Protein AF-A0A7C4VEN3-F1 (afdb_monomer)

Nearest PDB structures (foldseek):
  4qgg-assembly1_B  TM=6.508E-01  e=6.173E-06  Staphylococcus aureus subsp. aureus MRSA252
  4qgh-assembly1_A  TM=6.367E-01  e=6.506E-06  Staphylococcus aureus subsp. aureus MRSA252
  1e2g-assembly1_A-2  TM=6.560E-01  e=1.222E-05  Homo sapiens
  2cck-assembly1_A  TM=6.205E-01  e=2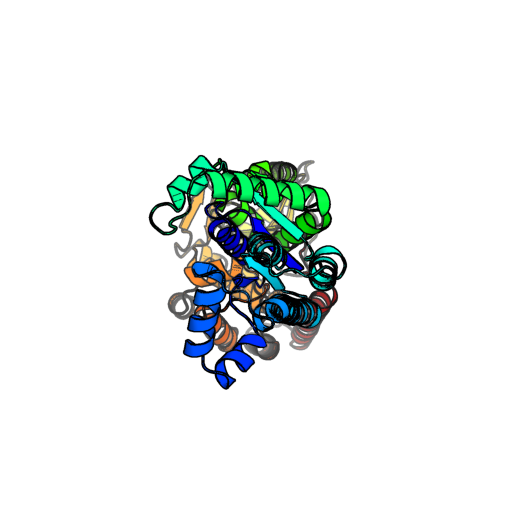.178E-05  Staphylococcus aureus
  2v54-assembly1_B  TM=5.682E-01  e=7.687E-05  Vaccinia virus Copenhagen

Radius of gyration: 28.95 Å; Cα contacts (8 Å, |Δi|>4): 645; chains: 1; bounding box: 63×45×79 Å

Sequence (484 aa):
MIIAFMGNDGGGKTTIAKEFVKIFRDLGFEVIYKHEYEYTILKLLFRAVGMEKIRSERKKMIVEREKSWKYYLWPFLVWFDIHCSLVFFKLFKRKAIVILDRYLYDHYLSFKYLGYLTGLSELLYTKFSLKPDIAFVLWIEPRIAYLRKKSTHNYDITFYVEQTKRYIELSKMLRLNAVNTNKSVLDTVNEIFMRLPEDKLTYFLRKGMQNRVLFSVIKKYGLNSAWMKFNQALDETEKKLKKTFTVVKDLFERSGVEKYCVVKTLTSEGWMGNDVDILVSKSDFGKIIVKLKELNTSKIVLIQKFAEKGKVDIHVQDGFTIDLHSYIGWRNVVFIPSEDVINKNLLVKKRNDIYFAGEKINSIIISLTHVFEKGFVTLDEYNYLRNHFDETFMQTNFPHLRILLSDYISWITKTLREKRNRSYPLFIPMPIIIKCYLELLFYSKNGHSNVFWKLKAFVRDISFMIFWRIRYVLKSKLPFEVAF

Mean predicted aligned error: 6.03 Å

pLDDT: mean 89.51, std 9.34, range [46.03, 98.5]

Structure (mmCIF, N/CA/C/O backbone):
data_AF-A0A7C4VEN3-F1
#
_entry.id   AF-A0A7C4VEN3-F1
#
loop_
_atom_site.group_PDB
_atom_site.id
_atom_site.type_symbol
_atom_site.label_atom_id
_atom_site.label_alt_id
_atom_site.label_comp_id
_atom_site.label_asym_id
_atom_site.label_entity_id
_atom_site.label_seq_id
_atom_site.pdbx_PDB_ins_code
_atom_site.Cartn_x
_atom_site.Cartn_y
_atom_site.Cartn_z
_atom_site.occupancy
_atom_site.B_iso_or_equiv
_atom_site.auth_seq_id
_atom_site.auth_comp_id
_atom_site.auth_asym_id
_atom_site.auth_atom_id
_atom_site.pdbx_PDB_model_num
ATOM 1 N N . MET A 1 1 ? -2.095 -4.860 -13.782 1.00 95.62 1 MET A N 1
ATOM 2 C CA . MET A 1 1 ? -1.810 -3.568 -14.450 1.00 95.62 1 MET A CA 1
ATOM 3 C C . MET A 1 1 ? -0.316 -3.484 -14.728 1.00 95.62 1 MET A C 1
ATOM 5 O O . MET A 1 1 ? 0.449 -3.924 -13.881 1.00 95.62 1 MET A O 1
ATOM 9 N N . ILE A 1 2 ? 0.103 -2.954 -15.874 1.00 97.69 2 ILE A N 1
ATOM 10 C CA . ILE A 1 2 ? 1.499 -2.861 -16.315 1.00 97.69 2 ILE A CA 1
ATOM 11 C C . ILE A 1 2 ? 1.854 -1.390 -16.547 1.00 97.69 2 ILE A C 1
ATOM 13 O O . ILE A 1 2 ? 1.231 -0.730 -17.378 1.00 97.69 2 ILE A O 1
ATOM 17 N N . ILE A 1 3 ? 2.862 -0.901 -15.829 1.00 98.19 3 ILE A N 1
ATOM 18 C CA . ILE A 1 3 ? 3.404 0.455 -15.940 1.00 98.19 3 ILE A CA 1
ATOM 19 C C . ILE A 1 3 ? 4.843 0.350 -16.438 1.00 98.19 3 ILE A C 1
ATOM 21 O O . ILE A 1 3 ? 5.647 -0.379 -15.858 1.00 98.19 3 ILE A O 1
ATOM 25 N N . ALA A 1 4 ? 5.169 1.079 -17.499 1.00 97.88 4 ALA A N 1
ATOM 26 C CA . ALA A 1 4 ? 6.494 1.076 -18.100 1.00 97.88 4 ALA A CA 1
ATOM 27 C C . ALA A 1 4 ? 7.165 2.451 -18.024 1.00 97.88 4 ALA A C 1
ATOM 29 O O . ALA A 1 4 ? 6.554 3.464 -18.370 1.00 97.88 4 ALA A O 1
ATOM 30 N N . PHE A 1 5 ? 8.439 2.465 -17.634 1.00 98.31 5 PHE A N 1
ATOM 31 C CA . PHE A 1 5 ? 9.288 3.654 -17.631 1.00 98.31 5 PHE A CA 1
ATOM 32 C C . PHE A 1 5 ? 10.405 3.494 -18.658 1.00 98.31 5 PHE A C 1
ATOM 34 O O . PHE A 1 5 ? 11.216 2.580 -18.554 1.00 98.31 5 PHE A O 1
ATOM 41 N N . MET A 1 6 ? 10.448 4.386 -19.641 1.00 97.38 6 MET A N 1
ATOM 42 C CA . MET A 1 6 ? 11.398 4.384 -20.762 1.00 97.38 6 MET A CA 1
ATOM 43 C C . MET A 1 6 ? 12.120 5.721 -20.809 1.00 97.38 6 MET A C 1
ATOM 45 O O . MET A 1 6 ? 11.697 6.655 -20.131 1.00 97.38 6 MET A O 1
ATOM 49 N N . GLY A 1 7 ? 13.189 5.851 -21.592 1.00 97.06 7 GLY A N 1
ATOM 50 C CA . GLY A 1 7 ? 13.894 7.132 -21.676 1.00 97.06 7 GLY A CA 1
ATOM 51 C C . GLY A 1 7 ? 15.391 7.038 -21.903 1.00 97.06 7 GLY A C 1
ATOM 52 O O . GLY A 1 7 ? 15.973 5.952 -21.913 1.00 97.06 7 GLY A O 1
ATOM 53 N N . ASN A 1 8 ? 16.045 8.191 -22.014 1.00 95.44 8 ASN A N 1
ATOM 54 C CA . ASN A 1 8 ? 17.488 8.258 -22.224 1.00 95.44 8 ASN A CA 1
ATOM 55 C C . ASN A 1 8 ? 18.281 7.751 -21.003 1.00 95.44 8 ASN A C 1
ATOM 57 O O . ASN A 1 8 ? 17.784 7.663 -19.868 1.00 95.44 8 ASN A O 1
ATOM 61 N N . ASP A 1 9 ? 19.522 7.331 -21.233 1.00 94.00 9 ASP A N 1
ATOM 62 C CA . ASP A 1 9 ? 20.386 6.875 -20.147 1.00 94.00 9 ASP A CA 1
ATOM 63 C C . ASP A 1 9 ? 20.764 8.041 -19.232 1.00 94.00 9 ASP A C 1
ATOM 65 O O . ASP A 1 9 ? 21.005 9.152 -19.681 1.00 94.00 9 ASP A O 1
ATOM 69 N N . GLY A 1 10 ? 20.762 7.803 -17.917 1.00 93.94 10 GLY A N 1
ATOM 70 C CA . GLY A 1 10 ? 20.936 8.876 -16.929 1.00 93.94 10 GLY A CA 1
ATOM 71 C C . GLY A 1 10 ? 19.651 9.649 -16.583 1.00 93.94 10 GLY A C 1
ATOM 72 O O . GLY A 1 10 ? 19.656 10.393 -15.602 1.00 93.94 10 GLY A O 1
ATOM 73 N N . GLY A 1 11 ? 18.530 9.400 -17.274 1.00 94.75 11 GLY A N 1
ATOM 74 C CA . GLY A 1 11 ? 17.214 10.009 -17.003 1.00 94.75 11 GLY A CA 1
ATOM 75 C C . GLY A 1 11 ? 16.500 9.542 -15.723 1.00 94.75 11 GLY A C 1
ATOM 76 O O . GLY A 1 11 ? 15.325 9.816 -15.533 1.00 94.75 11 GLY A O 1
ATOM 77 N N . GLY A 1 12 ? 17.163 8.790 -14.837 1.00 96.06 12 GLY A N 1
ATOM 78 C CA . GLY A 1 12 ? 16.592 8.415 -13.532 1.00 96.06 12 GLY A CA 1
ATOM 79 C C . GLY A 1 12 ? 15.512 7.322 -13.544 1.00 96.06 12 GLY A C 1
ATOM 80 O O . GLY A 1 12 ? 14.892 7.098 -12.509 1.00 96.06 12 GLY A O 1
ATOM 81 N N . LYS A 1 13 ? 15.315 6.604 -14.660 1.00 96.94 13 LYS A N 1
ATOM 82 C CA . LYS A 1 13 ? 14.289 5.547 -14.821 1.00 96.94 13 LYS A CA 1
ATOM 83 C C . LYS A 1 13 ? 14.245 4.542 -13.675 1.00 96.94 13 LYS A C 1
ATOM 85 O O . LYS A 1 13 ? 13.222 4.419 -13.013 1.00 96.94 13 LYS A O 1
ATOM 90 N N . THR A 1 14 ? 15.377 3.909 -13.380 1.00 96.44 14 THR A N 1
ATOM 91 C CA . THR A 1 14 ? 15.504 2.931 -12.296 1.00 96.44 14 THR A CA 1
ATOM 92 C C . THR A 1 14 ? 15.149 3.519 -10.936 1.00 96.44 14 THR A C 1
ATOM 94 O O . THR A 1 14 ? 14.527 2.847 -10.117 1.00 96.44 14 THR A O 1
ATOM 97 N N . THR A 1 15 ? 15.524 4.775 -10.682 1.00 97.56 15 THR A N 1
ATOM 98 C CA . THR A 1 15 ? 15.199 5.466 -9.430 1.00 97.56 15 THR A CA 1
ATOM 99 C C . THR A 1 15 ? 13.693 5.673 -9.314 1.00 97.56 15 THR A C 1
ATOM 101 O O . THR A 1 15 ? 13.098 5.251 -8.328 1.00 97.56 15 THR A O 1
ATOM 104 N N . ILE A 1 16 ? 13.061 6.229 -10.350 1.00 98.25 16 ILE A N 1
ATOM 105 C CA . ILE A 1 16 ? 11.612 6.464 -10.383 1.00 98.25 16 ILE A CA 1
ATOM 106 C C . ILE A 1 16 ? 10.833 5.149 -10.298 1.00 98.25 16 ILE A C 1
ATOM 108 O O . ILE A 1 16 ? 9.925 5.025 -9.480 1.00 98.25 16 ILE A O 1
ATOM 112 N N . ALA A 1 17 ? 11.221 4.134 -11.070 1.00 98.12 17 ALA A N 1
ATOM 113 C CA . ALA A 1 17 ? 10.584 2.824 -11.046 1.00 98.12 17 ALA A CA 1
ATOM 114 C C . ALA A 1 17 ? 10.640 2.197 -9.643 1.00 98.12 17 ALA A C 1
ATOM 116 O O . ALA A 1 17 ? 9.633 1.684 -9.156 1.00 98.12 17 ALA A O 1
ATOM 117 N N . LYS A 1 18 ? 11.785 2.287 -8.952 1.00 97.75 18 LYS A N 1
ATOM 118 C CA . LYS A 1 18 ? 11.928 1.805 -7.569 1.00 97.75 18 LYS A CA 1
ATOM 119 C C . LYS A 1 18 ? 11.091 2.606 -6.574 1.00 97.75 18 LYS A C 1
ATOM 121 O O . LYS A 1 18 ? 10.527 1.995 -5.669 1.00 97.75 18 LYS A O 1
ATOM 126 N N . GLU A 1 19 ? 10.976 3.922 -6.730 1.00 97.94 19 GLU A N 1
ATOM 127 C CA . GLU A 1 19 ? 10.084 4.724 -5.884 1.00 97.94 19 GLU A CA 1
ATOM 128 C C . GLU A 1 19 ? 8.616 4.334 -6.085 1.00 97.94 19 GLU A C 1
ATOM 130 O O . GLU A 1 19 ? 7.926 4.059 -5.107 1.00 97.94 19 GLU A O 1
ATOM 135 N N . PHE A 1 20 ? 8.159 4.150 -7.327 1.00 97.88 20 PHE A N 1
ATOM 136 C CA . PHE A 1 20 ? 6.813 3.634 -7.598 1.00 97.88 20 PHE A CA 1
ATOM 137 C C . PHE A 1 20 ? 6.589 2.231 -7.013 1.00 97.88 20 PHE A C 1
ATOM 139 O O . PHE A 1 20 ? 5.511 1.948 -6.488 1.00 97.88 20 PHE A O 1
ATOM 146 N N . VAL A 1 21 ? 7.604 1.356 -7.036 1.00 97.44 21 VAL A N 1
ATOM 147 C CA . VAL A 1 21 ? 7.525 0.047 -6.366 1.00 97.44 21 VAL A CA 1
ATOM 148 C C . VAL A 1 21 ? 7.294 0.206 -4.867 1.00 97.44 21 VAL A C 1
ATOM 150 O O . VAL A 1 21 ? 6.463 -0.513 -4.313 1.00 97.44 21 VAL A O 1
ATOM 153 N N . LYS A 1 22 ? 8.015 1.120 -4.209 1.00 96.75 22 LYS A N 1
ATOM 154 C CA . LYS A 1 22 ? 7.843 1.375 -2.774 1.00 96.75 22 LYS A CA 1
ATOM 155 C C . LYS A 1 22 ? 6.453 1.944 -2.484 1.00 96.75 22 LYS A C 1
ATOM 157 O O . LYS A 1 22 ? 5.740 1.364 -1.676 1.00 96.75 22 LYS A O 1
ATOM 162 N N . ILE A 1 23 ? 6.035 2.985 -3.207 1.00 96.56 23 ILE A N 1
ATOM 163 C CA . ILE A 1 23 ? 4.733 3.643 -3.015 1.00 96.56 23 ILE A CA 1
ATOM 164 C C . ILE A 1 23 ? 3.585 2.643 -3.173 1.00 96.56 23 ILE A C 1
ATOM 166 O O . ILE A 1 23 ? 2.728 2.541 -2.301 1.00 96.56 23 ILE A O 1
ATOM 170 N N . PHE A 1 24 ? 3.567 1.846 -4.246 1.00 96.38 24 PHE A N 1
ATOM 171 C CA . PHE A 1 24 ? 2.485 0.878 -4.442 1.00 96.38 24 PHE A CA 1
ATOM 172 C C . PHE A 1 24 ? 2.501 -0.261 -3.419 1.00 96.38 24 PHE A C 1
ATOM 174 O O . PHE A 1 24 ? 1.433 -0.722 -3.017 1.00 96.38 24 PHE A O 1
ATOM 181 N N . ARG A 1 25 ? 3.676 -0.707 -2.959 1.00 94.94 25 ARG A N 1
ATOM 182 C CA . ARG A 1 25 ? 3.753 -1.680 -1.857 1.00 94.94 25 ARG A CA 1
ATOM 183 C C . ARG A 1 25 ? 3.220 -1.095 -0.556 1.00 94.94 25 ARG A C 1
ATOM 185 O O . ARG A 1 25 ? 2.471 -1.779 0.133 1.00 94.94 25 ARG A O 1
ATOM 192 N N . ASP A 1 26 ? 3.535 0.163 -0.272 1.00 93.88 26 ASP A N 1
ATOM 193 C CA . ASP A 1 26 ? 3.058 0.861 0.921 1.00 93.88 26 ASP A CA 1
ATOM 194 C C . ASP A 1 26 ? 1.557 1.184 0.844 1.00 93.88 26 ASP A C 1
ATOM 196 O O . ASP A 1 26 ? 0.907 1.287 1.875 1.00 93.88 26 ASP A O 1
ATOM 200 N N . LEU A 1 27 ? 0.970 1.236 -0.359 1.00 93.06 27 LEU A N 1
ATOM 201 C CA . LEU A 1 27 ? -0.486 1.232 -0.576 1.00 93.06 27 LEU A CA 1
ATOM 202 C C . LEU A 1 27 ? -1.115 -0.175 -0.465 1.00 93.06 27 LEU A C 1
ATOM 204 O O . LEU A 1 27 ? -2.337 -0.325 -0.534 1.00 93.06 27 LEU A O 1
ATOM 208 N N . GLY A 1 28 ? -0.301 -1.221 -0.303 1.00 92.25 28 GLY A N 1
ATOM 209 C CA . GLY A 1 28 ? -0.711 -2.618 -0.143 1.00 92.25 28 GLY A CA 1
ATOM 210 C C . GLY A 1 28 ? -1.031 -3.361 -1.441 1.00 92.25 28 GLY A C 1
ATOM 211 O O . GLY A 1 28 ? -1.825 -4.312 -1.430 1.00 92.25 28 GLY A O 1
ATOM 212 N N . PHE A 1 29 ? -0.424 -2.946 -2.557 1.00 93.38 29 PHE A N 1
ATOM 213 C CA . PHE A 1 29 ? -0.420 -3.711 -3.802 1.00 93.38 29 PHE A CA 1
ATOM 214 C C . PHE A 1 29 ? 0.658 -4.799 -3.806 1.00 93.38 29 PHE A C 1
ATOM 216 O O . PHE A 1 29 ? 1.780 -4.601 -3.342 1.00 93.38 29 PHE A O 1
ATOM 223 N N . GLU A 1 30 ? 0.351 -5.926 -4.452 1.00 93.06 30 GLU A N 1
ATOM 224 C CA . GLU A 1 30 ? 1.395 -6.830 -4.931 1.00 93.06 30 GLU A CA 1
ATOM 225 C C . GLU A 1 30 ? 2.107 -6.157 -6.111 1.00 93.06 30 GLU A C 1
ATOM 227 O O . GLU A 1 30 ? 1.495 -5.897 -7.149 1.00 93.06 30 GLU A O 1
ATOM 232 N N . VAL A 1 31 ? 3.400 -5.870 -5.951 1.00 96.00 31 VAL A N 1
ATOM 233 C CA . VAL A 1 31 ? 4.206 -5.237 -7.005 1.00 96.00 31 VAL A CA 1
ATOM 234 C C . VAL A 1 31 ? 5.303 -6.164 -7.511 1.00 96.00 31 VAL A C 1
ATOM 236 O O . VAL A 1 31 ? 6.169 -6.589 -6.736 1.00 96.00 31 VAL A O 1
ATOM 239 N N . ILE A 1 32 ? 5.296 -6.414 -8.818 1.00 95.94 32 ILE A N 1
ATOM 240 C CA . ILE A 1 32 ? 6.349 -7.114 -9.553 1.00 95.94 32 ILE A CA 1
ATOM 241 C C . ILE A 1 32 ? 7.216 -6.055 -10.226 1.00 95.94 32 ILE A C 1
ATOM 243 O O . ILE A 1 32 ? 6.729 -5.269 -11.030 1.00 95.94 32 ILE A O 1
ATOM 247 N N . TYR A 1 33 ? 8.500 -6.039 -9.898 1.00 96.62 33 TYR A N 1
ATOM 248 C CA . TYR A 1 33 ? 9.485 -5.198 -10.567 1.00 96.62 33 TYR A CA 1
ATOM 249 C C . TYR A 1 33 ? 10.261 -6.057 -11.561 1.00 96.62 33 TYR A C 1
ATOM 251 O O . TYR A 1 33 ? 10.742 -7.120 -11.173 1.00 96.62 33 TYR A O 1
ATOM 259 N N . LYS A 1 34 ? 10.372 -5.611 -12.814 1.00 95.31 34 LYS A N 1
ATOM 260 C CA . LYS A 1 34 ? 11.150 -6.287 -13.856 1.00 95.31 34 LYS A CA 1
ATOM 261 C C . LYS A 1 34 ? 12.067 -5.283 -14.542 1.00 95.31 34 LYS A C 1
ATOM 263 O O . LYS A 1 34 ? 11.619 -4.209 -14.943 1.00 95.31 34 LYS A O 1
ATOM 268 N N . HIS A 1 35 ? 13.334 -5.649 -14.683 1.00 93.25 35 HIS A N 1
ATOM 269 C CA . HIS A 1 35 ? 14.326 -4.858 -15.411 1.00 93.25 35 HIS A CA 1
ATOM 270 C C . HIS A 1 35 ? 14.532 -5.416 -16.832 1.00 93.25 35 HIS A C 1
ATOM 272 O O . HIS A 1 35 ? 14.434 -6.626 -17.038 1.00 93.25 35 HIS A O 1
ATOM 278 N N . GLU A 1 36 ? 14.850 -4.546 -17.799 1.00 73.06 36 GLU A N 1
ATOM 279 C CA . GLU A 1 36 ? 14.992 -4.816 -19.251 1.00 73.06 36 GLU A CA 1
ATOM 280 C C . GLU A 1 36 ? 15.651 -6.153 -19.636 1.00 73.06 36 GLU A C 1
ATOM 282 O O . GLU A 1 36 ? 15.229 -6.821 -20.574 1.00 73.06 36 GLU A O 1
ATOM 287 N N . TYR A 1 37 ? 16.699 -6.556 -18.914 1.00 70.69 37 TYR A N 1
ATOM 288 C CA . TYR A 1 37 ? 17.552 -7.692 -19.282 1.00 70.69 37 TYR A CA 1
ATOM 289 C C . TYR A 1 37 ? 17.149 -9.023 -18.640 1.00 70.69 37 TYR A C 1
ATOM 291 O O . TYR A 1 37 ? 17.868 -10.017 -18.759 1.00 70.69 37 TYR A O 1
ATOM 299 N N . GLU A 1 38 ? 16.001 -9.069 -17.969 1.00 80.62 38 GLU A N 1
ATOM 300 C CA . GLU A 1 38 ? 15.450 -10.291 -17.387 1.00 80.62 38 GLU A CA 1
ATOM 301 C C . GLU A 1 38 ? 14.567 -11.022 -18.404 1.00 80.62 38 GLU A C 1
ATOM 303 O O . GLU A 1 38 ? 13.338 -11.094 -18.281 1.00 80.62 38 GLU A O 1
ATOM 308 N N . TYR A 1 39 ? 15.204 -11.573 -19.439 1.00 84.94 39 TYR A N 1
ATOM 309 C CA . TYR A 1 39 ? 14.501 -12.404 -20.410 1.00 84.94 39 TYR A CA 1
ATOM 310 C C . TYR A 1 39 ? 13.943 -13.666 -19.754 1.00 84.94 39 TYR A C 1
ATOM 312 O O . TYR A 1 39 ? 14.555 -14.236 -18.845 1.00 84.94 39 TYR A O 1
ATOM 320 N N . THR A 1 40 ? 12.773 -14.108 -20.211 1.00 85.88 40 THR A N 1
ATOM 321 C CA . THR A 1 40 ? 12.098 -15.283 -19.635 1.00 85.88 40 THR A CA 1
ATOM 322 C C . THR A 1 40 ? 12.383 -16.528 -20.465 1.00 85.88 40 THR A C 1
ATOM 324 O O . THR A 1 40 ? 13.003 -17.470 -19.976 1.00 85.88 40 THR A O 1
ATOM 327 N N . ILE A 1 41 ? 12.016 -16.494 -21.742 1.00 87.69 41 ILE A N 1
ATOM 328 C CA . ILE A 1 41 ? 12.240 -17.554 -22.725 1.00 87.69 41 ILE A CA 1
ATOM 329 C C . ILE A 1 41 ? 13.688 -17.509 -23.208 1.00 87.69 41 ILE A C 1
ATOM 331 O O . ILE A 1 41 ? 14.371 -18.533 -23.194 1.00 87.69 41 ILE A O 1
ATOM 335 N N . LEU A 1 42 ? 14.213 -16.327 -23.559 1.00 87.69 42 LEU A N 1
ATOM 336 C CA . LEU A 1 42 ? 15.588 -16.246 -24.069 1.00 87.69 42 LEU A CA 1
ATOM 337 C C . LEU A 1 42 ? 16.621 -16.654 -23.024 1.00 87.69 42 LEU A C 1
ATOM 339 O O . LEU A 1 42 ? 17.677 -17.153 -23.385 1.00 87.69 42 LEU A O 1
ATOM 343 N N . LYS A 1 43 ? 16.319 -16.533 -21.728 1.00 88.69 43 LYS A N 1
ATOM 344 C CA . LYS A 1 43 ? 17.200 -17.044 -20.671 1.00 88.69 43 LYS A CA 1
ATOM 345 C C . LYS A 1 43 ? 17.360 -18.566 -20.733 1.00 88.69 43 LYS A C 1
ATOM 347 O O . LYS A 1 43 ? 18.445 -19.060 -20.435 1.00 88.69 43 LYS A O 1
ATOM 352 N N . LEU A 1 44 ? 16.316 -19.302 -21.118 1.00 88.75 44 LEU A N 1
ATOM 353 C CA . LEU A 1 44 ? 16.399 -20.749 -21.341 1.00 88.75 44 LEU A CA 1
ATOM 354 C C . LEU A 1 44 ? 17.254 -21.048 -22.576 1.00 88.75 44 LEU A C 1
ATOM 356 O O . LEU A 1 44 ? 18.163 -21.871 -22.506 1.00 88.75 44 LEU A O 1
ATOM 360 N N . LEU A 1 45 ? 17.042 -20.300 -23.661 1.00 87.44 45 LEU A N 1
ATOM 361 C CA . LEU A 1 45 ? 17.828 -20.437 -24.888 1.00 87.44 45 LEU A CA 1
ATOM 362 C C . LEU A 1 45 ? 19.313 -20.101 -24.667 1.00 87.44 45 LEU A C 1
ATOM 364 O O . LEU A 1 45 ? 20.186 -20.838 -25.112 1.00 87.44 45 LEU A O 1
ATOM 368 N N . PHE A 1 46 ? 19.629 -19.043 -23.917 1.00 87.19 46 PHE A N 1
ATOM 369 C CA . PHE A 1 46 ? 21.015 -18.671 -23.615 1.00 87.19 46 PHE A CA 1
ATOM 370 C C . PHE A 1 46 ? 21.720 -19.695 -22.732 1.00 87.19 46 PHE A C 1
ATOM 372 O O . PHE A 1 46 ? 22.930 -19.864 -22.854 1.00 87.19 46 PHE A O 1
ATOM 379 N N . ARG A 1 47 ? 20.987 -20.390 -21.854 1.00 88.81 47 ARG A N 1
ATOM 380 C CA . ARG A 1 47 ? 21.550 -21.505 -21.083 1.00 88.81 47 ARG A CA 1
ATOM 381 C C . ARG A 1 47 ? 21.925 -22.677 -21.984 1.00 88.81 47 ARG A C 1
ATOM 383 O O . ARG A 1 47 ? 22.981 -23.251 -21.768 1.00 88.81 47 ARG A O 1
ATOM 390 N N . ALA A 1 48 ? 21.112 -22.980 -22.996 1.00 89.44 48 ALA A N 1
ATOM 391 C CA . ALA A 1 48 ? 21.408 -24.039 -23.960 1.00 89.44 48 ALA A CA 1
ATOM 392 C C . ALA A 1 48 ? 22.586 -23.688 -24.889 1.00 89.44 48 ALA A C 1
ATOM 394 O O . ALA A 1 48 ? 23.417 -24.539 -25.178 1.00 89.44 48 ALA A O 1
ATOM 395 N N . VAL A 1 49 ? 22.682 -22.431 -25.339 1.00 87.31 49 VAL A N 1
ATOM 396 C CA . VAL A 1 49 ? 23.738 -21.978 -26.271 1.00 87.31 49 VAL A CA 1
ATOM 397 C C . VAL A 1 49 ? 25.061 -21.639 -25.563 1.00 87.31 49 VAL A C 1
ATOM 399 O O . VAL A 1 49 ? 26.118 -21.638 -26.192 1.00 87.31 49 VAL A O 1
ATOM 402 N N . GLY A 1 50 ? 25.014 -21.339 -24.264 1.00 89.88 50 GLY A N 1
ATOM 403 C CA . GLY A 1 50 ? 26.152 -20.884 -23.468 1.00 89.88 50 GLY A CA 1
ATOM 404 C C . GLY A 1 50 ? 26.172 -19.361 -23.298 1.00 89.88 50 GLY A C 1
ATOM 405 O O . GLY A 1 50 ? 26.261 -18.593 -24.260 1.00 89.88 50 GLY A O 1
ATOM 406 N N . MET A 1 51 ? 26.126 -18.904 -22.042 1.00 86.06 51 MET A N 1
ATOM 407 C CA . MET A 1 51 ? 26.044 -17.476 -21.694 1.00 86.06 51 MET A CA 1
ATOM 408 C C . MET A 1 51 ? 27.256 -16.664 -22.167 1.00 86.06 51 MET A C 1
ATOM 410 O O . MET A 1 51 ? 27.101 -15.501 -22.538 1.00 86.06 51 MET A O 1
ATOM 414 N N . GLU A 1 52 ? 28.453 -17.251 -22.163 1.00 88.00 52 GLU A N 1
ATOM 415 C CA . GLU A 1 52 ? 29.682 -16.580 -22.607 1.00 88.00 52 GLU A CA 1
ATOM 416 C C . GLU A 1 52 ? 29.672 -16.311 -24.108 1.00 88.00 52 GLU A C 1
ATOM 418 O O . GLU A 1 52 ? 29.969 -15.194 -24.534 1.00 88.00 52 GLU A O 1
ATOM 423 N N . LYS A 1 53 ? 29.218 -17.290 -24.900 1.00 88.19 53 LYS A N 1
ATOM 424 C CA . LYS A 1 53 ? 29.052 -17.141 -26.346 1.00 88.19 53 LYS A CA 1
ATOM 425 C C . LYS A 1 53 ? 28.072 -16.014 -26.662 1.00 88.19 53 LYS A C 1
ATOM 427 O O . LYS A 1 53 ? 28.404 -15.111 -27.420 1.00 88.19 53 LYS A O 1
ATOM 432 N N . ILE A 1 54 ? 26.912 -15.988 -26.002 1.00 86.44 54 ILE A N 1
ATOM 433 C CA . ILE A 1 54 ? 25.922 -14.912 -26.176 1.00 86.44 54 ILE A CA 1
ATOM 434 C C . ILE A 1 54 ? 26.482 -13.543 -25.759 1.00 86.44 54 ILE A C 1
ATOM 436 O O . ILE A 1 54 ? 26.221 -12.545 -26.429 1.00 86.44 54 ILE A O 1
ATOM 440 N N . ARG A 1 55 ? 27.256 -13.463 -24.669 1.00 85.94 55 ARG A N 1
ATOM 441 C CA . ARG A 1 55 ? 27.897 -12.207 -24.239 1.00 85.94 55 ARG A CA 1
ATOM 442 C C . ARG A 1 55 ? 28.929 -11.714 -25.250 1.00 85.94 55 ARG A C 1
ATOM 444 O O . ARG A 1 55 ? 28.928 -10.523 -25.550 1.00 85.94 55 ARG A O 1
ATOM 451 N N . SER A 1 56 ? 29.761 -12.611 -25.776 1.00 88.62 56 SER A N 1
ATOM 452 C CA . SER A 1 56 ? 30.741 -12.301 -26.821 1.00 88.62 56 SER A CA 1
ATOM 453 C C . SER A 1 56 ? 30.048 -11.760 -28.073 1.00 88.62 56 SER A C 1
ATOM 455 O O . SER A 1 56 ? 30.350 -10.661 -28.525 1.00 88.62 56 SER A O 1
ATOM 457 N N . GLU A 1 57 ? 29.013 -12.447 -28.552 1.00 88.44 57 GLU A N 1
ATOM 458 C CA . GLU A 1 57 ? 28.237 -12.033 -29.727 1.00 88.44 57 GLU A CA 1
ATOM 459 C C . GLU A 1 57 ? 27.503 -10.699 -29.514 1.00 88.44 57 GLU A C 1
ATOM 461 O O . GLU A 1 57 ? 27.482 -9.842 -30.394 1.00 88.44 57 GLU A O 1
ATOM 466 N N . ARG A 1 58 ? 26.964 -10.451 -28.313 1.00 85.50 58 ARG A N 1
ATOM 467 C CA . ARG A 1 58 ? 26.402 -9.136 -27.962 1.00 85.50 58 ARG A CA 1
ATOM 468 C C . ARG A 1 58 ? 27.457 -8.034 -27.961 1.00 85.50 58 ARG A C 1
ATOM 470 O O . ARG A 1 58 ? 27.150 -6.917 -28.370 1.00 85.50 58 ARG A O 1
ATOM 477 N N . LYS A 1 59 ? 28.678 -8.325 -27.501 1.00 88.00 59 LYS A N 1
ATOM 478 C CA . LYS A 1 59 ? 29.788 -7.367 -27.522 1.00 88.00 59 LYS A CA 1
ATOM 479 C C . LYS A 1 59 ? 30.159 -7.011 -28.962 1.00 88.00 59 LYS A C 1
ATOM 481 O O . LYS A 1 59 ? 30.211 -5.823 -29.265 1.00 88.00 59 LYS A O 1
ATOM 486 N N . LYS A 1 60 ? 30.297 -8.001 -29.848 1.00 88.56 60 LYS A N 1
ATOM 487 C CA . LYS A 1 60 ? 30.536 -7.779 -31.285 1.00 88.56 60 LYS A CA 1
ATOM 488 C C . LYS A 1 60 ? 29.430 -6.936 -31.926 1.00 88.56 60 LYS A C 1
ATOM 490 O O . LYS A 1 60 ? 29.692 -5.950 -32.605 1.00 88.56 60 LYS A O 1
ATOM 495 N N . MET A 1 61 ? 28.172 -7.250 -31.617 1.00 88.25 61 MET A N 1
ATOM 496 C CA . MET A 1 61 ? 27.014 -6.519 -32.135 1.00 88.25 61 MET A CA 1
ATOM 497 C C . MET A 1 61 ? 26.964 -5.047 -31.678 1.00 88.25 61 MET A C 1
ATOM 499 O O . MET A 1 61 ? 26.623 -4.172 -32.473 1.00 88.25 61 MET A O 1
ATOM 503 N N . ILE A 1 62 ? 27.242 -4.770 -30.397 1.00 85.44 62 ILE A N 1
ATOM 504 C CA . ILE A 1 62 ? 27.053 -3.441 -29.783 1.00 85.44 62 ILE A CA 1
ATOM 505 C C . ILE A 1 62 ? 28.304 -2.565 -29.920 1.00 85.44 62 ILE A C 1
ATOM 507 O O . ILE A 1 62 ? 28.189 -1.386 -30.252 1.00 85.44 62 ILE A O 1
ATOM 511 N N . VAL A 1 63 ? 29.480 -3.126 -29.630 1.00 84.75 63 VAL A N 1
ATOM 512 C CA . VAL A 1 63 ? 30.757 -2.398 -29.576 1.00 84.75 63 VAL A CA 1
ATOM 513 C C . VAL A 1 63 ? 31.401 -2.357 -30.955 1.00 84.75 63 VAL A C 1
ATOM 515 O O . VAL A 1 63 ? 31.726 -1.279 -31.441 1.00 84.75 63 VAL A O 1
ATOM 518 N N . GLU A 1 64 ? 31.546 -3.518 -31.596 1.00 85.06 64 GLU A N 1
ATOM 519 C CA . GLU A 1 64 ? 32.249 -3.648 -32.883 1.00 85.06 64 GLU A CA 1
ATOM 520 C C . GLU A 1 64 ? 31.334 -3.344 -34.081 1.00 85.06 64 GLU A C 1
ATOM 522 O O . GLU A 1 64 ? 31.820 -3.112 -35.183 1.00 85.06 64 GLU A O 1
ATOM 527 N N . ARG A 1 65 ? 30.009 -3.295 -33.863 1.00 85.00 65 ARG A N 1
ATOM 528 C CA . ARG A 1 65 ? 28.977 -3.041 -34.889 1.00 85.00 65 ARG A CA 1
ATOM 529 C C . ARG A 1 65 ? 29.087 -3.976 -36.098 1.00 85.00 65 ARG A C 1
ATOM 531 O O . ARG A 1 65 ? 28.810 -3.581 -37.232 1.00 85.00 65 ARG A O 1
ATOM 538 N N . GLU A 1 66 ? 29.496 -5.216 -35.846 1.00 89.50 66 GLU A N 1
ATOM 539 C CA . GLU A 1 66 ? 29.628 -6.242 -36.875 1.00 89.50 66 GLU A CA 1
ATOM 540 C C . GLU A 1 66 ? 28.275 -6.473 -37.567 1.00 89.50 66 GLU A C 1
ATOM 542 O O . GLU A 1 66 ? 27.243 -6.630 -36.918 1.00 89.50 66 GLU A O 1
ATOM 547 N N . LYS A 1 67 ? 28.262 -6.527 -38.901 1.00 86.44 67 LYS A N 1
ATOM 548 C CA . LYS A 1 67 ? 27.044 -6.816 -39.664 1.00 86.44 67 LYS A CA 1
ATOM 549 C C . LYS A 1 67 ? 26.965 -8.308 -39.955 1.00 86.44 67 LYS A C 1
ATOM 551 O O . LYS A 1 67 ? 27.732 -8.840 -40.746 1.00 86.44 67 LYS A O 1
ATOM 556 N N . SER A 1 68 ? 26.004 -8.982 -39.334 1.00 90.25 68 SER A N 1
ATOM 557 C CA . SER A 1 68 ? 25.716 -10.396 -39.572 1.00 90.25 68 SER A CA 1
ATOM 558 C C . SER A 1 68 ? 24.210 -10.633 -39.552 1.00 90.25 68 SER A C 1
ATOM 560 O O . SER A 1 68 ? 23.495 -10.021 -38.757 1.00 90.25 68 SER A O 1
ATOM 562 N N . TRP A 1 69 ? 23.716 -11.540 -40.399 1.00 90.38 69 TRP A N 1
ATOM 563 C CA . TRP A 1 69 ? 22.284 -11.848 -40.527 1.00 90.38 69 TRP A CA 1
ATOM 564 C C . TRP A 1 69 ? 21.644 -12.252 -39.184 1.00 90.38 69 TRP A C 1
ATOM 566 O O . TRP A 1 69 ? 20.504 -11.887 -38.899 1.00 90.38 69 TRP A O 1
ATOM 576 N N . LYS A 1 70 ? 22.404 -12.920 -38.304 1.00 91.12 70 LYS A N 1
ATOM 577 C CA . LYS A 1 70 ? 21.967 -13.314 -36.952 1.00 91.12 70 LYS A CA 1
ATOM 578 C C . LYS A 1 70 ? 21.590 -12.118 -36.066 1.00 91.12 70 LYS A C 1
ATOM 580 O O . LYS A 1 70 ? 20.700 -12.238 -35.226 1.00 91.12 70 LYS A O 1
ATOM 585 N N . TYR A 1 71 ? 22.211 -10.952 -36.265 1.00 91.69 71 TYR A N 1
ATOM 586 C CA . TYR A 1 71 ? 21.887 -9.741 -35.504 1.00 91.69 71 TYR A CA 1
ATOM 587 C C . TYR A 1 71 ? 20.579 -9.096 -35.975 1.00 91.69 71 TYR A C 1
ATOM 589 O O . TYR A 1 71 ? 19.902 -8.462 -35.174 1.00 91.69 71 TYR A O 1
ATOM 597 N N . TYR A 1 72 ? 20.158 -9.336 -37.221 1.00 92.81 72 TYR A N 1
ATOM 598 C CA . TYR A 1 72 ? 18.835 -8.933 -37.716 1.00 92.81 72 TYR A CA 1
ATOM 599 C C . TYR A 1 72 ? 17.709 -9.842 -37.205 1.00 92.81 72 TYR A C 1
ATOM 601 O O . TYR A 1 72 ? 16.564 -9.404 -37.113 1.00 92.81 72 TYR A O 1
ATOM 609 N N . LEU A 1 73 ? 18.017 -11.086 -36.814 1.00 92.94 73 LEU A N 1
ATOM 610 C CA . LEU A 1 73 ? 17.064 -11.975 -36.136 1.00 92.94 73 LEU A CA 1
ATOM 611 C C . LEU A 1 73 ? 16.839 -11.566 -34.669 1.00 92.94 73 LEU A C 1
ATOM 613 O O . LEU A 1 73 ? 15.776 -11.803 -34.094 1.00 92.94 73 LEU A O 1
ATOM 617 N N . TRP A 1 74 ? 17.830 -10.924 -34.054 1.00 92.50 74 TRP A N 1
ATOM 618 C CA . TRP A 1 74 ? 17.812 -10.592 -32.635 1.00 92.50 74 TRP A CA 1
ATOM 619 C C . TRP A 1 74 ? 16.645 -9.679 -32.195 1.00 92.50 74 TRP A C 1
ATOM 621 O O . TRP A 1 74 ? 16.004 -10.011 -31.192 1.00 92.50 74 TRP A O 1
ATOM 631 N N . PRO A 1 75 ? 16.283 -8.600 -32.923 1.00 95.12 75 PRO A N 1
ATOM 632 C CA . PRO A 1 75 ? 15.075 -7.825 -32.636 1.00 95.12 75 PRO A CA 1
ATOM 633 C C . PRO A 1 75 ? 13.803 -8.678 -32.556 1.00 95.12 75 PRO A C 1
ATOM 635 O O . PRO A 1 75 ? 12.986 -8.470 -31.663 1.00 95.12 75 PRO A O 1
ATOM 638 N N . PHE A 1 76 ? 13.637 -9.678 -33.428 1.00 95.50 76 PHE A N 1
ATOM 639 C CA . PHE A 1 76 ? 12.458 -10.553 -33.411 1.00 95.50 76 PHE A CA 1
ATOM 640 C C . PHE A 1 76 ? 12.402 -11.417 -32.152 1.00 95.50 76 PHE A C 1
ATOM 642 O O . PHE A 1 76 ? 11.353 -11.529 -31.520 1.00 95.50 76 PHE A O 1
ATOM 649 N N . LEU A 1 77 ? 13.542 -11.987 -31.758 1.00 94.00 77 LEU A N 1
ATOM 650 C CA . LEU A 1 77 ? 13.654 -12.808 -30.554 1.00 94.00 77 LEU A CA 1
ATOM 651 C C . LEU A 1 77 ? 13.343 -12.005 -29.286 1.00 94.00 77 LEU A C 1
ATOM 653 O O . LEU A 1 77 ? 12.592 -12.461 -28.422 1.00 94.00 77 LEU A O 1
ATOM 657 N N . VAL A 1 78 ? 13.888 -10.790 -29.189 1.00 94.00 78 VAL A N 1
ATOM 658 C CA . VAL A 1 78 ? 13.629 -9.879 -28.067 1.00 94.00 78 VAL A CA 1
ATOM 659 C C . VAL A 1 78 ? 12.165 -9.445 -28.040 1.00 94.00 78 VAL A C 1
ATOM 661 O O . VAL A 1 78 ? 11.538 -9.463 -26.979 1.00 94.00 78 VAL A O 1
ATOM 664 N N . TRP A 1 79 ? 11.603 -9.092 -29.199 1.00 95.38 79 TRP A N 1
ATOM 665 C CA . TRP A 1 79 ? 10.188 -8.762 -29.328 1.00 95.38 79 TRP A CA 1
ATOM 666 C C . TRP A 1 79 ? 9.308 -9.911 -28.832 1.00 95.38 79 TRP A C 1
ATOM 668 O O . TRP A 1 79 ? 8.440 -9.686 -27.986 1.00 95.38 79 TRP A O 1
ATOM 678 N N . PHE A 1 80 ? 9.577 -11.140 -29.275 1.00 95.25 80 PHE A N 1
ATOM 679 C CA . PHE A 1 80 ? 8.807 -12.324 -28.902 1.00 95.25 80 PHE A CA 1
ATOM 680 C C . PHE A 1 80 ? 8.858 -12.616 -27.393 1.00 95.25 80 PHE A C 1
ATOM 682 O O . PHE A 1 80 ? 7.813 -12.824 -26.772 1.00 95.25 80 PHE A O 1
ATOM 689 N N . ASP A 1 81 ? 10.043 -12.570 -26.774 1.00 94.50 81 ASP A N 1
ATOM 690 C CA . ASP A 1 81 ? 10.213 -12.812 -25.330 1.00 94.50 81 ASP A CA 1
ATOM 691 C C . ASP A 1 81 ? 9.424 -11.817 -24.469 1.00 94.50 81 ASP A C 1
ATOM 693 O O . ASP A 1 81 ? 8.733 -12.198 -23.512 1.00 94.50 81 ASP A O 1
ATOM 697 N N . ILE A 1 82 ? 9.495 -10.533 -24.831 1.00 93.50 82 ILE A N 1
ATOM 698 C CA . ILE A 1 82 ? 8.790 -9.471 -24.116 1.00 93.50 82 ILE A CA 1
ATOM 699 C C . ILE A 1 82 ? 7.280 -9.640 -24.284 1.00 93.50 82 ILE A C 1
ATOM 701 O O . ILE A 1 82 ? 6.554 -9.551 -23.294 1.00 93.50 82 ILE A O 1
ATOM 705 N N . HIS A 1 83 ? 6.797 -9.960 -25.487 1.00 94.19 83 HIS A N 1
ATOM 706 C CA . HIS A 1 83 ? 5.373 -10.213 -25.720 1.00 94.19 83 HIS A CA 1
ATOM 707 C C . HIS A 1 83 ? 4.856 -11.385 -24.898 1.00 94.19 83 HIS A C 1
ATOM 709 O O . HIS A 1 83 ? 3.848 -11.242 -24.206 1.00 94.19 83 HIS A O 1
ATOM 715 N N . CYS A 1 84 ? 5.575 -12.506 -24.893 1.00 94.25 84 CYS A N 1
ATOM 716 C CA . CYS A 1 84 ? 5.215 -13.659 -24.073 1.00 94.25 84 CYS A CA 1
ATOM 717 C C . CYS A 1 84 ? 5.174 -13.297 -22.583 1.00 94.25 84 CYS A C 1
ATOM 719 O O . CYS A 1 84 ? 4.226 -13.653 -21.882 1.00 94.25 84 CYS A O 1
ATOM 721 N N . SER A 1 85 ? 6.152 -12.520 -22.104 1.00 93.50 85 SER A N 1
ATOM 722 C CA . SER A 1 85 ? 6.177 -12.028 -20.721 1.00 93.50 85 SER A CA 1
ATOM 723 C C . SER A 1 85 ? 4.960 -11.157 -20.389 1.00 93.50 85 SER A C 1
ATOM 725 O O . SER A 1 85 ? 4.352 -11.306 -19.330 1.00 93.50 85 SER A O 1
ATOM 727 N N . LEU A 1 86 ? 4.582 -10.242 -21.283 1.00 94.19 86 LEU A N 1
ATOM 728 C CA . LEU A 1 86 ? 3.432 -9.357 -21.086 1.00 94.19 86 LEU A CA 1
ATOM 729 C C . LEU A 1 86 ? 2.111 -10.123 -21.122 1.00 94.19 86 LEU A C 1
ATOM 731 O O . LEU A 1 86 ? 1.244 -9.866 -20.287 1.00 94.19 86 LEU A O 1
ATOM 735 N N . VAL A 1 87 ? 1.964 -11.075 -22.047 1.00 95.19 87 VAL A N 1
ATOM 736 C CA . VAL A 1 87 ? 0.808 -11.979 -22.102 1.00 95.19 87 VAL A CA 1
ATOM 737 C C . VAL A 1 87 ? 0.709 -12.760 -20.795 1.00 95.19 87 VAL A C 1
ATOM 739 O O . VAL A 1 87 ? -0.346 -12.756 -20.163 1.00 95.19 87 VAL A O 1
ATOM 742 N N . PHE A 1 88 ? 1.819 -13.326 -20.313 1.00 95.25 88 PHE A N 1
ATOM 743 C CA . PHE A 1 88 ? 1.867 -14.000 -19.018 1.00 95.25 88 PHE A CA 1
ATOM 744 C C . PHE A 1 88 ? 1.406 -13.082 -17.875 1.00 95.25 88 PHE A C 1
ATOM 746 O O . PHE A 1 88 ? 0.553 -13.468 -17.075 1.00 95.25 88 PHE A O 1
ATOM 753 N N . PHE A 1 89 ? 1.895 -11.840 -17.811 1.00 94.81 89 PHE A N 1
ATOM 754 C CA . PHE A 1 89 ? 1.471 -10.899 -16.773 1.00 94.81 89 PHE A CA 1
ATOM 755 C C . PHE A 1 89 ? -0.015 -10.527 -16.873 1.00 94.81 89 PHE A C 1
ATOM 757 O O . PHE A 1 89 ? -0.706 -10.504 -15.851 1.00 94.81 89 PHE A O 1
ATOM 764 N N . LYS A 1 90 ? -0.540 -10.290 -18.081 1.00 93.88 90 LYS A N 1
ATOM 765 C CA . LYS A 1 90 ? -1.962 -9.969 -18.296 1.00 93.88 90 LYS A CA 1
ATOM 766 C C . LYS A 1 90 ? -2.890 -11.156 -18.008 1.00 93.88 90 LYS A C 1
ATOM 768 O O . LYS A 1 90 ? -4.025 -10.949 -17.577 1.00 93.88 90 LYS A O 1
ATOM 773 N N . LEU A 1 91 ? -2.436 -12.392 -18.209 1.00 93.69 91 LEU A N 1
ATOM 774 C CA . LEU A 1 91 ? -3.237 -13.590 -17.946 1.00 93.69 91 LEU A CA 1
ATOM 775 C C . LEU A 1 91 ? -3.163 -14.027 -16.479 1.00 93.69 91 LEU A C 1
ATOM 777 O O . LEU A 1 91 ? -4.201 -14.195 -15.843 1.00 93.69 91 LEU A O 1
ATOM 781 N N . PHE A 1 92 ? -1.958 -14.140 -15.921 1.00 94.12 92 PHE A N 1
ATOM 782 C CA . PHE A 1 92 ? -1.734 -14.792 -14.627 1.00 94.12 92 PHE A CA 1
ATOM 783 C C . PHE A 1 92 ? -1.461 -13.823 -13.472 1.00 94.12 92 PHE A C 1
ATOM 785 O O . PHE A 1 92 ? -1.575 -14.209 -12.310 1.00 94.12 92 PHE A O 1
ATOM 792 N N . LYS A 1 93 ? -1.122 -12.555 -13.750 1.00 93.19 93 LYS A N 1
ATOM 793 C CA . LYS A 1 93 ? -0.775 -11.538 -12.735 1.00 93.19 93 LYS A CA 1
ATOM 794 C C . LYS A 1 93 ? -1.712 -10.326 -12.753 1.00 93.19 93 LYS A C 1
ATOM 796 O O . LYS A 1 93 ? -1.310 -9.207 -12.451 1.00 93.19 93 LYS A O 1
ATOM 801 N N . ARG A 1 94 ? -3.002 -10.555 -13.031 1.00 89.62 94 ARG A N 1
ATOM 802 C CA . ARG A 1 94 ? -4.042 -9.506 -13.127 1.00 89.62 94 ARG A CA 1
ATOM 803 C C . ARG A 1 94 ? -4.171 -8.624 -11.879 1.00 89.62 94 ARG A C 1
ATOM 805 O O . ARG A 1 94 ? -4.457 -7.438 -12.009 1.00 89.62 94 ARG A O 1
ATOM 812 N N . LYS A 1 95 ? -3.944 -9.195 -10.690 1.00 88.12 95 LYS A N 1
ATOM 813 C CA . LYS A 1 95 ? -4.043 -8.497 -9.392 1.00 88.12 95 LYS A CA 1
ATOM 814 C C . LYS A 1 95 ? -2.776 -7.725 -9.005 1.00 88.12 95 LYS A C 1
ATOM 816 O O . LYS A 1 95 ? -2.834 -6.908 -8.091 1.00 88.12 95 LYS A O 1
ATOM 821 N N . ALA A 1 96 ? -1.661 -7.969 -9.693 1.00 94.12 96 ALA A N 1
ATOM 822 C CA . ALA A 1 96 ? -0.396 -7.310 -9.416 1.00 94.12 96 ALA A CA 1
ATOM 823 C C . ALA A 1 96 ? -0.220 -6.045 -10.268 1.00 94.12 96 ALA A C 1
ATOM 825 O O . ALA A 1 96 ? -0.748 -5.916 -11.383 1.00 94.12 96 ALA A O 1
ATOM 826 N N . ILE A 1 97 ? 0.569 -5.115 -9.737 1.00 97.00 97 ILE A N 1
ATOM 827 C CA . ILE A 1 97 ? 1.145 -4.012 -10.498 1.00 97.00 97 ILE A CA 1
ATOM 828 C C . ILE A 1 97 ? 2.517 -4.464 -10.983 1.00 97.00 97 ILE A C 1
ATOM 830 O O . ILE A 1 97 ? 3.398 -4.769 -10.182 1.00 97.00 97 ILE A O 1
ATOM 834 N N . VAL A 1 98 ? 2.698 -4.526 -12.295 1.00 97.50 98 VAL A N 1
ATOM 835 C CA . VAL A 1 98 ? 3.987 -4.826 -12.911 1.00 97.50 98 VAL A CA 1
ATOM 836 C C . VAL A 1 98 ? 4.641 -3.509 -13.293 1.00 97.50 98 VAL A C 1
ATOM 838 O O . VAL A 1 98 ? 4.089 -2.766 -14.100 1.00 97.50 98 VAL A O 1
ATOM 841 N N . ILE A 1 99 ? 5.802 -3.225 -12.713 1.00 98.06 99 ILE A N 1
ATOM 842 C CA . ILE A 1 99 ? 6.632 -2.073 -13.054 1.00 98.06 99 ILE A CA 1
ATOM 843 C C . ILE A 1 99 ? 7.793 -2.556 -13.910 1.00 98.06 99 ILE A C 1
ATOM 845 O O . ILE A 1 99 ? 8.599 -3.377 -13.467 1.00 98.06 99 ILE A O 1
ATOM 849 N N . LEU A 1 100 ? 7.863 -2.026 -15.126 1.00 97.44 100 LEU A N 1
ATOM 850 C CA . LEU A 1 100 ? 8.926 -2.292 -16.083 1.00 97.44 100 LEU A CA 1
ATOM 851 C C . LEU A 1 100 ? 9.912 -1.119 -16.068 1.00 97.44 100 LEU A C 1
ATOM 853 O O . LEU A 1 100 ? 9.565 -0.007 -16.477 1.00 97.44 100 LEU A O 1
ATOM 857 N N . ASP A 1 101 ? 11.124 -1.369 -15.572 1.00 97.00 101 ASP A N 1
ATOM 858 C CA . ASP A 1 101 ? 12.262 -0.467 -15.759 1.00 97.00 101 ASP A CA 1
ATOM 859 C C . ASP A 1 101 ? 12.870 -0.766 -17.129 1.00 97.00 101 ASP A C 1
ATOM 861 O O . ASP A 1 101 ? 13.644 -1.721 -17.282 1.00 97.00 101 ASP A O 1
ATOM 865 N N . ARG A 1 102 ? 12.466 0.063 -18.100 1.00 95.31 102 ARG A N 1
ATOM 866 C CA . ARG A 1 102 ? 12.595 -0.086 -19.556 1.00 95.31 102 ARG A CA 1
ATOM 867 C C . ARG A 1 102 ? 11.594 -1.044 -20.176 1.00 95.31 102 ARG A C 1
ATOM 869 O O . ARG A 1 102 ? 11.113 -2.000 -19.566 1.00 95.31 102 ARG A O 1
ATOM 876 N N . TYR A 1 103 ? 11.264 -0.750 -21.422 1.00 95.75 103 TYR A N 1
ATOM 877 C CA . TYR A 1 103 ? 10.258 -1.457 -22.190 1.00 95.75 103 TYR A CA 1
ATOM 878 C C . TYR A 1 103 ? 10.777 -1.820 -23.579 1.00 95.75 103 TYR A C 1
ATOM 880 O O . TYR A 1 103 ? 11.882 -1.467 -23.977 1.00 95.75 103 TYR A O 1
ATOM 888 N N . LEU A 1 104 ? 9.937 -2.506 -24.351 1.00 95.06 104 LEU A N 1
ATOM 889 C CA . LEU A 1 104 ? 10.202 -2.873 -25.734 1.00 95.06 104 LEU A CA 1
ATOM 890 C C . LEU A 1 104 ? 10.697 -1.688 -26.586 1.00 95.06 104 LEU A C 1
ATOM 892 O O . LEU A 1 104 ? 11.514 -1.878 -27.484 1.00 95.06 104 LEU A O 1
ATOM 896 N N . TYR A 1 105 ? 10.232 -0.466 -26.311 1.00 95.62 105 TYR A N 1
ATOM 897 C CA . TYR A 1 105 ? 10.639 0.695 -27.097 1.00 95.62 105 TYR A CA 1
ATOM 898 C C . TYR A 1 105 ? 12.070 1.181 -26.813 1.00 95.62 105 TYR A C 1
ATOM 900 O O . TYR A 1 105 ? 12.668 1.789 -27.699 1.00 95.62 105 TYR A O 1
ATOM 908 N N . ASP A 1 106 ? 12.654 0.878 -25.646 1.00 96.06 106 ASP A N 1
ATOM 909 C CA . ASP A 1 106 ? 14.083 1.127 -25.411 1.00 96.06 106 ASP A CA 1
ATOM 910 C C . ASP A 1 106 ? 14.917 0.265 -26.378 1.00 96.06 106 ASP A C 1
ATOM 912 O O . ASP A 1 106 ? 15.776 0.778 -27.098 1.00 96.06 106 ASP A O 1
ATOM 916 N N . HIS A 1 107 ? 14.571 -1.022 -26.509 1.00 94.81 107 HIS A N 1
ATOM 917 C CA . HIS A 1 107 ? 15.194 -1.924 -27.480 1.00 94.81 107 HIS A CA 1
ATOM 918 C C . HIS A 1 107 ? 14.978 -1.493 -28.932 1.00 94.81 107 HIS A C 1
ATOM 920 O O . HIS A 1 107 ? 15.913 -1.566 -29.726 1.00 94.81 107 HIS A O 1
ATOM 926 N N . TYR A 1 108 ? 13.777 -1.021 -29.286 1.00 96.06 108 TYR A N 1
ATOM 927 C CA . TYR A 1 108 ? 13.506 -0.466 -30.616 1.00 96.06 108 TYR A CA 1
ATOM 928 C C . TYR A 1 108 ? 14.502 0.639 -30.973 1.00 96.06 108 TYR A C 1
ATOM 930 O O . TYR A 1 108 ? 15.142 0.577 -32.021 1.00 96.06 108 TYR A O 1
ATOM 938 N N . LEU A 1 109 ? 14.679 1.627 -30.090 1.00 96.06 109 LEU A N 1
ATOM 939 C CA . LEU A 1 109 ? 15.594 2.737 -30.343 1.00 96.06 109 LEU A CA 1
ATOM 940 C C . LEU A 1 109 ? 17.054 2.280 -30.401 1.00 96.06 109 LEU A C 1
ATOM 942 O O . LEU A 1 109 ? 17.804 2.776 -31.243 1.00 96.06 109 LEU A O 1
ATOM 946 N N . SER A 1 110 ? 17.451 1.311 -29.570 1.00 94.00 110 SER A N 1
ATOM 947 C CA . SER A 1 110 ? 18.787 0.710 -29.633 1.00 94.00 110 SER A CA 1
ATOM 948 C C . SER A 1 110 ? 19.037 -0.010 -30.959 1.00 94.00 110 SER A C 1
ATOM 950 O O . SER A 1 110 ? 20.052 0.243 -31.602 1.00 94.00 110 SER A O 1
ATOM 952 N N . PHE A 1 111 ? 18.118 -0.862 -31.420 1.00 95.38 111 PHE A N 1
ATOM 953 C CA . PHE A 1 111 ? 18.278 -1.563 -32.699 1.00 95.38 111 PHE A CA 1
ATOM 954 C C . PHE A 1 111 ? 18.209 -0.621 -33.896 1.00 95.38 111 PHE A C 1
ATOM 956 O O . PHE A 1 111 ? 18.956 -0.811 -34.856 1.00 95.38 111 PHE A O 1
ATOM 963 N N . LYS A 1 112 ? 17.378 0.425 -33.819 1.00 95.31 112 LYS A N 1
ATOM 964 C CA . LYS A 1 112 ? 17.331 1.486 -34.829 1.00 95.31 112 LYS A CA 1
ATOM 965 C C . LYS A 1 112 ? 18.657 2.232 -34.910 1.00 95.31 112 LYS A C 1
ATOM 967 O O . LYS A 1 112 ? 19.163 2.458 -36.000 1.00 95.31 112 LYS A O 1
ATOM 972 N N . TYR A 1 113 ? 19.241 2.581 -33.762 1.00 93.38 113 TYR A N 1
ATOM 973 C CA . TYR A 1 113 ? 20.552 3.227 -33.696 1.00 93.38 113 TYR A CA 1
ATOM 974 C C . TYR A 1 113 ? 21.670 2.354 -34.276 1.00 93.38 113 TYR A C 1
ATOM 976 O O . TYR A 1 113 ? 22.541 2.868 -34.970 1.00 93.38 113 TYR A O 1
ATOM 984 N N . LEU A 1 114 ? 21.627 1.046 -34.022 1.00 92.31 114 LEU A N 1
ATOM 985 C CA . LEU A 1 114 ? 22.635 0.105 -34.508 1.00 92.31 114 LEU A CA 1
ATOM 986 C C . LEU A 1 114 ? 22.436 -0.320 -35.977 1.00 92.31 114 LEU A C 1
ATOM 988 O O . LEU A 1 114 ? 23.325 -0.941 -36.548 1.00 92.31 114 LEU A O 1
ATOM 992 N N . GLY A 1 115 ? 21.297 0.004 -36.598 1.00 94.50 115 GLY A N 1
ATOM 993 C CA . GLY A 1 115 ? 21.000 -0.376 -37.984 1.00 94.50 115 GLY A CA 1
ATOM 994 C C . GLY A 1 115 ? 20.592 -1.844 -38.168 1.00 94.50 115 GLY A C 1
ATOM 995 O O . GLY A 1 115 ? 20.724 -2.380 -39.268 1.00 94.50 115 GLY A O 1
ATOM 996 N N . TYR A 1 116 ? 20.094 -2.496 -37.109 1.00 94.94 116 TYR A N 1
ATOM 997 C CA . TYR A 1 116 ? 19.647 -3.900 -37.145 1.00 94.94 116 TYR A CA 1
ATOM 998 C C . TYR A 1 116 ? 18.136 -4.068 -37.345 1.00 94.94 116 TYR A C 1
ATOM 1000 O O . TYR A 1 116 ? 17.644 -5.194 -37.379 1.00 94.94 116 TYR A O 1
ATOM 1008 N N . LEU A 1 117 ? 17.379 -2.974 -37.470 1.00 95.25 117 LEU A N 1
ATOM 1009 C CA . LEU A 1 117 ? 15.958 -3.055 -37.797 1.00 95.25 117 LEU A CA 1
ATOM 1010 C C . LEU A 1 117 ? 15.749 -3.213 -39.305 1.00 95.25 117 LEU A C 1
ATOM 1012 O O . LEU A 1 117 ? 16.233 -2.420 -40.106 1.00 95.25 117 LEU A O 1
ATOM 1016 N N . THR A 1 118 ? 14.970 -4.223 -39.670 1.00 94.50 118 THR A N 1
ATOM 1017 C CA . THR A 1 118 ? 14.322 -4.367 -40.979 1.00 94.50 118 THR A CA 1
ATOM 1018 C C . THR A 1 118 ? 12.930 -3.733 -40.952 1.00 94.50 118 THR A C 1
ATOM 1020 O O . THR A 1 118 ? 12.353 -3.575 -39.871 1.00 94.50 118 THR A O 1
ATOM 1023 N N . GLY A 1 119 ? 12.335 -3.458 -42.119 1.00 95.81 119 GLY A N 1
ATOM 1024 C CA . GLY A 1 119 ? 10.968 -2.921 -42.203 1.00 95.81 119 GLY A CA 1
ATOM 1025 C C . GLY A 1 119 ? 9.930 -3.779 -41.466 1.00 95.81 119 GLY A C 1
ATOM 1026 O O . GLY A 1 119 ? 9.061 -3.247 -40.779 1.00 95.81 119 GLY A O 1
ATOM 1027 N N . LEU A 1 120 ? 10.076 -5.110 -41.508 1.00 95.12 120 LEU A N 1
ATOM 1028 C CA . LEU A 1 120 ? 9.221 -6.027 -40.751 1.00 95.12 120 LEU A CA 1
ATOM 1029 C C . LEU A 1 120 ? 9.418 -5.878 -39.235 1.00 95.12 120 LEU A C 1
ATOM 1031 O O . LEU A 1 120 ? 8.443 -5.773 -38.496 1.00 95.12 120 LEU A O 1
ATOM 1035 N N . SER A 1 121 ? 10.664 -5.847 -38.752 1.00 94.44 121 SER A N 1
ATOM 1036 C CA . SER A 1 121 ? 10.916 -5.672 -37.315 1.00 94.44 121 SER A CA 1
ATOM 1037 C C . SER A 1 121 ? 10.456 -4.296 -36.817 1.00 94.44 121 SER A C 1
ATOM 1039 O O . SER A 1 121 ? 9.832 -4.204 -35.765 1.00 94.44 121 SER A O 1
ATOM 1041 N N . GLU A 1 122 ? 10.658 -3.227 -37.588 1.00 95.38 122 GLU A N 1
ATOM 1042 C CA . GLU A 1 122 ? 10.158 -1.893 -37.247 1.00 95.38 122 GLU A CA 1
ATOM 1043 C C . GLU A 1 122 ? 8.626 -1.885 -37.149 1.00 95.38 122 GLU A C 1
ATOM 1045 O O . GLU A 1 122 ? 8.068 -1.344 -36.189 1.00 95.38 122 GLU A O 1
ATOM 1050 N N . LEU A 1 123 ? 7.940 -2.576 -38.064 1.00 95.06 123 LEU A N 1
ATOM 1051 C CA . LEU A 1 123 ? 6.491 -2.769 -38.021 1.00 95.06 123 LEU A CA 1
ATOM 1052 C C . LEU A 1 123 ? 6.040 -3.517 -36.755 1.00 95.06 123 LEU A C 1
ATOM 1054 O O . LEU A 1 123 ? 5.071 -3.109 -36.110 1.00 95.06 123 LEU A O 1
ATOM 1058 N N . LEU A 1 124 ? 6.750 -4.579 -36.360 1.00 95.06 124 LEU A N 1
ATOM 1059 C CA . LEU A 1 124 ? 6.435 -5.346 -35.150 1.00 95.06 124 LEU A CA 1
ATOM 1060 C C . LEU A 1 124 ? 6.544 -4.501 -33.879 1.00 95.06 124 LEU A C 1
ATOM 1062 O O . LEU A 1 124 ? 5.678 -4.569 -33.005 1.00 95.06 124 LEU A O 1
ATOM 1066 N N . TYR A 1 125 ? 7.592 -3.688 -33.770 1.00 94.50 125 TYR A N 1
ATOM 1067 C CA . TYR A 1 125 ? 7.802 -2.833 -32.604 1.00 94.50 125 TYR A CA 1
ATOM 1068 C C . TYR A 1 125 ? 6.818 -1.659 -32.553 1.00 94.50 125 TYR A C 1
ATOM 1070 O O . TYR A 1 125 ? 6.376 -1.287 -31.467 1.00 94.50 125 TYR A O 1
ATOM 1078 N N . THR A 1 126 ? 6.445 -1.084 -33.697 1.00 90.62 126 THR A N 1
ATOM 1079 C CA . THR A 1 126 ? 5.620 0.135 -33.740 1.00 90.62 126 THR A CA 1
ATOM 1080 C C . THR A 1 126 ? 4.117 -0.134 -33.803 1.00 90.62 126 THR A C 1
ATOM 1082 O O . THR A 1 126 ? 3.357 0.573 -33.143 1.00 90.62 126 THR A O 1
ATOM 1085 N N . LYS A 1 127 ? 3.672 -1.149 -34.559 1.00 91.69 127 LYS A N 1
ATOM 1086 C CA . LYS A 1 127 ? 2.242 -1.432 -34.778 1.00 91.69 127 LYS A CA 1
ATOM 1087 C C . LYS A 1 127 ? 1.729 -2.651 -34.019 1.00 91.69 127 LYS A C 1
ATOM 1089 O O . LYS A 1 127 ? 0.623 -2.597 -33.492 1.00 91.69 127 LYS A O 1
ATOM 1094 N N . PHE A 1 128 ? 2.518 -3.721 -33.933 1.00 92.06 128 PHE A N 1
ATOM 1095 C CA . PHE A 1 128 ? 2.085 -4.986 -33.318 1.00 92.06 128 PHE A CA 1
ATOM 1096 C C . PHE A 1 128 ? 2.539 -5.163 -31.869 1.00 92.06 128 PHE A C 1
ATOM 1098 O O . PHE A 1 128 ? 2.403 -6.246 -31.305 1.00 92.06 128 PHE A O 1
ATOM 1105 N N . SER A 1 129 ? 3.066 -4.110 -31.244 1.00 90.56 129 SER A N 1
ATOM 1106 C CA . SER A 1 129 ? 3.516 -4.186 -29.864 1.00 90.56 129 SER A CA 1
ATOM 1107 C C . SER A 1 129 ? 2.351 -4.161 -28.872 1.00 90.56 129 SER A C 1
ATOM 1109 O O . SER A 1 129 ? 1.494 -3.273 -28.882 1.00 90.56 129 SER A O 1
ATOM 1111 N N . LEU A 1 130 ? 2.332 -5.131 -27.957 1.00 92.25 130 LEU A N 1
ATOM 1112 C CA . LEU A 1 130 ? 1.351 -5.205 -26.884 1.00 92.25 130 LEU A CA 1
ATOM 1113 C C . LEU A 1 130 ? 1.589 -4.060 -25.903 1.00 92.25 130 LEU A C 1
ATOM 1115 O O . LEU A 1 130 ? 2.487 -4.122 -25.078 1.00 92.25 130 LEU A O 1
ATOM 1119 N N . LYS A 1 131 ? 0.782 -3.005 -25.959 1.00 93.94 131 LYS A N 1
ATOM 1120 C CA . LYS A 1 131 ? 1.021 -1.813 -25.137 1.00 93.94 131 LYS A CA 1
ATOM 1121 C C . LYS A 1 131 ? 0.901 -2.112 -23.626 1.00 93.94 131 LYS A C 1
ATOM 1123 O O . LYS A 1 131 ? 0.014 -2.890 -23.224 1.00 93.94 131 LYS A O 1
ATOM 1128 N N . PRO A 1 132 ? 1.771 -1.511 -22.783 1.00 95.75 132 PRO A N 1
ATOM 1129 C CA . PRO A 1 132 ? 1.537 -1.461 -21.344 1.00 95.75 132 PRO A CA 1
ATOM 1130 C C . PRO A 1 132 ? 0.270 -0.641 -21.068 1.00 95.75 132 PRO A C 1
ATOM 1132 O O . PRO A 1 132 ? -0.155 0.146 -21.913 1.00 95.75 132 PRO A O 1
ATOM 1135 N N . ASP A 1 133 ? -0.330 -0.818 -19.891 1.00 96.62 133 ASP A N 1
ATOM 1136 C CA . ASP A 1 133 ? -1.535 -0.060 -19.526 1.00 96.62 133 ASP A CA 1
ATOM 1137 C C . ASP A 1 133 ? -1.205 1.430 -19.353 1.00 96.62 133 ASP A C 1
ATOM 1139 O O . ASP A 1 133 ? -2.031 2.291 -19.642 1.00 96.62 133 ASP A O 1
ATOM 1143 N N . ILE A 1 134 ? 0.015 1.725 -18.889 1.00 97.38 134 ILE A N 1
ATOM 1144 C CA . ILE A 1 134 ? 0.547 3.078 -18.740 1.00 97.38 134 ILE A CA 1
ATOM 1145 C C . ILE A 1 134 ? 2.024 3.069 -19.141 1.00 97.38 134 ILE A C 1
ATOM 1147 O O . ILE A 1 134 ? 2.780 2.183 -18.740 1.00 97.38 134 ILE A O 1
ATOM 1151 N N . ALA A 1 135 ? 2.451 4.063 -19.912 1.00 97.38 135 ALA A N 1
ATOM 1152 C CA . ALA A 1 135 ? 3.840 4.217 -20.319 1.00 97.38 135 ALA A CA 1
ATOM 1153 C C . ALA A 1 135 ? 4.293 5.671 -20.194 1.00 97.38 135 ALA A C 1
ATOM 1155 O O . ALA A 1 135 ? 3.607 6.588 -20.651 1.00 97.38 135 ALA A O 1
ATOM 1156 N N . PHE A 1 136 ? 5.480 5.848 -19.621 1.00 98.31 136 PHE A N 1
ATOM 1157 C CA . PHE A 1 136 ? 6.133 7.139 -19.471 1.00 98.31 136 PHE A CA 1
ATOM 1158 C C . PHE A 1 136 ? 7.478 7.148 -20.188 1.00 98.31 136 PHE A C 1
ATOM 1160 O O . PHE A 1 136 ? 8.268 6.210 -20.062 1.00 98.31 136 PHE A O 1
ATOM 1167 N N . VAL A 1 137 ? 7.742 8.231 -20.915 1.00 98.44 137 VAL A N 1
ATOM 1168 C CA . VAL A 1 137 ? 9.065 8.556 -21.450 1.00 98.44 137 VAL A CA 1
ATOM 1169 C C . VAL A 1 137 ? 9.692 9.594 -20.529 1.00 98.44 137 VAL A C 1
ATOM 1171 O O . VAL A 1 137 ? 9.313 10.761 -20.531 1.00 98.44 137 VAL A O 1
ATOM 1174 N N . LEU A 1 138 ? 10.636 9.154 -19.713 1.00 98.50 138 LEU A N 1
ATOM 1175 C CA . LEU A 1 138 ? 11.405 9.989 -18.808 1.00 98.50 138 LEU A CA 1
ATOM 1176 C C . LEU A 1 138 ? 12.596 10.559 -19.569 1.00 98.50 138 LEU A C 1
ATOM 1178 O O . LEU A 1 138 ? 13.441 9.809 -20.056 1.00 98.50 138 LEU A O 1
ATOM 1182 N N . TRP A 1 139 ? 12.661 11.878 -19.690 1.00 98.06 139 TRP A N 1
ATOM 1183 C CA . TRP A 1 139 ? 13.754 12.533 -20.392 1.00 98.06 139 TRP A CA 1
ATOM 1184 C C . TRP A 1 139 ? 14.436 13.558 -19.500 1.00 98.06 139 TRP A C 1
ATOM 1186 O O . TRP A 1 139 ? 13.815 14.214 -18.666 1.00 98.06 139 TRP A O 1
ATOM 1196 N N . ILE A 1 140 ? 15.740 13.687 -19.697 1.00 98.00 140 ILE A N 1
ATOM 1197 C CA . ILE A 1 140 ? 16.573 14.668 -19.013 1.00 98.00 140 ILE A CA 1
ATOM 1198 C C . ILE A 1 140 ? 17.425 15.408 -20.035 1.00 98.00 140 ILE A C 1
ATOM 1200 O O . ILE A 1 140 ? 17.730 14.865 -21.105 1.00 98.00 140 ILE A O 1
ATOM 1204 N N . GLU A 1 141 ? 17.827 16.629 -19.698 1.00 98.12 141 GLU A N 1
ATOM 1205 C CA . GLU A 1 141 ? 18.760 17.398 -20.513 1.00 98.12 141 GLU A CA 1
ATOM 1206 C C . GLU A 1 141 ? 20.022 16.586 -20.856 1.00 98.12 141 GLU A C 1
ATOM 1208 O O . GLU A 1 141 ? 20.637 15.990 -19.959 1.00 98.12 141 GLU A O 1
ATOM 1213 N N . PRO A 1 142 ? 20.453 16.575 -22.135 1.00 98.06 142 PRO A N 1
ATOM 1214 C CA . PRO A 1 142 ? 21.587 15.774 -22.594 1.00 98.06 142 PRO A CA 1
ATOM 1215 C C . PRO A 1 142 ? 22.870 15.987 -21.791 1.00 98.06 142 PRO A C 1
ATOM 1217 O O . PRO A 1 142 ? 23.571 15.028 -21.474 1.00 98.06 142 PRO A O 1
ATOM 1220 N N . ARG A 1 143 ? 23.153 17.235 -21.397 1.00 97.88 143 ARG A N 1
ATOM 1221 C CA . ARG A 1 143 ? 24.328 17.576 -20.587 1.00 97.88 143 ARG A CA 1
ATOM 1222 C C . ARG A 1 143 ? 24.292 16.894 -19.218 1.00 97.88 143 ARG A C 1
ATOM 1224 O O . ARG A 1 143 ? 25.304 16.356 -18.777 1.00 97.88 143 ARG A O 1
ATOM 1231 N N . ILE A 1 144 ? 23.132 16.872 -18.560 1.00 97.50 144 ILE A N 1
ATOM 1232 C CA . ILE A 1 144 ? 22.966 16.226 -17.252 1.00 97.50 144 ILE A CA 1
ATOM 1233 C C . ILE A 1 144 ? 23.073 14.702 -17.398 1.00 97.50 144 ILE A C 1
ATOM 1235 O O . ILE A 1 144 ? 23.752 14.057 -16.596 1.00 97.50 144 ILE A O 1
ATOM 1239 N N . ALA A 1 145 ? 22.453 14.123 -18.434 1.00 97.00 145 ALA A N 1
ATOM 1240 C CA . ALA A 1 145 ? 22.582 12.698 -18.751 1.00 97.00 145 ALA A CA 1
ATOM 1241 C C . ALA A 1 145 ? 24.048 12.282 -18.941 1.00 97.00 145 ALA A C 1
ATOM 1243 O O . ALA A 1 145 ? 24.505 11.339 -18.289 1.00 97.00 145 ALA A O 1
ATOM 1244 N N . TYR A 1 146 ? 24.788 13.030 -19.766 1.00 97.06 146 TYR A N 1
ATOM 1245 C CA . TYR A 1 146 ? 26.214 12.830 -20.007 1.00 97.06 146 TYR A CA 1
ATOM 1246 C C . TYR A 1 146 ? 27.009 12.868 -18.699 1.00 97.06 146 TYR A C 1
ATOM 1248 O O . TYR A 1 146 ? 27.717 11.916 -18.378 1.00 97.06 146 TYR A O 1
ATOM 1256 N N . LEU A 1 147 ? 26.829 13.906 -17.876 1.00 96.19 147 LEU A N 1
ATOM 1257 C CA . LEU A 1 147 ? 27.545 14.037 -16.603 1.00 96.19 147 LEU A CA 1
ATOM 1258 C C . LEU A 1 147 ? 27.264 12.882 -15.630 1.00 96.19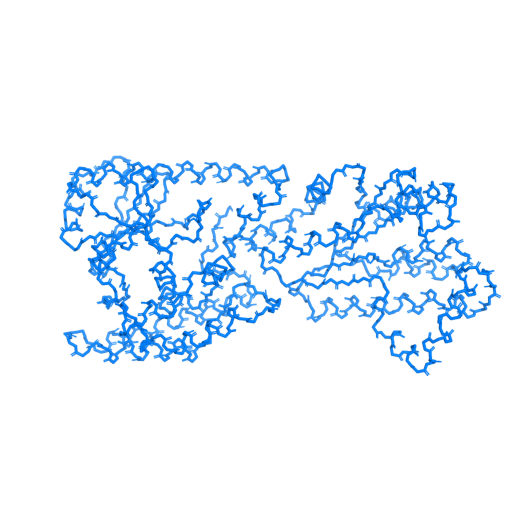 147 LEU A C 1
ATOM 1260 O O . LEU A 1 147 ? 28.181 12.440 -14.940 1.00 96.19 147 LEU A O 1
ATOM 1264 N N . ARG A 1 148 ? 26.032 12.354 -15.599 1.00 94.62 148 ARG A N 1
ATOM 1265 C CA . ARG A 1 148 ? 25.658 11.192 -14.768 1.00 94.62 148 ARG A CA 1
ATOM 1266 C C . ARG A 1 148 ? 26.259 9.873 -15.258 1.00 94.62 148 ARG A C 1
ATOM 1268 O O . ARG A 1 148 ? 26.284 8.907 -14.497 1.00 94.62 148 ARG A O 1
ATOM 1275 N N . LYS A 1 149 ? 26.677 9.800 -16.524 1.00 95.12 149 LYS A N 1
ATOM 1276 C CA . LYS A 1 149 ? 27.103 8.556 -17.181 1.00 95.12 149 LYS A CA 1
ATOM 1277 C C . LYS A 1 149 ? 28.536 8.556 -17.694 1.00 95.12 149 LYS A C 1
ATOM 1279 O O . LYS A 1 149 ? 29.018 7.469 -17.999 1.00 95.12 149 LYS A O 1
ATOM 1284 N N . LYS A 1 150 ? 29.234 9.695 -17.696 1.00 93.19 150 LYS A N 1
ATOM 1285 C CA . LYS A 1 150 ? 30.613 9.849 -18.194 1.00 93.19 150 LYS A CA 1
ATOM 1286 C C . LYS A 1 150 ? 31.623 8.864 -17.596 1.00 93.19 150 LYS A C 1
ATOM 1288 O O . LYS A 1 150 ? 32.572 8.494 -18.262 1.00 93.19 150 LYS A O 1
ATOM 1293 N N . SER A 1 151 ? 31.421 8.425 -16.350 1.00 90.81 151 SER A N 1
ATOM 1294 C CA . SER A 1 151 ? 32.298 7.444 -15.690 1.00 90.81 151 SER A CA 1
ATOM 1295 C C . SER A 1 151 ? 32.000 5.996 -16.083 1.00 90.81 151 SER A C 1
ATOM 1297 O O . SER A 1 151 ? 32.810 5.112 -15.836 1.00 90.81 151 SER A O 1
ATOM 1299 N N . THR A 1 152 ? 30.826 5.740 -16.659 1.00 88.00 152 THR A N 1
ATOM 1300 C CA . THR A 1 152 ? 30.346 4.391 -16.994 1.00 88.00 152 THR A CA 1
ATOM 1301 C C . THR A 1 152 ? 30.255 4.142 -18.495 1.00 88.00 152 THR A C 1
ATOM 1303 O O . THR A 1 152 ? 30.296 2.992 -18.920 1.00 88.00 152 THR A O 1
ATOM 1306 N N . HIS A 1 153 ? 30.084 5.194 -19.298 1.00 86.62 153 HIS A N 1
ATOM 1307 C CA . HIS A 1 153 ? 29.838 5.131 -20.735 1.00 86.62 153 HIS A CA 1
ATOM 1308 C C . HIS A 1 153 ? 30.824 6.051 -21.474 1.00 86.62 153 HIS A C 1
ATOM 1310 O O . HIS A 1 153 ? 30.918 7.229 -21.141 1.00 86.62 153 HIS A O 1
ATOM 1316 N N . ASN A 1 154 ? 31.448 5.550 -22.544 1.00 87.88 154 ASN A N 1
ATOM 1317 C CA . ASN A 1 154 ? 32.354 6.313 -23.421 1.00 87.88 154 ASN A CA 1
ATOM 1318 C C . ASN A 1 154 ? 31.620 6.972 -24.606 1.00 87.88 154 ASN A C 1
ATOM 1320 O O . ASN A 1 154 ? 32.106 6.960 -25.733 1.00 87.88 154 ASN A O 1
ATOM 1324 N N . TYR A 1 155 ? 30.418 7.505 -24.375 1.00 90.94 155 TYR A N 1
ATOM 1325 C CA . TYR A 1 155 ? 29.666 8.223 -25.407 1.00 90.94 155 TYR A CA 1
ATOM 1326 C C . TYR A 1 155 ? 29.853 9.731 -25.263 1.00 90.94 155 TYR A C 1
ATOM 1328 O O . TYR A 1 155 ? 29.760 10.257 -24.153 1.00 90.94 155 TYR A O 1
ATOM 1336 N N . ASP A 1 156 ? 30.045 10.416 -26.388 1.00 94.44 156 ASP A N 1
ATOM 1337 C CA . ASP A 1 156 ? 30.070 11.877 -26.453 1.00 94.44 156 ASP A CA 1
ATOM 1338 C C . ASP A 1 156 ? 28.681 12.493 -26.166 1.00 94.44 156 ASP A C 1
ATOM 1340 O O . ASP A 1 156 ? 27.645 11.832 -26.279 1.00 94.44 156 ASP A O 1
ATOM 1344 N N . ILE A 1 157 ? 28.639 13.778 -25.808 1.00 96.25 157 ILE A N 1
ATOM 1345 C CA . ILE A 1 157 ? 27.403 14.525 -25.555 1.00 96.25 157 ILE A CA 1
ATOM 1346 C C . ILE A 1 157 ? 26.436 14.486 -26.747 1.00 96.25 157 ILE A C 1
ATOM 1348 O O . ILE A 1 157 ? 25.223 14.415 -26.537 1.00 96.25 157 ILE A O 1
ATOM 1352 N N . THR A 1 158 ? 26.946 14.455 -27.983 1.00 96.56 158 THR A N 1
ATOM 1353 C CA . THR A 1 158 ? 26.129 14.352 -29.206 1.00 96.56 158 THR A CA 1
ATOM 1354 C C . THR A 1 158 ? 25.238 13.107 -29.216 1.00 96.56 158 THR A C 1
ATOM 1356 O O . THR A 1 158 ? 24.073 13.186 -29.611 1.00 96.56 158 THR A O 1
ATOM 1359 N N . PHE A 1 159 ? 25.724 11.978 -28.684 1.00 95.38 159 PHE A N 1
ATOM 1360 C CA . PHE A 1 159 ? 24.924 10.762 -28.522 1.00 95.38 159 PHE A CA 1
ATOM 1361 C C . PHE A 1 159 ? 23.714 10.999 -27.614 1.00 95.38 159 PHE A C 1
ATOM 1363 O O . PHE A 1 159 ? 22.607 10.578 -27.943 1.00 95.38 159 PHE A O 1
ATOM 1370 N N . TYR A 1 160 ? 23.897 11.696 -26.488 1.00 96.50 160 TYR A N 1
ATOM 1371 C CA . TYR A 1 160 ? 22.808 11.983 -25.552 1.00 96.50 160 TYR A CA 1
ATOM 1372 C C . TYR A 1 160 ? 21.802 12.983 -26.127 1.00 96.50 160 TYR A C 1
ATOM 1374 O O . TYR A 1 160 ? 20.607 12.842 -25.871 1.00 96.50 160 TYR A O 1
ATOM 1382 N N . VAL A 1 161 ? 22.256 13.959 -26.923 1.00 97.75 161 VAL A N 1
ATOM 1383 C CA . VAL A 1 161 ? 21.373 14.901 -27.636 1.00 97.75 161 VAL A CA 1
ATOM 1384 C C . VAL A 1 161 ? 20.446 14.137 -28.577 1.00 97.75 161 VAL A C 1
ATOM 1386 O O . VAL A 1 161 ? 19.222 14.264 -28.491 1.00 97.75 161 VAL A O 1
ATOM 1389 N N . GLU A 1 162 ? 21.025 13.281 -29.414 1.00 96.94 162 GLU A N 1
ATOM 1390 C CA . GLU A 1 162 ? 20.279 12.484 -30.383 1.00 96.94 162 GLU A CA 1
ATOM 1391 C C . GLU A 1 162 ? 19.375 11.450 -29.694 1.00 96.94 162 GLU A C 1
ATOM 1393 O O . GLU A 1 162 ? 18.216 11.273 -30.072 1.00 96.94 162 GLU A O 1
ATOM 1398 N N . GLN A 1 163 ? 19.856 10.802 -28.629 1.00 96.19 163 GLN A N 1
ATOM 1399 C CA . GLN A 1 163 ? 19.057 9.857 -27.852 1.00 96.19 163 GLN A CA 1
ATOM 1400 C C . GLN A 1 163 ? 17.828 10.544 -27.236 1.00 96.19 163 GLN A C 1
ATOM 1402 O O . GLN A 1 163 ? 16.715 10.033 -27.373 1.00 96.19 163 GLN A O 1
ATOM 1407 N N . THR A 1 164 ? 17.996 11.704 -26.592 1.00 97.38 164 THR A N 1
ATOM 1408 C CA . THR A 1 164 ? 16.881 12.471 -26.014 1.00 97.38 164 THR A CA 1
ATOM 1409 C C . THR A 1 164 ? 15.873 12.880 -27.086 1.00 97.38 164 THR A C 1
ATOM 1411 O O . THR A 1 164 ? 14.673 12.667 -26.897 1.00 97.38 164 THR A O 1
ATOM 1414 N N . LYS A 1 165 ? 16.344 13.391 -28.233 1.00 98.06 165 LYS A N 1
ATOM 1415 C CA . LYS A 1 165 ? 15.490 13.748 -29.374 1.00 98.06 165 LYS A CA 1
ATOM 1416 C C . LYS A 1 165 ? 14.635 12.562 -29.825 1.00 98.06 165 LYS A C 1
ATOM 1418 O O . LYS A 1 165 ? 13.412 12.684 -29.885 1.00 98.06 165 LYS A O 1
ATOM 1423 N N . ARG A 1 166 ? 15.247 11.390 -30.021 1.00 97.50 166 ARG A N 1
ATOM 1424 C CA . ARG A 1 166 ? 14.546 10.161 -30.434 1.00 97.50 166 ARG A CA 1
ATOM 1425 C C . ARG A 1 166 ? 13.493 9.698 -29.434 1.00 97.50 166 ARG A C 1
ATOM 1427 O O . ARG A 1 166 ? 12.413 9.290 -29.847 1.00 97.50 166 ARG A O 1
ATOM 1434 N N . TYR A 1 167 ? 13.771 9.759 -28.130 1.00 97.81 167 TYR A N 1
ATOM 1435 C CA . TYR A 1 167 ? 12.773 9.407 -27.112 1.00 97.81 167 TYR A CA 1
ATOM 1436 C C . TYR A 1 167 ? 11.583 10.375 -27.115 1.00 97.81 167 TYR A C 1
ATOM 1438 O O . TYR A 1 167 ? 10.437 9.938 -27.001 1.00 97.81 167 TYR A O 1
ATOM 1446 N N . ILE A 1 168 ? 11.830 11.677 -27.286 1.00 97.75 168 ILE A N 1
ATOM 1447 C CA . ILE A 1 168 ? 10.763 12.681 -27.380 1.00 97.75 168 ILE A CA 1
ATOM 1448 C C . ILE A 1 168 ? 9.935 12.464 -28.652 1.00 97.75 168 ILE A C 1
ATOM 1450 O O . ILE A 1 168 ? 8.707 12.446 -28.585 1.00 97.75 168 ILE A O 1
ATOM 1454 N N . GLU A 1 169 ? 10.567 12.242 -29.802 1.00 97.56 169 GLU A N 1
ATOM 1455 C CA . GLU A 1 169 ? 9.873 11.935 -31.059 1.00 97.56 169 GLU A CA 1
ATOM 1456 C C . GLU A 1 169 ? 9.040 10.655 -30.955 1.00 97.56 169 GLU A C 1
ATOM 1458 O O . GLU A 1 169 ? 7.860 10.653 -31.307 1.00 97.56 169 GLU A O 1
ATOM 1463 N N . LEU A 1 170 ? 9.613 9.596 -30.380 1.00 95.62 170 LEU A N 1
ATOM 1464 C CA . LEU A 1 170 ? 8.913 8.349 -30.089 1.00 95.62 170 LEU A CA 1
ATOM 1465 C C . LEU A 1 170 ? 7.683 8.594 -29.202 1.00 95.62 170 LEU A C 1
ATOM 1467 O O . LEU A 1 170 ? 6.616 8.037 -29.463 1.00 95.62 170 LEU A O 1
ATOM 1471 N N . SER A 1 171 ? 7.810 9.441 -28.174 1.00 96.75 171 SER A N 1
ATOM 1472 C CA . SER A 1 171 ? 6.692 9.780 -27.290 1.00 96.75 171 SER A CA 1
ATOM 1473 C C . SER A 1 171 ? 5.551 10.463 -28.047 1.00 96.75 171 SER A C 1
ATOM 1475 O O . SER A 1 171 ? 4.394 10.113 -27.838 1.00 96.75 171 SER A O 1
ATOM 1477 N N . LYS A 1 172 ? 5.866 11.354 -28.997 1.00 97.44 172 LYS A N 1
ATOM 1478 C CA . LYS A 1 172 ? 4.873 12.019 -29.853 1.00 97.44 172 LYS A CA 1
ATOM 1479 C C . LYS A 1 172 ? 4.218 11.024 -30.810 1.00 97.44 172 LYS A C 1
ATOM 1481 O O . LYS A 1 172 ? 2.993 10.958 -30.875 1.00 97.44 172 LYS A O 1
ATOM 1486 N N . MET A 1 173 ? 5.024 10.205 -31.490 1.00 95.25 173 MET A N 1
ATOM 1487 C CA . MET A 1 173 ? 4.561 9.190 -32.443 1.00 95.25 173 MET A CA 1
ATOM 1488 C C . MET A 1 173 ? 3.592 8.195 -31.794 1.00 95.25 173 MET A C 1
ATOM 1490 O O . MET A 1 173 ? 2.577 7.832 -32.382 1.00 95.25 173 MET A O 1
ATOM 1494 N N . LEU A 1 174 ? 3.891 7.767 -30.566 1.00 94.00 174 LEU A N 1
ATOM 1495 C CA . LEU A 1 174 ? 3.106 6.768 -29.841 1.00 94.00 174 LEU A CA 1
ATOM 1496 C C . LEU A 1 174 ? 2.086 7.372 -28.863 1.00 94.00 174 LEU A C 1
ATOM 1498 O O . LEU A 1 174 ? 1.382 6.611 -28.197 1.00 94.00 174 LEU A O 1
ATOM 1502 N N . ARG A 1 175 ? 1.994 8.710 -28.784 1.00 95.75 175 ARG A N 1
ATOM 1503 C CA . ARG A 1 175 ? 1.157 9.463 -27.830 1.00 95.75 175 ARG A CA 1
ATOM 1504 C C . ARG A 1 175 ? 1.384 9.028 -26.373 1.00 95.75 175 ARG A C 1
ATOM 1506 O O . ARG A 1 175 ? 0.442 8.761 -25.632 1.00 95.75 175 ARG A O 1
ATOM 1513 N N . LEU A 1 176 ? 2.650 8.906 -25.983 1.00 95.94 176 LEU A N 1
ATOM 1514 C CA . LEU A 1 176 ? 3.077 8.519 -24.637 1.00 95.94 176 LEU A CA 1
ATOM 1515 C C . LEU A 1 176 ? 3.328 9.751 -23.767 1.00 95.94 176 LEU A C 1
ATOM 1517 O O . LEU A 1 176 ? 3.738 10.803 -24.253 1.00 95.94 176 LEU A O 1
ATOM 1521 N N . ASN A 1 177 ? 3.167 9.592 -22.455 1.00 97.44 177 ASN A N 1
ATOM 1522 C CA . ASN A 1 177 ? 3.411 10.666 -21.500 1.00 97.44 177 ASN A CA 1
ATOM 1523 C C . ASN A 1 177 ? 4.916 10.925 -21.340 1.00 97.44 177 ASN A C 1
ATOM 1525 O O . ASN A 1 177 ? 5.619 10.140 -20.704 1.00 97.44 177 ASN A O 1
ATOM 1529 N N . ALA A 1 178 ? 5.415 12.032 -21.889 1.00 98.12 178 ALA A N 1
ATOM 1530 C CA . ALA A 1 178 ? 6.806 12.450 -21.715 1.00 98.12 178 ALA A CA 1
ATOM 1531 C C . ALA A 1 178 ? 6.976 13.348 -20.479 1.00 98.12 178 ALA A C 1
ATOM 1533 O O . ALA A 1 178 ? 6.364 14.414 -20.418 1.00 98.12 178 ALA A O 1
ATOM 1534 N N . VAL A 1 179 ? 7.815 12.949 -19.522 1.00 98.31 179 VAL A N 1
ATOM 1535 C CA . VAL A 1 179 ? 8.050 13.662 -18.253 1.00 98.31 179 VAL A CA 1
ATOM 1536 C C . VAL A 1 179 ? 9.512 14.086 -18.160 1.00 98.31 179 VAL A C 1
ATOM 1538 O O . VAL A 1 179 ? 10.413 13.269 -18.358 1.00 98.31 179 VAL A O 1
ATOM 1541 N N . ASN A 1 180 ? 9.740 15.363 -17.855 1.00 97.94 180 ASN A N 1
ATOM 1542 C CA . ASN A 1 180 ? 11.077 15.906 -17.643 1.00 97.94 180 ASN A CA 1
ATOM 1543 C C . ASN A 1 180 ? 11.577 15.544 -16.231 1.00 97.94 180 ASN A C 1
ATOM 1545 O O . ASN A 1 180 ? 10.878 15.757 -15.241 1.00 97.94 180 ASN A O 1
ATOM 1549 N N . THR A 1 181 ? 12.802 15.026 -16.137 1.00 98.06 181 THR A N 1
ATOM 1550 C CA . THR A 1 181 ? 13.426 14.594 -14.875 1.00 98.06 181 THR A CA 1
ATOM 1551 C C . THR A 1 181 ? 14.632 15.453 -14.467 1.00 98.06 181 THR A C 1
ATOM 1553 O O . THR A 1 181 ? 15.541 14.960 -13.795 1.00 98.06 181 THR A O 1
ATOM 1556 N N . ASN A 1 182 ? 14.699 16.714 -14.907 1.00 97.62 182 ASN A N 1
ATOM 1557 C CA . ASN A 1 182 ? 15.707 17.689 -14.462 1.00 97.62 182 ASN A CA 1
ATOM 1558 C C . ASN A 1 182 ? 15.488 18.112 -12.999 1.00 97.62 182 ASN A C 1
ATOM 1560 O O . ASN A 1 182 ? 16.406 18.599 -12.346 1.00 97.62 182 ASN A O 1
ATOM 1564 N N . LYS A 1 183 ? 14.267 17.930 -12.496 1.00 96.25 183 LYS A N 1
ATOM 1565 C CA . LYS A 1 183 ? 13.836 18.251 -11.134 1.00 96.25 183 LYS A CA 1
ATOM 1566 C C . LYS A 1 183 ? 14.095 17.114 -10.143 1.00 96.25 183 LYS A C 1
ATOM 1568 O O . LYS A 1 183 ? 14.649 16.069 -10.494 1.00 96.25 183 LYS A O 1
ATOM 1573 N N . SER A 1 184 ? 13.687 17.315 -8.889 1.00 96.38 184 SER A N 1
ATOM 1574 C CA . SER A 1 184 ? 13.845 16.305 -7.844 1.00 96.38 184 SER A CA 1
ATOM 1575 C C . SER A 1 184 ? 13.069 15.016 -8.166 1.00 96.38 184 SER A C 1
ATOM 1577 O O . SER A 1 184 ? 12.109 14.999 -8.946 1.00 96.38 184 SER A O 1
ATOM 1579 N N . VAL A 1 185 ? 13.484 13.907 -7.546 1.00 96.69 185 VAL A N 1
ATOM 1580 C CA . VAL A 1 185 ? 12.792 12.611 -7.664 1.00 96.69 185 VAL A CA 1
ATOM 1581 C C . VAL A 1 185 ? 11.336 12.741 -7.215 1.00 96.69 185 VAL A C 1
ATOM 1583 O O . VAL A 1 185 ? 10.446 12.245 -7.900 1.00 96.69 185 VAL A O 1
ATOM 1586 N N . LEU A 1 186 ? 11.095 13.457 -6.114 1.00 95.50 186 LEU A N 1
ATOM 1587 C CA . LEU A 1 186 ? 9.763 13.691 -5.566 1.00 95.50 186 LEU A CA 1
ATOM 1588 C C . LEU A 1 186 ? 8.870 14.458 -6.550 1.00 95.50 186 LEU A C 1
ATOM 1590 O O . LEU A 1 186 ? 7.773 14.006 -6.870 1.00 95.50 186 LEU A O 1
ATOM 1594 N N . ASP A 1 187 ? 9.359 15.566 -7.107 1.00 96.12 187 ASP A N 1
ATOM 1595 C CA . ASP A 1 187 ? 8.572 16.362 -8.057 1.00 96.12 187 ASP A CA 1
ATOM 1596 C C . ASP A 1 187 ? 8.270 15.585 -9.340 1.00 96.12 187 ASP A C 1
ATOM 1598 O O . ASP A 1 187 ? 7.221 15.766 -9.963 1.00 96.12 187 ASP A O 1
ATOM 1602 N N . THR A 1 188 ? 9.197 14.719 -9.754 1.00 97.50 188 THR A N 1
ATOM 1603 C CA . THR A 1 188 ? 9.013 13.818 -10.897 1.00 97.50 188 THR A CA 1
ATOM 1604 C C . THR A 1 188 ? 7.928 12.788 -10.604 1.00 97.50 188 THR A C 1
ATOM 1606 O O . THR A 1 188 ? 7.037 12.595 -11.427 1.00 97.50 188 THR A O 1
ATOM 1609 N N . VAL A 1 189 ? 7.955 12.164 -9.424 1.00 97.12 189 VAL A N 1
ATOM 1610 C CA . VAL A 1 189 ? 6.911 11.229 -8.982 1.00 97.12 189 VAL A CA 1
ATOM 1611 C C . VAL A 1 189 ? 5.544 11.921 -8.938 1.00 97.12 189 VAL A C 1
ATOM 1613 O O . VAL A 1 189 ? 4.588 11.385 -9.498 1.00 97.12 189 VAL A O 1
ATOM 1616 N N . ASN A 1 190 ? 5.459 13.125 -8.366 1.00 94.62 190 ASN A N 1
ATOM 1617 C CA . ASN A 1 190 ? 4.227 13.917 -8.315 1.00 94.62 190 ASN A CA 1
ATOM 1618 C C . ASN A 1 190 ? 3.668 14.222 -9.707 1.00 94.62 190 ASN A C 1
ATOM 1620 O O . ASN A 1 190 ? 2.480 14.021 -9.956 1.00 94.62 190 ASN A O 1
ATOM 1624 N N . GLU A 1 191 ? 4.517 14.643 -10.646 1.00 95.88 191 GLU A N 1
ATOM 1625 C CA . GLU A 1 191 ? 4.084 14.879 -12.027 1.00 95.88 191 GLU A CA 1
ATOM 1626 C C . GLU A 1 191 ? 3.598 13.607 -12.719 1.00 95.88 191 GLU A C 1
ATOM 1628 O O . GLU A 1 191 ? 2.600 13.644 -13.438 1.00 95.88 191 GLU A O 1
ATOM 1633 N N . ILE A 1 192 ? 4.260 12.472 -12.487 1.00 96.62 192 ILE A N 1
ATOM 1634 C CA . ILE A 1 192 ? 3.808 11.191 -13.033 1.00 96.62 192 ILE A CA 1
ATOM 1635 C C . ILE A 1 192 ? 2.423 10.844 -12.478 1.00 96.62 192 ILE A C 1
ATOM 1637 O O . ILE A 1 192 ? 1.561 10.461 -13.264 1.00 96.62 192 ILE A O 1
ATOM 1641 N N . PHE A 1 193 ? 2.177 11.028 -11.172 1.00 95.12 193 PHE A N 1
ATOM 1642 C CA . PHE A 1 193 ? 0.853 10.807 -10.578 1.00 95.12 193 PHE A CA 1
ATOM 1643 C C . PHE A 1 193 ? -0.224 11.720 -11.175 1.00 95.12 193 PHE A C 1
ATOM 1645 O O . PHE A 1 193 ? -1.313 11.236 -11.471 1.00 95.12 193 PHE A O 1
ATOM 1652 N N . MET A 1 194 ? 0.085 12.999 -11.412 1.00 92.81 194 MET A N 1
ATOM 1653 C CA . MET A 1 194 ? -0.842 13.953 -12.043 1.00 92.81 194 MET A CA 1
ATOM 1654 C C . MET A 1 194 ? -1.199 13.591 -13.491 1.00 92.81 194 MET A C 1
ATOM 1656 O O . MET A 1 194 ? -2.249 13.986 -13.984 1.00 92.81 194 MET A O 1
ATOM 1660 N N . ARG A 1 195 ? -0.337 12.836 -14.181 1.00 95.25 195 ARG A N 1
ATOM 1661 C CA . ARG A 1 195 ? -0.549 12.390 -15.568 1.00 95.25 195 ARG A CA 1
ATOM 1662 C C . ARG A 1 195 ? -1.159 10.992 -15.677 1.00 95.25 195 ARG A C 1
ATOM 1664 O O . ARG A 1 195 ? -1.294 10.469 -16.786 1.00 95.25 195 ARG A O 1
ATOM 1671 N N . LEU A 1 196 ? -1.478 10.347 -14.555 1.00 94.75 196 LEU A N 1
ATOM 1672 C CA . LEU A 1 196 ? -2.183 9.071 -14.584 1.00 94.75 196 LEU A CA 1
ATOM 1673 C C . LEU A 1 196 ? -3.634 9.276 -15.034 1.00 94.75 196 LEU A C 1
ATOM 1675 O O . LEU A 1 196 ? -4.255 10.265 -14.651 1.00 94.75 196 LEU A O 1
ATOM 1679 N N . PRO A 1 197 ? -4.213 8.316 -15.773 1.00 94.12 197 PRO A N 1
ATOM 1680 C CA . PRO A 1 197 ? -5.649 8.308 -16.022 1.00 94.12 197 PRO A CA 1
ATOM 1681 C C . PRO A 1 197 ? -6.455 8.298 -14.710 1.00 94.12 197 PRO A C 1
ATOM 1683 O O . PRO A 1 197 ? -6.075 7.622 -13.746 1.00 94.12 197 PRO A O 1
ATOM 1686 N N . GLU A 1 198 ? -7.581 9.015 -14.680 1.00 90.12 198 GLU A N 1
ATOM 1687 C CA . GLU A 1 198 ? -8.411 9.193 -13.476 1.00 90.12 198 GLU A CA 1
ATOM 1688 C C . GLU A 1 198 ? -8.918 7.863 -12.894 1.00 90.12 198 GLU A C 1
ATOM 1690 O O . GLU A 1 198 ? -8.944 7.686 -11.673 1.00 90.12 198 GLU A O 1
ATOM 1695 N N . ASP A 1 199 ? -9.245 6.883 -13.742 1.00 92.12 199 ASP A N 1
ATOM 1696 C CA . ASP A 1 199 ? -9.678 5.549 -13.309 1.00 92.12 199 ASP A CA 1
ATOM 1697 C C . ASP A 1 199 ? -8.562 4.798 -12.561 1.00 92.12 199 ASP A C 1
ATOM 1699 O O . ASP A 1 199 ? -8.814 4.093 -11.579 1.00 92.12 199 ASP A O 1
ATOM 1703 N N . LYS A 1 200 ? -7.306 4.978 -12.987 1.00 93.62 200 LYS A N 1
ATOM 1704 C CA . LYS A 1 200 ? -6.128 4.377 -12.345 1.00 93.62 200 LYS A CA 1
ATOM 1705 C C . LYS A 1 200 ? -5.806 5.067 -11.031 1.00 93.62 200 LYS A C 1
ATOM 1707 O O . LYS A 1 200 ? -5.538 4.382 -10.045 1.00 93.62 200 LYS A O 1
ATOM 1712 N N . LEU A 1 201 ? -5.890 6.396 -10.996 1.00 91.06 201 LEU A N 1
ATOM 1713 C CA . LEU A 1 201 ? -5.718 7.159 -9.765 1.00 91.06 201 LEU A CA 1
ATOM 1714 C C . LEU A 1 201 ? -6.776 6.760 -8.727 1.00 91.06 201 LEU A C 1
ATOM 1716 O O . LEU A 1 201 ? -6.425 6.366 -7.617 1.00 91.06 201 LEU A O 1
ATOM 1720 N N . THR A 1 202 ? -8.051 6.743 -9.119 1.00 88.62 202 THR A N 1
ATOM 1721 C CA . THR A 1 202 ? -9.171 6.290 -8.278 1.00 88.62 202 THR A CA 1
ATOM 1722 C C . THR A 1 202 ? -8.949 4.868 -7.755 1.00 88.62 202 THR A C 1
ATOM 1724 O O . THR A 1 202 ? -9.192 4.587 -6.580 1.00 88.62 202 THR A O 1
ATOM 1727 N N . TYR A 1 203 ? -8.423 3.963 -8.587 1.00 90.88 203 TYR A N 1
ATOM 1728 C CA . TYR A 1 203 ? -8.068 2.609 -8.160 1.00 90.88 203 TYR A CA 1
ATOM 1729 C C . TYR A 1 203 ? -6.980 2.588 -7.069 1.00 90.88 203 TYR A C 1
ATOM 1731 O O . TYR A 1 203 ? -7.098 1.820 -6.108 1.00 90.88 203 TYR A O 1
ATOM 1739 N N . PHE A 1 204 ? -5.950 3.434 -7.171 1.00 92.00 204 PHE A N 1
ATOM 1740 C CA . PHE A 1 204 ? -4.892 3.541 -6.157 1.00 92.00 204 PHE A CA 1
ATOM 1741 C C . PHE A 1 204 ? -5.397 4.149 -4.853 1.00 92.00 204 PHE A C 1
ATOM 1743 O O . PHE A 1 204 ? -5.114 3.598 -3.787 1.00 92.00 204 PHE A O 1
ATOM 1750 N N . LEU A 1 205 ? -6.195 5.217 -4.941 1.00 88.69 205 LEU A N 1
ATOM 1751 C CA . LEU A 1 205 ? -6.831 5.847 -3.786 1.00 88.69 205 LEU A CA 1
ATOM 1752 C C . LEU A 1 205 ? -7.709 4.834 -3.050 1.00 88.69 205 LEU A C 1
ATOM 1754 O O . LEU A 1 205 ? -7.512 4.592 -1.860 1.00 88.69 205 LEU A O 1
ATOM 1758 N N . ARG A 1 206 ? -8.604 4.142 -3.771 1.00 86.94 206 ARG A N 1
ATOM 1759 C CA . ARG A 1 206 ? -9.461 3.108 -3.179 1.00 86.94 206 ARG A CA 1
ATOM 1760 C C . ARG A 1 206 ? -8.641 2.037 -2.472 1.00 86.94 206 ARG A C 1
ATOM 1762 O O . ARG A 1 206 ? -8.986 1.658 -1.359 1.00 86.94 206 ARG A O 1
ATOM 1769 N N . LYS A 1 207 ? -7.540 1.574 -3.074 1.00 89.50 207 LYS A N 1
ATOM 1770 C CA . LYS A 1 207 ? -6.674 0.570 -2.446 1.00 89.50 207 LYS A CA 1
ATOM 1771 C C . LYS A 1 207 ? -6.018 1.082 -1.165 1.00 89.50 207 LYS A C 1
ATOM 1773 O O . LYS A 1 207 ? -6.040 0.376 -0.160 1.00 89.50 207 LYS A O 1
ATOM 1778 N N . GLY A 1 208 ? -5.461 2.291 -1.186 1.00 90.06 208 GLY A N 1
ATOM 1779 C CA . GLY A 1 208 ? -4.849 2.884 -0.001 1.00 90.06 208 GLY A CA 1
ATOM 1780 C C . GLY A 1 208 ? -5.854 3.082 1.134 1.00 90.06 208 GLY A C 1
ATOM 1781 O O . GLY A 1 208 ? -5.528 2.786 2.280 1.00 90.06 208 GLY A O 1
ATOM 1782 N N . MET A 1 209 ? -7.082 3.516 0.822 1.00 85.81 209 MET A N 1
ATOM 1783 C CA . MET A 1 209 ? -8.166 3.661 1.807 1.00 85.81 209 MET A CA 1
ATOM 1784 C C . MET A 1 209 ? -8.604 2.315 2.367 1.00 85.81 209 MET A C 1
ATOM 1786 O O . MET A 1 209 ? -8.682 2.141 3.579 1.00 85.81 209 MET A O 1
ATOM 1790 N N . GLN A 1 210 ? -8.824 1.338 1.485 1.00 86.44 210 GLN A N 1
ATOM 1791 C CA . GLN A 1 210 ? -9.160 -0.033 1.856 1.00 86.44 210 GLN A CA 1
ATOM 1792 C C . GLN A 1 210 ? -8.135 -0.604 2.853 1.00 86.44 210 GLN A C 1
ATOM 1794 O O . GLN A 1 210 ? -8.488 -1.324 3.786 1.00 86.44 210 GLN A O 1
ATOM 1799 N N . ASN A 1 211 ? -6.861 -0.274 2.647 1.00 89.50 211 ASN A N 1
ATOM 1800 C CA . ASN A 1 211 ? -5.752 -0.709 3.480 1.00 89.50 211 ASN A CA 1
ATOM 1801 C C . ASN A 1 211 ? -5.430 0.232 4.646 1.00 89.50 211 ASN A C 1
ATOM 1803 O O . ASN A 1 211 ? -4.518 -0.092 5.403 1.00 89.50 211 ASN A O 1
ATOM 1807 N N . AR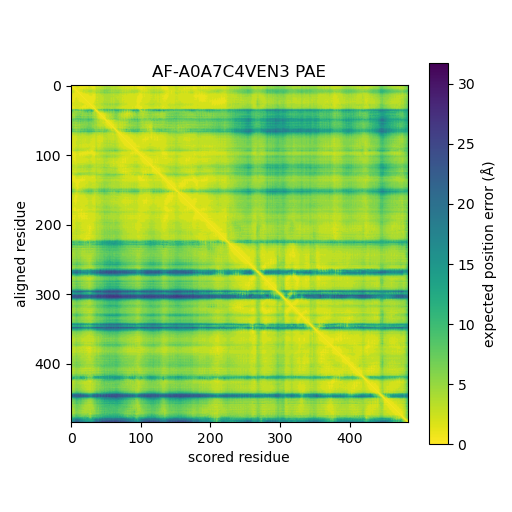G A 1 212 ? -6.172 1.339 4.800 1.00 87.31 212 ARG A N 1
ATOM 1808 C CA . ARG A 1 212 ? -6.031 2.335 5.876 1.00 87.31 212 ARG A CA 1
ATOM 1809 C C . ARG A 1 212 ? -4.660 3.033 5.921 1.00 87.31 212 ARG A C 1
ATOM 1811 O O . ARG A 1 212 ? -4.264 3.577 6.936 1.00 87.31 212 ARG A O 1
ATOM 1818 N N . VAL A 1 213 ? -3.946 3.056 4.796 1.00 89.94 213 VAL A N 1
ATOM 1819 C CA . VAL A 1 213 ? -2.563 3.573 4.673 1.00 89.94 213 VAL A CA 1
ATOM 1820 C C . VAL A 1 213 ? -2.452 4.816 3.798 1.00 89.94 213 VAL A C 1
ATOM 1822 O O . VAL A 1 213 ? -1.372 5.375 3.650 1.00 89.94 213 VAL A O 1
ATOM 1825 N N . LEU A 1 214 ? -3.545 5.247 3.166 1.00 88.62 214 LEU A N 1
ATOM 1826 C CA . LEU A 1 214 ? -3.478 6.288 2.142 1.00 88.62 214 LEU A CA 1
ATOM 1827 C C . LEU A 1 214 ? -2.832 7.582 2.662 1.00 88.62 214 LEU A C 1
ATOM 1829 O O . LEU A 1 214 ? -1.926 8.117 2.030 1.00 88.62 214 LEU A O 1
ATOM 1833 N N . PHE A 1 215 ? -3.252 8.028 3.845 1.00 84.50 215 PHE A N 1
ATOM 1834 C CA . PHE A 1 215 ? -2.759 9.246 4.485 1.00 84.50 215 PHE A CA 1
ATOM 1835 C C . PHE A 1 215 ? -1.270 9.171 4.829 1.00 84.50 215 PHE A C 1
ATOM 1837 O O . PHE A 1 215 ? -0.507 10.069 4.470 1.00 84.50 215 PHE A O 1
ATOM 1844 N N . SER A 1 216 ? -0.843 8.080 5.473 1.00 86.69 216 SER A N 1
ATOM 1845 C CA . SER A 1 216 ? 0.560 7.890 5.848 1.00 86.69 216 SER A CA 1
ATOM 1846 C C . SER A 1 216 ? 1.453 7.793 4.613 1.00 86.69 216 SER A C 1
ATOM 1848 O O . SER A 1 216 ? 2.533 8.378 4.596 1.00 86.69 216 SER A O 1
ATOM 1850 N N . VAL A 1 217 ? 0.984 7.155 3.534 1.00 90.44 217 VAL A N 1
ATOM 1851 C CA . VAL A 1 217 ? 1.694 7.112 2.247 1.00 90.44 217 VAL A CA 1
ATOM 1852 C C . VAL A 1 217 ? 1.840 8.509 1.647 1.00 90.44 217 VAL A C 1
ATOM 1854 O O . VAL A 1 217 ? 2.948 8.898 1.291 1.00 90.44 217 VAL A O 1
ATOM 1857 N N . ILE A 1 218 ? 0.768 9.291 1.547 1.00 89.12 218 ILE A N 1
ATOM 1858 C CA . ILE A 1 218 ? 0.830 10.634 0.941 1.00 89.12 218 ILE A CA 1
ATOM 1859 C C . ILE A 1 218 ? 1.805 11.523 1.675 1.00 89.12 218 ILE A C 1
ATOM 1861 O O . ILE A 1 218 ? 2.656 12.146 1.046 1.00 89.12 218 ILE A O 1
ATOM 1865 N N . LYS A 1 219 ? 1.695 11.545 3.003 1.00 87.38 219 LYS A N 1
ATOM 1866 C CA . LYS A 1 219 ? 2.560 12.345 3.857 1.00 87.38 219 LYS A CA 1
ATOM 1867 C C . LYS A 1 219 ? 4.013 11.900 3.721 1.00 87.38 219 LYS A C 1
ATOM 1869 O O . LYS A 1 219 ? 4.883 12.729 3.471 1.00 87.38 219 LYS A O 1
ATOM 1874 N N . LYS A 1 220 ? 4.270 10.590 3.821 1.00 90.81 220 LYS A N 1
ATOM 1875 C CA . LYS A 1 220 ? 5.610 9.996 3.691 1.00 90.81 220 LYS A CA 1
ATOM 1876 C C . LYS A 1 220 ? 6.271 10.330 2.355 1.00 90.81 220 LYS A C 1
ATOM 1878 O O . LYS A 1 220 ? 7.476 10.561 2.318 1.00 90.81 220 LYS A O 1
ATOM 1883 N N . TYR A 1 221 ? 5.498 10.331 1.273 1.00 91.62 221 TYR A N 1
ATOM 1884 C CA . TYR A 1 221 ? 5.994 10.540 -0.085 1.00 91.62 221 TYR A CA 1
ATOM 1885 C C . TYR A 1 221 ? 5.713 11.937 -0.635 1.00 91.62 221 TYR A C 1
ATOM 1887 O O . TYR A 1 221 ? 5.889 12.126 -1.828 1.00 91.62 221 TYR A O 1
ATOM 1895 N N . GLY A 1 222 ? 5.272 12.903 0.178 1.00 91.12 222 GLY A N 1
ATOM 1896 C CA . GLY A 1 222 ? 5.011 14.277 -0.264 1.00 91.12 222 GLY A CA 1
ATOM 1897 C C . GLY A 1 222 ? 4.062 14.394 -1.466 1.00 91.12 222 GLY A C 1
ATOM 1898 O O . GLY A 1 222 ? 4.278 15.248 -2.327 1.00 91.12 222 GLY A O 1
ATOM 1899 N N . LEU A 1 223 ? 3.029 13.543 -1.548 1.00 87.88 223 LEU A N 1
ATOM 1900 C CA . LEU A 1 223 ? 2.124 13.455 -2.710 1.00 87.88 223 LEU A CA 1
ATOM 1901 C C . LEU A 1 223 ? 0.983 14.491 -2.707 1.00 87.88 223 LEU A C 1
ATOM 1903 O O . LEU A 1 223 ? -0.002 14.353 -3.432 1.00 87.88 223 LEU A O 1
ATOM 1907 N N . ASN A 1 224 ? 1.111 15.540 -1.892 1.00 81.69 224 ASN A N 1
ATOM 1908 C CA . ASN A 1 224 ? 0.048 16.507 -1.619 1.00 81.69 224 ASN A CA 1
ATOM 1909 C C . ASN A 1 224 ? -0.429 17.228 -2.889 1.00 81.69 224 ASN A C 1
ATOM 1911 O O . ASN A 1 224 ? -1.627 17.413 -3.079 1.00 81.69 224 ASN A O 1
ATOM 1915 N N . SER A 1 225 ? 0.488 17.638 -3.769 1.00 77.75 225 SER A N 1
ATOM 1916 C CA . SER A 1 225 ? 0.138 18.428 -4.958 1.00 77.75 225 SER A CA 1
ATOM 1917 C C . SER A 1 225 ? -0.656 17.625 -5.982 1.00 77.75 225 SER A C 1
ATOM 1919 O O . SER A 1 225 ? -1.585 18.152 -6.589 1.00 77.75 225 SER A O 1
ATOM 1921 N N . ALA A 1 226 ? -0.338 16.339 -6.137 1.00 73.12 226 ALA A N 1
ATOM 1922 C CA . ALA A 1 226 ? -1.041 15.486 -7.080 1.00 73.12 226 ALA A CA 1
ATOM 1923 C C . ALA A 1 226 ? -2.501 15.264 -6.661 1.00 73.12 226 ALA A C 1
ATOM 1925 O O . ALA A 1 226 ? -3.356 15.031 -7.515 1.00 73.12 226 ALA A O 1
ATOM 1926 N N . TRP A 1 227 ? -2.793 15.307 -5.357 1.00 79.44 227 TRP A N 1
ATOM 1927 C CA . TRP A 1 227 ? -4.070 14.872 -4.800 1.00 79.44 227 TRP A CA 1
ATOM 1928 C C . TRP A 1 227 ? -4.759 16.007 -4.024 1.00 79.44 227 TRP A C 1
ATOM 1930 O O . TRP A 1 227 ? -5.156 15.831 -2.878 1.00 79.44 227 TRP A O 1
ATOM 1940 N N . MET A 1 228 ? -4.959 17.177 -4.645 1.00 78.94 228 MET A N 1
ATOM 1941 C CA . MET A 1 228 ? -5.656 18.314 -4.006 1.00 78.94 228 MET A CA 1
ATOM 1942 C C . MET A 1 228 ? -7.009 17.936 -3.378 1.00 78.94 228 MET A C 1
ATOM 1944 O O . MET A 1 228 ? -7.262 18.290 -2.230 1.00 78.94 228 MET A O 1
ATOM 1948 N N . LYS A 1 229 ? -7.847 17.163 -4.090 1.00 73.69 229 LYS A N 1
ATOM 1949 C CA . LYS A 1 229 ? -9.125 16.648 -3.552 1.00 73.69 229 LYS A CA 1
ATOM 1950 C C . LYS A 1 229 ? -8.920 15.835 -2.270 1.00 73.69 229 LYS A C 1
ATOM 1952 O O . LYS A 1 229 ? -9.749 15.864 -1.370 1.00 73.69 229 LYS A O 1
ATOM 1957 N N . PHE A 1 230 ? -7.803 15.118 -2.184 1.00 74.69 230 PHE A N 1
ATOM 1958 C CA . PHE A 1 230 ? -7.459 14.353 -1.001 1.00 74.69 230 PHE A CA 1
ATOM 1959 C C . PHE A 1 230 ? -7.014 15.246 0.154 1.00 74.69 230 PHE A C 1
ATOM 1961 O O . PHE A 1 230 ? -7.436 14.993 1.273 1.00 74.69 230 PHE A O 1
ATOM 1968 N N . ASN A 1 231 ? -6.218 16.292 -0.094 1.00 79.44 231 ASN A N 1
ATOM 1969 C CA . ASN A 1 231 ? -5.858 17.252 0.957 1.00 79.44 231 ASN A CA 1
ATOM 1970 C C . ASN A 1 231 ? -7.103 17.928 1.535 1.00 79.44 231 ASN A C 1
ATOM 1972 O O . ASN A 1 231 ? -7.218 18.062 2.745 1.00 79.44 231 ASN A O 1
ATOM 1976 N N . GLN A 1 232 ? -8.073 18.272 0.686 1.00 83.44 232 GLN A N 1
ATOM 1977 C CA . GLN A 1 232 ? -9.352 18.790 1.159 1.00 83.44 232 GLN A CA 1
ATOM 1978 C C . GLN A 1 232 ? -10.080 17.766 2.046 1.00 83.44 232 GLN A C 1
ATOM 1980 O O . GLN A 1 232 ? -10.508 18.104 3.146 1.00 83.44 232 GLN A O 1
ATOM 1985 N N . ALA A 1 233 ? -10.169 16.505 1.612 1.00 79.25 233 ALA A N 1
ATOM 1986 C CA . ALA A 1 233 ? -10.764 15.439 2.420 1.00 79.25 233 ALA A CA 1
ATOM 1987 C C . ALA A 1 233 ? -10.003 15.205 3.739 1.00 79.25 233 ALA A C 1
ATOM 1989 O O . ALA A 1 233 ? -10.607 14.890 4.762 1.00 79.25 233 ALA A O 1
ATOM 1990 N N . LEU A 1 234 ? -8.680 15.374 3.724 1.00 79.75 234 LEU A N 1
ATOM 1991 C CA . LEU A 1 234 ? -7.790 15.347 4.883 1.00 79.75 234 LEU A CA 1
ATOM 1992 C C . LEU A 1 234 ? -8.147 16.446 5.880 1.00 79.75 234 LEU A C 1
ATOM 1994 O O . LEU A 1 234 ? -8.399 16.158 7.048 1.00 79.75 234 LEU A O 1
ATOM 1998 N N . ASP A 1 235 ? -8.214 17.684 5.402 1.00 84.44 235 ASP A N 1
ATOM 1999 C CA . ASP A 1 235 ? -8.541 18.852 6.211 1.00 84.44 235 ASP A CA 1
ATOM 2000 C C . ASP A 1 235 ? -9.954 18.728 6.789 1.00 84.44 235 ASP A C 1
ATOM 2002 O O . ASP A 1 235 ? -10.193 19.042 7.956 1.00 84.44 235 ASP A O 1
ATOM 2006 N N . GLU A 1 236 ? -10.903 18.226 5.997 1.00 85.94 236 GLU A N 1
ATOM 2007 C CA . GLU A 1 236 ? -12.258 17.911 6.449 1.00 85.94 236 GLU A CA 1
ATOM 2008 C C . GLU A 1 236 ? -12.259 16.810 7.517 1.00 85.94 236 GLU A C 1
ATOM 2010 O O . GLU A 1 236 ? -12.929 16.954 8.538 1.00 85.94 236 GLU A O 1
ATOM 2015 N N . THR A 1 237 ? -11.474 15.746 7.338 1.00 84.00 237 THR A N 1
ATOM 2016 C CA . THR A 1 237 ? -11.305 14.662 8.322 1.00 84.00 237 THR A CA 1
ATOM 2017 C C . THR A 1 237 ? -10.715 15.204 9.625 1.00 84.00 237 THR A C 1
ATOM 2019 O O . THR A 1 237 ? -11.231 14.914 10.704 1.00 84.00 237 THR A O 1
ATOM 2022 N N . GLU A 1 238 ? -9.683 16.048 9.558 1.00 85.25 238 GLU A N 1
ATOM 2023 C CA . GLU A 1 238 ? -9.073 16.658 10.740 1.00 85.25 238 GLU A CA 1
ATOM 2024 C C . GLU A 1 238 ? -10.050 17.602 11.457 1.00 85.25 238 GLU A C 1
ATOM 2026 O O . GLU A 1 238 ? -10.140 17.584 12.688 1.00 85.25 238 GLU A O 1
ATOM 2031 N N . LYS A 1 239 ? -10.832 18.392 10.709 1.00 90.00 239 LYS A N 1
ATOM 2032 C CA . LYS A 1 239 ? -11.901 19.240 11.263 1.00 90.00 239 LYS A CA 1
ATOM 2033 C C . LYS A 1 239 ? -12.973 18.404 11.963 1.00 90.00 239 LYS A C 1
ATOM 2035 O O . LYS A 1 239 ? -13.313 18.711 13.107 1.00 90.00 239 LYS A O 1
ATOM 2040 N N . LYS A 1 240 ? -13.455 17.328 11.326 1.00 90.12 240 LYS A N 1
ATOM 2041 C CA . LYS A 1 240 ? -14.414 16.376 11.917 1.00 90.12 240 LYS A CA 1
ATOM 2042 C C . LYS A 1 240 ? -13.861 15.765 13.201 1.00 90.12 240 LYS A C 1
ATOM 2044 O O . LYS A 1 240 ? -14.570 15.696 14.204 1.00 90.12 240 LYS A O 1
ATOM 2049 N N . LEU A 1 241 ? -12.584 15.381 13.207 1.00 88.19 241 LEU A N 1
ATOM 2050 C CA . LEU A 1 241 ? -11.934 14.783 14.372 1.00 88.19 241 LEU A CA 1
ATOM 2051 C C . LEU A 1 241 ? -11.821 15.776 15.531 1.00 88.19 241 LEU A C 1
ATOM 2053 O O . LEU A 1 241 ? -12.209 15.457 16.653 1.00 88.19 241 LEU A O 1
ATOM 2057 N N . LYS A 1 242 ? -11.353 17.002 15.259 1.00 90.06 242 LYS A N 1
ATOM 2058 C CA . LYS A 1 242 ? -11.300 18.085 16.254 1.00 90.06 242 LYS A CA 1
ATOM 2059 C C . LYS A 1 242 ? -12.680 18.347 16.852 1.00 90.06 242 LYS A C 1
ATOM 2061 O O . LYS A 1 242 ? -12.803 18.365 18.071 1.00 90.06 242 LYS A O 1
ATOM 2066 N N . LYS A 1 243 ? -13.716 18.467 16.012 1.00 91.50 243 LYS A N 1
ATOM 2067 C CA . LYS A 1 243 ? -15.106 18.664 16.455 1.00 91.50 243 LYS A CA 1
ATOM 2068 C C . LYS A 1 243 ? -15.587 17.517 17.346 1.00 91.50 243 LYS A C 1
ATOM 2070 O O . LYS A 1 243 ? -16.130 17.767 18.417 1.00 91.50 243 LYS A O 1
ATOM 2075 N N . THR A 1 244 ? -15.334 16.274 16.934 1.00 91.38 244 THR A N 1
ATOM 2076 C CA . THR A 1 244 ? -15.685 15.065 17.700 1.00 91.38 244 THR A CA 1
ATOM 2077 C C . THR A 1 244 ? -15.041 15.095 19.079 1.00 91.38 244 THR A C 1
ATOM 2079 O O . THR A 1 244 ? -15.720 14.925 20.084 1.00 91.38 244 THR A O 1
ATOM 2082 N N . PHE A 1 245 ? -13.747 15.403 19.151 1.00 91.06 245 PHE A N 1
ATOM 2083 C CA . PHE A 1 245 ? -13.040 15.478 20.422 1.00 91.06 245 PHE A CA 1
ATOM 2084 C C . PHE A 1 245 ? -13.454 16.649 21.307 1.00 91.06 245 PHE A C 1
ATOM 2086 O O . PHE A 1 245 ? -13.478 16.495 22.524 1.00 91.06 245 PHE A O 1
ATOM 2093 N N . THR A 1 246 ? -13.840 17.788 20.732 1.00 91.81 246 THR A N 1
ATOM 2094 C CA . THR A 1 246 ? -14.467 18.868 21.501 1.00 91.81 246 THR A CA 1
ATOM 2095 C C . THR A 1 246 ? -15.777 18.403 22.136 1.00 91.81 246 THR A C 1
ATOM 2097 O O . THR A 1 246 ? -16.009 18.685 23.308 1.00 91.81 246 THR A O 1
ATOM 2100 N N . VAL A 1 247 ? -16.606 17.654 21.399 1.00 90.38 247 VAL A N 1
ATOM 2101 C CA . VAL A 1 247 ? -17.862 17.097 21.926 1.00 90.38 247 VAL A CA 1
ATOM 2102 C C . VAL A 1 247 ? -17.606 16.053 23.010 1.00 90.38 247 VAL A C 1
ATOM 2104 O O . VAL A 1 247 ? -18.260 16.096 24.045 1.00 90.38 247 VAL A O 1
ATOM 2107 N N . VAL A 1 248 ? -16.632 15.158 22.817 1.00 91.12 248 VAL A N 1
ATOM 2108 C CA . VAL A 1 248 ? -16.209 14.195 23.850 1.00 91.12 248 VAL A CA 1
ATOM 2109 C C . VAL A 1 248 ? -15.779 14.932 25.114 1.00 91.12 248 VAL A C 1
ATOM 2111 O O . VAL A 1 248 ? -16.258 14.610 26.195 1.00 91.12 248 VAL A O 1
ATOM 2114 N N . LYS A 1 249 ? -14.919 15.948 24.992 1.00 92.06 249 LYS A N 1
ATOM 2115 C CA . LYS A 1 249 ? -14.427 16.711 26.142 1.00 92.06 249 LYS A CA 1
ATOM 2116 C C . LYS A 1 249 ? -15.573 17.377 26.914 1.00 92.06 249 LYS A C 1
ATOM 2118 O O . LYS A 1 249 ? -15.700 17.131 28.108 1.00 92.06 249 LYS A O 1
ATOM 2123 N N . ASP A 1 250 ? -16.444 18.123 26.230 1.00 91.62 250 ASP A N 1
ATOM 2124 C CA . ASP A 1 250 ? -17.601 18.793 26.853 1.00 91.62 250 ASP A CA 1
ATOM 2125 C C . ASP A 1 250 ? -18.565 17.788 27.507 1.00 91.62 250 ASP A C 1
ATOM 2127 O O . ASP A 1 250 ? -19.008 17.987 28.639 1.00 91.62 250 ASP A O 1
ATOM 2131 N N . LEU A 1 251 ? -18.850 16.666 26.837 1.00 91.94 251 LEU A N 1
ATOM 213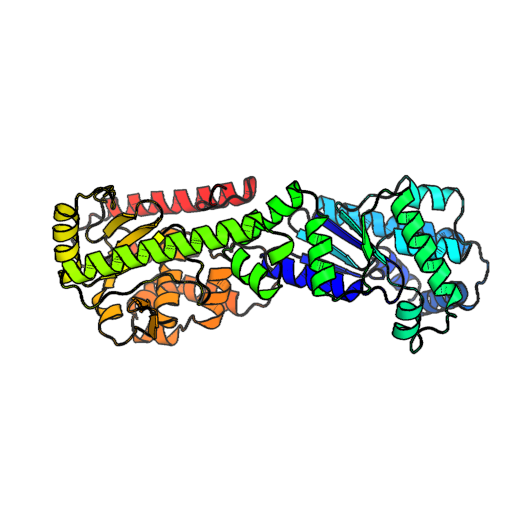2 C CA . LEU A 1 251 ? -19.710 15.617 27.381 1.00 91.94 251 LEU A CA 1
ATOM 2133 C C . LEU A 1 251 ? -19.134 15.023 28.673 1.00 91.94 251 LEU A C 1
ATOM 2135 O O . LEU A 1 251 ? -19.875 14.794 29.631 1.00 91.94 251 LEU A O 1
ATOM 2139 N N . PHE A 1 252 ? -17.829 14.763 28.706 1.00 93.50 252 PHE A N 1
ATOM 2140 C CA . PHE A 1 252 ? -17.177 14.071 29.815 1.00 93.50 252 PHE A CA 1
ATOM 2141 C C . PHE A 1 252 ? -16.981 15.010 31.007 1.00 93.50 252 PHE A C 1
ATOM 2143 O O . PHE A 1 252 ? -17.291 14.617 32.132 1.00 93.50 252 PHE A O 1
ATOM 2150 N N . GLU A 1 253 ? -16.605 16.269 30.763 1.00 93.31 253 GLU A N 1
ATOM 2151 C CA . GLU A 1 253 ? -16.544 17.322 31.786 1.00 93.31 253 GLU A CA 1
ATOM 2152 C C . GLU A 1 253 ? -17.908 17.518 32.460 1.00 93.31 253 GLU A C 1
ATOM 2154 O O . GLU A 1 253 ? -18.016 17.453 33.685 1.00 93.31 253 GLU A O 1
ATOM 2159 N N . ARG A 1 254 ? -18.986 17.648 31.676 1.00 94.06 254 ARG A N 1
ATOM 2160 C CA . ARG A 1 254 ? -20.351 17.794 32.214 1.00 94.06 254 ARG A CA 1
ATOM 2161 C C . ARG A 1 254 ? -20.870 16.559 32.941 1.00 94.06 254 ARG A C 1
ATOM 2163 O O . ARG A 1 254 ? -21.785 16.679 33.753 1.00 94.06 254 ARG A O 1
ATOM 2170 N N . SER A 1 255 ? -20.343 15.383 32.614 1.00 94.81 255 SER A N 1
ATOM 2171 C CA . SER A 1 255 ? -20.713 14.117 33.255 1.00 94.81 255 SER A CA 1
ATOM 2172 C C . SER A 1 255 ? -19.886 13.829 34.515 1.00 94.81 255 SER A C 1
ATOM 2174 O O . SER A 1 255 ? -20.142 12.826 35.183 1.00 94.81 255 SER A O 1
ATOM 2176 N N . GLY A 1 256 ? -18.887 14.665 34.832 1.00 95.75 256 GLY A N 1
ATOM 2177 C CA . GLY A 1 256 ? -17.941 14.419 35.922 1.00 95.75 256 GLY A CA 1
ATOM 2178 C C . GLY A 1 256 ? -17.068 13.182 35.688 1.00 95.75 256 GLY A C 1
ATOM 2179 O O . GLY A 1 256 ? -16.732 12.476 36.638 1.00 95.75 256 GLY A O 1
ATOM 2180 N N . VAL A 1 257 ? -16.766 12.864 34.424 1.00 94.94 257 VAL A N 1
ATOM 2181 C CA . VAL A 1 257 ? -15.937 11.715 34.041 1.00 94.94 257 VAL A CA 1
ATOM 2182 C C . VAL A 1 257 ? -14.523 12.192 33.761 1.00 94.94 257 VAL A C 1
ATOM 2184 O O . VAL A 1 257 ? -14.237 12.769 32.716 1.00 94.94 257 VAL A O 1
ATOM 2187 N N . GLU A 1 258 ? -13.623 11.925 34.701 1.00 91.25 258 GLU A N 1
ATOM 2188 C CA . GLU A 1 258 ? -12.230 12.380 34.620 1.00 91.25 258 GLU A CA 1
ATOM 2189 C C . GLU A 1 258 ? -11.341 11.452 33.788 1.00 91.25 258 GLU A C 1
ATOM 2191 O O . GLU A 1 258 ? -10.357 11.889 33.186 1.00 91.25 258 GLU A O 1
ATOM 2196 N N . LYS A 1 259 ? -11.664 10.153 33.770 1.00 91.44 259 LYS A N 1
ATOM 2197 C CA . LYS A 1 259 ? -10.836 9.119 33.149 1.00 91.44 259 LYS A CA 1
ATOM 2198 C C . LYS A 1 259 ? -11.610 8.360 32.087 1.00 91.44 259 LYS A C 1
ATOM 2200 O O . LYS A 1 259 ? -12.647 7.757 32.343 1.00 91.44 259 LYS A O 1
ATOM 2205 N N . TYR A 1 260 ? -11.040 8.351 30.897 1.00 93.75 260 TYR A N 1
ATOM 2206 C CA . TYR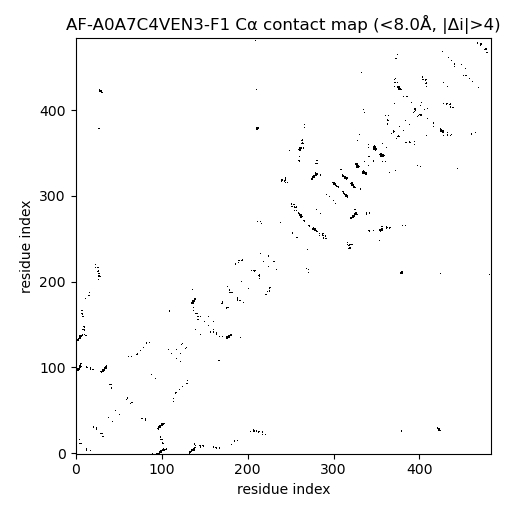 A 1 260 ? -11.520 7.603 29.748 1.00 93.75 260 TYR A CA 1
ATOM 2207 C C . TYR A 1 260 ? -10.340 7.232 28.866 1.00 93.75 260 TYR A C 1
ATOM 2209 O O . TYR A 1 260 ? -9.212 7.618 29.157 1.00 93.75 260 TYR A O 1
ATOM 2217 N N . CYS A 1 261 ? -10.566 6.448 27.821 1.00 93.00 261 CYS A N 1
ATOM 2218 C CA . CYS A 1 261 ? -9.493 5.988 26.957 1.00 93.00 261 CYS A CA 1
ATOM 2219 C C . CYS A 1 261 ? -9.991 5.822 25.525 1.00 93.00 261 CYS A C 1
ATOM 2221 O O . CYS A 1 261 ? -10.917 5.057 25.283 1.00 93.00 261 CYS A O 1
ATOM 2223 N N . VAL A 1 262 ? -9.368 6.503 24.567 1.00 93.06 262 VAL A N 1
ATOM 2224 C CA . VAL A 1 262 ? -9.583 6.231 23.143 1.00 93.06 262 VAL A CA 1
ATOM 2225 C C . VAL A 1 262 ? -8.802 4.973 22.765 1.00 93.06 262 VAL A C 1
ATOM 2227 O O . VAL A 1 262 ? -7.601 4.868 23.043 1.00 93.06 262 VAL A O 1
ATOM 2230 N N . VAL A 1 263 ? -9.484 4.017 22.137 1.00 92.81 263 VAL A N 1
ATOM 2231 C CA . VAL A 1 263 ? -8.931 2.715 21.735 1.00 92.81 263 VAL A CA 1
ATOM 2232 C C . VAL A 1 263 ? -9.016 2.524 20.216 1.00 92.81 263 VAL A C 1
ATOM 2234 O O . VAL A 1 263 ? -9.527 3.374 19.494 1.00 92.81 263 VAL A O 1
ATOM 2237 N N . LYS A 1 264 ? -8.441 1.426 19.709 1.00 88.69 264 LYS A N 1
ATOM 2238 C CA . LYS A 1 264 ? -8.316 1.091 18.276 1.00 88.69 264 LYS A CA 1
ATOM 2239 C C . LYS A 1 264 ? -7.626 2.169 17.426 1.00 88.69 264 LYS A C 1
ATOM 2241 O O . LYS A 1 264 ? -7.828 2.252 16.216 1.00 88.69 264 LYS A O 1
ATOM 2246 N N . THR A 1 265 ? -6.738 2.960 18.027 1.00 84.12 265 THR A N 1
ATOM 2247 C CA . THR A 1 265 ? -5.990 3.997 17.306 1.00 84.12 265 THR A CA 1
ATOM 2248 C C . THR A 1 265 ? -4.781 3.398 16.598 1.00 84.12 265 THR A C 1
ATOM 2250 O O . THR A 1 265 ? -3.807 3.022 17.247 1.00 84.12 265 THR A O 1
ATOM 2253 N N . LEU A 1 266 ? -4.846 3.277 15.273 1.00 74.94 266 LEU A N 1
ATOM 2254 C CA . LEU A 1 266 ? -3.826 2.578 14.483 1.00 74.94 266 LEU A CA 1
ATOM 2255 C C . LEU A 1 266 ? -2.570 3.408 14.220 1.00 74.94 266 LEU A C 1
ATOM 2257 O O . LEU A 1 266 ? -1.487 2.850 14.083 1.00 74.94 266 LEU A O 1
ATOM 2261 N N . THR A 1 267 ? -2.677 4.736 14.171 1.00 65.50 267 THR A N 1
ATOM 2262 C CA . THR A 1 267 ? -1.526 5.589 13.861 1.00 65.50 267 THR A CA 1
ATOM 2263 C C . THR A 1 267 ? -1.411 6.764 14.821 1.00 65.50 267 THR A C 1
ATOM 2265 O O . THR A 1 267 ? -2.397 7.356 15.259 1.00 65.50 267 THR A O 1
ATOM 2268 N N . SER A 1 268 ? -0.168 7.153 15.108 1.00 55.59 268 SER A N 1
ATOM 2269 C CA . SER A 1 268 ? 0.153 8.436 15.743 1.00 55.59 268 SER A CA 1
ATOM 2270 C C . SER A 1 268 ? -0.190 9.636 14.846 1.00 55.59 268 SER A C 1
ATOM 2272 O O . SER A 1 268 ? -0.225 10.770 15.330 1.00 55.59 268 SER A O 1
ATOM 2274 N N . GLU A 1 269 ? -0.452 9.389 13.558 1.00 55.59 269 GLU A N 1
ATOM 2275 C CA . GLU A 1 269 ? -0.582 10.391 12.498 1.00 55.59 269 GLU A CA 1
ATOM 2276 C C . GLU A 1 269 ? -2.028 10.780 12.154 1.00 55.59 269 GLU A C 1
ATOM 2278 O O . GLU A 1 269 ? -2.238 11.561 11.232 1.00 55.59 269 GLU A O 1
ATOM 2283 N N . GLY A 1 270 ? -3.016 10.337 12.936 1.00 52.69 270 GLY A N 1
ATOM 2284 C CA . GLY A 1 270 ? -4.327 10.994 12.983 1.00 52.69 270 GLY A CA 1
ATOM 2285 C C . GLY A 1 270 ? -5.402 10.463 12.038 1.00 52.69 270 GLY A C 1
ATOM 2286 O O . GLY A 1 270 ? -6.481 11.050 12.015 1.00 52.69 270 GLY A O 1
ATOM 2287 N N . TRP A 1 271 ? -5.180 9.357 11.319 1.00 62.41 271 TRP A N 1
ATOM 2288 C CA . TRP A 1 271 ? -6.305 8.674 10.678 1.00 62.41 271 TRP A CA 1
ATOM 2289 C C . TRP A 1 271 ? -7.007 7.763 11.688 1.00 62.41 271 TRP A C 1
ATOM 2291 O O . TRP A 1 271 ? -6.460 6.745 12.119 1.00 62.41 271 TRP A O 1
ATOM 2301 N N . MET A 1 272 ? -8.206 8.173 12.092 1.00 64.94 272 MET A N 1
ATOM 2302 C CA . MET A 1 272 ? -9.165 7.342 12.819 1.00 64.94 272 MET A CA 1
ATOM 2303 C C . MET A 1 272 ? -10.178 6.797 11.810 1.00 64.94 272 MET A C 1
ATOM 2305 O O . MET A 1 272 ? -10.267 7.313 10.696 1.00 64.94 272 MET A O 1
ATOM 2309 N N . GLY A 1 273 ? -10.861 5.704 12.150 1.00 74.69 273 GLY A N 1
ATOM 2310 C CA . GLY A 1 273 ? -11.873 5.108 11.281 1.00 74.69 273 GLY A CA 1
ATOM 2311 C C . GLY A 1 273 ? -13.054 6.052 11.018 1.00 74.69 273 GLY A C 1
ATOM 2312 O O . GLY A 1 273 ? -12.971 7.265 11.178 1.00 74.69 273 GLY A O 1
ATOM 2313 N N . ASN A 1 274 ? -14.196 5.490 10.631 1.00 78.94 274 ASN A N 1
ATOM 2314 C CA . ASN A 1 274 ? -15.436 6.281 10.569 1.00 78.94 274 ASN A CA 1
ATOM 2315 C C . ASN A 1 274 ? -16.016 6.554 11.971 1.00 78.94 274 ASN A C 1
ATOM 2317 O O . ASN A 1 274 ? -16.996 7.282 12.124 1.00 78.94 274 ASN A O 1
ATOM 2321 N N . ASP A 1 275 ? -15.396 5.942 12.967 1.00 89.94 275 ASP A N 1
ATOM 2322 C CA . ASP A 1 275 ? -15.778 5.814 14.349 1.00 89.94 275 ASP A CA 1
ATOM 2323 C C . ASP A 1 275 ? -14.575 6.094 15.262 1.00 89.94 275 ASP A C 1
ATOM 2325 O O . ASP A 1 275 ? -13.407 5.886 14.909 1.00 89.94 275 ASP A O 1
ATOM 2329 N N . VAL A 1 276 ? -14.879 6.594 16.456 1.00 91.94 276 VAL A N 1
ATOM 2330 C CA . VAL A 1 276 ? -13.934 6.777 17.554 1.00 91.94 276 VAL A CA 1
ATOM 2331 C C . VAL A 1 276 ? -14.388 5.887 18.701 1.00 91.94 276 VAL A C 1
ATOM 2333 O O . VAL A 1 276 ? -15.350 6.211 19.393 1.00 91.94 276 VAL A O 1
ATOM 2336 N N . ASP A 1 277 ? -13.688 4.777 18.920 1.00 94.06 277 ASP A N 1
ATOM 2337 C CA . ASP A 1 277 ? -13.954 3.907 20.063 1.00 94.06 277 ASP A CA 1
ATOM 2338 C C . ASP A 1 277 ? -13.431 4.550 21.358 1.00 94.06 277 ASP A C 1
ATOM 2340 O O . ASP A 1 277 ? -12.229 4.800 21.508 1.00 94.06 277 ASP A O 1
ATOM 2344 N N . ILE A 1 278 ? -14.322 4.773 22.324 1.00 95.19 278 ILE A N 1
ATOM 2345 C CA . ILE A 1 278 ? -13.990 5.321 23.641 1.00 95.19 278 ILE A CA 1
ATOM 2346 C C . ILE A 1 278 ? -14.395 4.339 24.727 1.00 95.19 278 ILE A C 1
ATOM 2348 O O . ILE A 1 278 ? -15.538 3.909 24.814 1.00 95.19 278 ILE A O 1
ATOM 2352 N N . LEU A 1 279 ? -13.451 4.019 25.600 1.00 96.06 279 LEU A N 1
ATOM 2353 C CA . LEU A 1 279 ? -13.631 3.159 26.753 1.00 96.06 279 LEU A CA 1
ATOM 2354 C C . LEU A 1 279 ? -13.758 4.007 28.024 1.00 96.06 279 LEU A C 1
ATOM 2356 O O . LEU A 1 279 ? -12.919 4.869 28.294 1.00 96.06 279 LEU A O 1
ATOM 2360 N N . VAL A 1 280 ? -14.794 3.737 28.814 1.00 96.00 280 VAL A N 1
ATOM 2361 C CA . VAL A 1 280 ? -15.066 4.379 30.110 1.00 96.00 280 VAL A CA 1
ATOM 2362 C C . VAL A 1 280 ? -15.328 3.337 31.183 1.00 96.00 280 VAL A C 1
ATOM 2364 O O . VAL A 1 280 ? -15.719 2.216 30.862 1.00 96.00 280 VAL A O 1
ATOM 2367 N N . SER A 1 281 ? -15.137 3.710 32.452 1.00 95.62 281 SER A N 1
ATOM 2368 C CA . SER A 1 281 ? -15.469 2.826 33.573 1.00 95.62 281 SER A CA 1
ATOM 2369 C C . SER A 1 281 ? -16.952 2.444 33.546 1.00 95.62 281 SER A C 1
ATOM 2371 O O . SER A 1 281 ? -17.802 3.212 33.076 1.00 95.62 281 SER A O 1
ATOM 2373 N N . LYS A 1 282 ? -17.307 1.277 34.093 1.00 94.62 282 LYS A N 1
ATOM 2374 C CA . LYS A 1 282 ? -18.715 0.854 34.144 1.00 94.62 282 LYS A CA 1
ATOM 2375 C C . LYS A 1 282 ? -19.597 1.831 34.930 1.00 94.62 282 LYS A C 1
ATOM 2377 O O . LYS A 1 282 ? -20.751 2.043 34.555 1.00 94.62 282 LYS A O 1
ATOM 2382 N N . SER A 1 283 ? -19.068 2.430 35.999 1.00 94.44 283 SER A N 1
ATOM 2383 C CA . SER A 1 283 ? -19.770 3.453 36.783 1.00 94.44 283 SER A CA 1
ATOM 2384 C C . SER A 1 283 ? -19.974 4.749 36.001 1.00 94.44 283 SER A C 1
ATOM 2386 O O . SER A 1 283 ? -21.046 5.348 36.081 1.00 94.44 283 SER A O 1
ATOM 2388 N N . ASP A 1 284 ? -18.982 5.166 35.215 1.00 96.00 284 ASP A N 1
ATOM 2389 C CA . ASP A 1 284 ? -19.043 6.417 34.454 1.00 96.00 284 ASP A CA 1
ATOM 2390 C C . ASP A 1 284 ? -19.891 6.293 33.191 1.00 96.00 284 ASP A C 1
ATOM 2392 O O . ASP A 1 284 ? -20.553 7.253 32.801 1.00 96.00 284 ASP A O 1
ATOM 2396 N N . PHE A 1 285 ? -19.971 5.095 32.606 1.00 95.06 285 PHE A N 1
ATOM 2397 C CA . PHE A 1 285 ? -20.871 4.818 31.489 1.00 95.06 285 PHE A CA 1
ATOM 2398 C C . PHE A 1 285 ? -22.315 5.226 31.818 1.00 95.06 285 PHE A C 1
ATOM 2400 O O . PHE A 1 285 ? -22.962 5.916 31.035 1.00 95.06 285 PHE A O 1
ATOM 2407 N N . GLY A 1 286 ? -22.815 4.872 33.009 1.00 93.06 286 GLY A N 1
ATOM 2408 C CA . GLY A 1 286 ? -24.159 5.255 33.453 1.00 93.06 286 GLY A CA 1
ATOM 2409 C C . GLY A 1 286 ? -24.355 6.772 33.541 1.00 93.06 286 GLY A C 1
ATOM 2410 O O . GLY A 1 286 ? -25.370 7.280 33.064 1.00 93.06 286 GLY A O 1
ATOM 2411 N N . LYS A 1 287 ? -23.365 7.493 34.086 1.00 95.25 287 LYS A N 1
ATOM 2412 C CA . LYS A 1 287 ? -23.385 8.962 34.194 1.00 95.25 287 LYS A CA 1
ATOM 2413 C C . LYS A 1 287 ? -23.462 9.621 32.817 1.00 95.25 287 LYS A C 1
ATOM 2415 O O . LYS A 1 287 ? -24.306 10.487 32.603 1.00 95.25 287 LYS A O 1
ATOM 2420 N N . ILE A 1 288 ? -22.645 9.154 31.870 1.00 93.69 288 ILE A N 1
ATOM 2421 C CA . ILE A 1 288 ? -22.627 9.675 30.496 1.00 93.69 288 ILE A CA 1
ATOM 2422 C C . ILE A 1 288 ? -23.975 9.444 29.815 1.00 93.69 288 ILE A C 1
ATOM 2424 O O . ILE A 1 288 ? -24.498 10.352 29.179 1.00 93.69 288 ILE A O 1
ATOM 2428 N N . ILE A 1 289 ? -24.590 8.267 29.981 1.00 91.56 289 ILE A N 1
ATOM 2429 C CA . ILE A 1 289 ? -25.917 7.985 29.412 1.00 91.56 289 ILE A CA 1
ATOM 2430 C C . ILE A 1 289 ? -26.992 8.920 29.979 1.00 91.56 289 ILE A C 1
ATOM 2432 O O . ILE A 1 289 ? -27.869 9.356 29.233 1.00 91.56 289 ILE A O 1
ATOM 2436 N N . VAL A 1 290 ? -26.958 9.221 31.282 1.00 90.75 290 VAL A N 1
ATOM 2437 C CA . VAL A 1 290 ? -27.878 10.197 31.889 1.00 90.75 290 VAL A CA 1
ATOM 2438 C C . VAL A 1 290 ? -27.651 11.575 31.272 1.00 90.75 290 VAL A C 1
ATOM 2440 O O . VAL A 1 290 ? -28.598 12.172 30.763 1.00 90.75 290 VAL A O 1
ATOM 2443 N N . LYS A 1 291 ? -26.394 12.028 31.198 1.00 91.31 291 LYS A N 1
ATOM 2444 C CA . LYS A 1 291 ? -26.056 13.339 30.633 1.00 91.31 291 LYS A CA 1
ATOM 2445 C C . LYS A 1 291 ? -26.408 13.465 29.152 1.00 91.31 291 LYS A C 1
ATOM 2447 O O . LYS A 1 291 ? -26.919 14.496 28.731 1.00 91.31 291 LYS A O 1
ATOM 2452 N N . LEU A 1 292 ? -26.200 12.413 28.364 1.00 88.69 292 LEU A N 1
ATOM 2453 C CA . LEU A 1 292 ? -26.575 12.367 26.950 1.00 88.69 292 LEU A CA 1
ATOM 2454 C C . LEU A 1 292 ? -28.082 12.554 26.738 1.00 88.69 292 LEU A C 1
ATOM 2456 O O . LEU A 1 292 ? -28.478 13.203 25.775 1.00 88.69 292 LEU A O 1
ATOM 2460 N N . LYS A 1 293 ? -28.924 12.020 27.634 1.00 86.00 293 LYS A N 1
ATOM 2461 C CA . LYS A 1 293 ? -30.381 12.223 27.569 1.00 86.00 293 LYS A CA 1
ATOM 2462 C C . LYS A 1 293 ? -30.783 13.663 27.882 1.00 86.00 293 LYS A C 1
ATOM 2464 O O . LYS A 1 293 ? -31.750 14.151 27.309 1.00 86.00 293 LYS A O 1
ATOM 2469 N N . GLU A 1 294 ? -30.054 14.330 28.776 1.00 86.56 294 GLU A N 1
ATOM 2470 C CA . GLU A 1 294 ? -30.267 15.746 29.102 1.00 86.56 294 GLU A CA 1
ATOM 2471 C C . GLU A 1 294 ? -29.800 16.666 27.970 1.00 86.56 294 GLU A C 1
ATOM 2473 O O . GLU A 1 294 ? -30.445 17.665 27.664 1.00 86.56 294 GLU A O 1
ATOM 2478 N N . LEU A 1 295 ? -28.686 16.317 27.321 1.00 80.06 295 LEU A N 1
ATOM 2479 C CA . LEU A 1 295 ? -28.062 17.078 26.240 1.00 80.06 295 LEU A CA 1
ATOM 2480 C C . LEU A 1 295 ? -28.751 16.890 24.883 1.00 80.06 295 LEU A C 1
ATOM 2482 O O . LEU A 1 295 ? -28.081 17.065 23.866 1.00 80.06 295 LEU A O 1
ATOM 2486 N N . ASN A 1 296 ? -30.054 16.580 24.852 1.00 66.62 296 ASN A N 1
ATOM 2487 C CA . ASN A 1 296 ? -30.870 16.458 23.637 1.00 66.62 296 ASN A CA 1
ATOM 2488 C C . ASN A 1 296 ? -30.971 17.814 22.902 1.00 66.62 296 ASN A C 1
ATOM 2490 O O . ASN A 1 296 ? -31.991 18.497 22.897 1.00 66.62 296 ASN A O 1
ATOM 2494 N N . THR A 1 297 ? -29.840 18.239 22.357 1.00 63.75 297 THR A N 1
ATOM 2495 C CA . THR A 1 297 ? -29.513 19.551 21.815 1.00 63.75 297 THR A CA 1
ATOM 2496 C C . THR A 1 297 ? -29.192 19.396 20.338 1.00 63.75 297 THR A C 1
ATOM 2498 O O . THR A 1 297 ? -28.832 18.319 19.868 1.00 63.75 297 THR A O 1
ATOM 2501 N N . SER A 1 298 ? -29.255 20.502 19.601 1.00 64.94 298 SER A N 1
ATOM 2502 C CA . SER A 1 298 ? -29.052 20.552 18.149 1.00 64.94 298 SER A CA 1
ATOM 2503 C C . SER A 1 298 ? -27.713 19.998 17.633 1.00 64.94 298 SER A C 1
ATOM 2505 O O . SER A 1 298 ? -27.593 19.806 16.431 1.00 64.94 298 SER A O 1
ATOM 2507 N N . LYS A 1 299 ? -26.716 19.735 18.497 1.00 70.00 299 LYS A N 1
ATOM 2508 C CA . LYS A 1 299 ? -25.348 19.331 18.107 1.00 70.00 299 LYS A CA 1
ATOM 2509 C C . LYS A 1 299 ? -25.070 17.823 18.170 1.00 70.00 299 LYS A C 1
ATOM 2511 O O . LYS A 1 299 ? -24.104 17.367 17.554 1.00 70.00 299 LYS A O 1
ATOM 2516 N N . ILE A 1 300 ? -25.858 17.058 18.927 1.00 74.31 300 ILE A N 1
ATOM 2517 C CA . ILE A 1 300 ? -25.656 15.616 19.128 1.00 74.31 300 ILE A CA 1
ATOM 2518 C C . ILE A 1 300 ? -26.943 14.914 18.727 1.00 74.31 300 ILE A C 1
ATOM 2520 O O . ILE A 1 300 ? -27.975 15.090 19.370 1.00 74.31 300 ILE A O 1
ATOM 2524 N N . VAL A 1 301 ? -26.877 14.100 17.676 1.00 70.44 301 VAL A N 1
ATOM 2525 C CA . VAL A 1 301 ? -28.005 13.249 17.305 1.00 70.44 301 VAL A CA 1
ATOM 2526 C C . VAL A 1 301 ? -27.775 11.903 17.970 1.00 70.44 301 VAL A C 1
ATOM 2528 O O . VAL A 1 301 ? -26.943 11.104 17.542 1.00 70.44 301 VAL A O 1
ATOM 2531 N N . LEU A 1 302 ? -28.489 11.661 19.065 1.00 66.38 302 LEU A N 1
ATOM 2532 C CA . LEU A 1 302 ? -28.450 10.364 19.721 1.00 66.38 302 LEU A CA 1
ATOM 2533 C C . LEU A 1 302 ? -29.208 9.356 18.850 1.00 66.38 302 LEU A C 1
ATOM 2535 O O . LEU A 1 302 ? -30.421 9.486 18.676 1.00 66.38 302 LEU A O 1
ATOM 2539 N N . ILE A 1 303 ? -28.522 8.344 18.317 1.00 64.12 303 ILE A N 1
ATOM 2540 C CA . ILE A 1 303 ? -29.181 7.250 17.600 1.00 64.12 303 ILE A CA 1
ATOM 2541 C C . ILE A 1 303 ? -28.842 5.931 18.292 1.00 64.12 303 ILE A C 1
ATOM 2543 O O . ILE A 1 303 ? -27.699 5.513 18.367 1.00 64.12 303 ILE A O 1
ATOM 2547 N N . GLN A 1 304 ? -29.913 5.282 18.750 1.00 60.88 304 GLN A N 1
ATOM 2548 C CA . GLN A 1 304 ? -30.041 3.867 19.104 1.00 60.88 304 GLN A CA 1
ATOM 2549 C C . GLN A 1 304 ? -29.374 3.323 20.381 1.00 60.88 304 GLN A C 1
ATOM 2551 O O . GLN A 1 304 ? -28.165 3.244 20.560 1.00 60.88 304 GLN A O 1
ATOM 2556 N N . LYS A 1 305 ? -30.244 2.756 21.231 1.00 56.12 305 LYS A N 1
ATOM 2557 C CA . LYS A 1 305 ? -29.897 1.679 22.165 1.00 56.12 305 LYS A CA 1
ATOM 2558 C C . LYS A 1 305 ? -29.517 0.434 21.360 1.00 56.12 305 LYS A C 1
ATOM 2560 O O . LYS A 1 305 ? -30.378 -0.140 20.692 1.00 56.12 305 LYS A O 1
ATOM 2565 N N . PHE A 1 306 ? -28.278 -0.027 21.481 1.00 58.75 306 PHE A N 1
ATOM 2566 C CA . PHE A 1 306 ? -27.904 -1.355 21.003 1.00 58.75 306 PHE A CA 1
ATOM 2567 C C . PHE A 1 306 ? -28.491 -2.464 21.878 1.00 58.75 306 PHE A C 1
ATOM 2569 O O . PHE A 1 306 ? -28.824 -2.275 23.048 1.00 58.75 306 PHE A O 1
ATOM 2576 N N . ALA A 1 307 ? -28.563 -3.664 21.297 1.00 61.19 307 ALA A N 1
ATOM 2577 C CA . ALA A 1 307 ? -28.892 -4.904 21.998 1.00 61.19 307 ALA A CA 1
ATOM 2578 C C . ALA A 1 307 ? -27.806 -5.351 23.006 1.00 61.19 307 ALA A C 1
ATOM 2580 O O . ALA A 1 307 ? -28.033 -6.291 23.769 1.00 61.19 307 ALA A O 1
ATOM 2581 N N . GLU A 1 308 ? -26.623 -4.724 23.001 1.00 79.06 308 GLU A N 1
ATOM 2582 C CA . GLU A 1 308 ? -25.502 -5.068 23.883 1.00 79.06 308 GLU A CA 1
ATOM 2583 C C . GLU A 1 308 ? -25.451 -4.125 25.089 1.00 79.06 308 GLU A C 1
ATOM 2585 O O . GLU A 1 308 ? -25.420 -2.903 24.953 1.00 79.06 308 GLU A O 1
ATOM 2590 N N . LYS A 1 309 ? -25.444 -4.696 26.299 1.00 86.12 309 LYS A N 1
ATOM 2591 C CA . LYS A 1 309 ? -25.306 -3.907 27.530 1.00 86.12 309 LYS A CA 1
ATOM 2592 C C . LYS A 1 309 ? -23.911 -3.286 27.548 1.00 86.12 309 LYS A C 1
ATOM 2594 O O . LYS A 1 309 ? -22.948 -4.009 27.321 1.00 86.12 309 LYS A O 1
ATOM 2599 N N . GLY A 1 310 ? -23.803 -1.994 27.864 1.00 91.25 310 GLY A N 1
ATOM 2600 C CA . GLY A 1 310 ? -22.515 -1.301 28.018 1.00 91.25 310 GLY A CA 1
ATOM 2601 C C . GLY A 1 310 ? -21.885 -0.783 26.721 1.00 91.25 310 GLY A C 1
ATOM 2602 O O . GLY A 1 310 ? -20.687 -0.517 26.716 1.00 91.25 310 GLY A O 1
ATOM 2603 N N . LYS A 1 311 ? -22.662 -0.651 25.639 1.00 93.00 311 LYS A N 1
ATOM 2604 C CA . LYS A 1 311 ? -22.244 0.016 24.399 1.00 93.00 311 LYS A CA 1
ATOM 2605 C C . LYS A 1 311 ? -23.287 1.036 23.951 1.00 93.00 311 LYS A C 1
ATOM 2607 O O . LYS A 1 311 ? -24.485 0.782 24.102 1.00 93.00 311 LYS A O 1
ATOM 2612 N N . VAL A 1 312 ? -22.847 2.174 23.428 1.00 92.00 312 VAL A N 1
ATOM 2613 C CA . VAL A 1 312 ? -23.717 3.176 22.798 1.00 92.00 312 VAL A CA 1
ATOM 2614 C C . VAL A 1 312 ? -22.961 3.899 21.691 1.00 92.00 312 VAL A C 1
ATOM 2616 O O . VAL A 1 312 ? -21.813 4.285 21.897 1.00 92.00 312 VAL A O 1
ATOM 2619 N N . ASP A 1 313 ? -23.628 4.129 20.565 1.00 92.06 313 ASP A N 1
ATOM 2620 C CA . ASP A 1 313 ? -23.077 4.942 19.485 1.00 92.06 313 ASP A CA 1
ATOM 2621 C C . ASP A 1 313 ? -23.630 6.365 19.615 1.00 92.06 313 ASP A C 1
ATOM 2623 O O . ASP A 1 313 ? -24.818 6.587 19.874 1.00 92.06 313 ASP A O 1
ATOM 2627 N N . ILE A 1 314 ? -22.756 7.353 19.468 1.00 91.50 314 ILE A N 1
ATOM 2628 C CA . ILE A 1 314 ? -23.095 8.771 19.574 1.00 91.50 314 ILE A CA 1
ATOM 2629 C C . ILE A 1 314 ? -22.716 9.427 18.252 1.00 91.50 314 ILE A C 1
ATOM 2631 O O . ILE A 1 314 ? -21.534 9.527 17.921 1.00 91.50 314 ILE A O 1
ATOM 2635 N N . HIS A 1 315 ? -23.698 9.911 17.492 1.00 90.69 315 HIS A N 1
ATOM 2636 C CA . HIS A 1 315 ? -23.415 10.614 16.245 1.00 90.69 315 HIS A CA 1
ATOM 2637 C C . HIS A 1 315 ? -23.215 12.103 16.506 1.00 90.69 315 HIS A C 1
ATOM 2639 O O . HIS A 1 315 ? -24.134 12.832 16.896 1.00 90.69 315 HIS A O 1
ATOM 2645 N N . VAL A 1 316 ? -21.992 12.563 16.263 1.00 90.38 316 VAL A N 1
ATOM 2646 C CA . VAL A 1 316 ? -21.651 13.981 16.326 1.00 90.38 316 VAL A CA 1
ATOM 2647 C C . VAL A 1 316 ? -22.034 14.638 15.004 1.00 90.38 316 VAL A C 1
ATOM 2649 O O . VAL A 1 316 ? -21.578 14.209 13.943 1.00 90.38 316 VAL A O 1
ATOM 2652 N N . GLN A 1 317 ? -22.845 15.699 15.047 1.00 90.31 317 GLN A N 1
ATOM 2653 C CA . GLN A 1 317 ? -23.177 16.463 13.843 1.00 90.31 317 GLN A CA 1
ATOM 2654 C C . GLN A 1 317 ? -21.887 16.990 13.197 1.00 90.31 317 GLN A C 1
ATOM 2656 O O . GLN A 1 317 ? -21.076 17.621 13.873 1.00 90.31 317 GLN A O 1
ATOM 2661 N N . ASP A 1 318 ? -21.679 16.739 11.904 1.00 90.44 318 ASP A N 1
ATOM 2662 C CA . ASP A 1 318 ? -20.433 17.026 11.166 1.00 90.44 318 ASP A CA 1
ATOM 2663 C C . ASP A 1 318 ? -19.153 16.514 11.857 1.00 90.44 318 ASP A C 1
ATOM 2665 O O . ASP A 1 318 ? -18.085 17.112 11.725 1.00 90.44 318 ASP A O 1
ATOM 2669 N N . GLY A 1 319 ? -19.260 15.445 12.644 1.00 90.81 319 GLY A N 1
ATOM 2670 C CA . GLY A 1 319 ? -18.144 14.758 13.283 1.00 90.81 319 GLY A CA 1
ATOM 2671 C C . GLY A 1 319 ? -18.102 13.282 12.898 1.00 90.81 319 GLY A C 1
ATOM 2672 O O . GLY A 1 319 ? -18.742 12.853 11.937 1.00 90.81 319 GLY A O 1
ATOM 2673 N N . PHE A 1 320 ? -17.316 12.516 13.644 1.00 91.00 320 PHE A N 1
ATOM 2674 C CA . PHE A 1 320 ? -17.316 11.059 13.603 1.00 91.00 320 PHE A CA 1
ATOM 2675 C C . PHE A 1 320 ? -18.366 10.498 14.562 1.00 91.00 320 PHE A C 1
ATOM 2677 O O . PHE A 1 320 ? -18.781 11.166 15.515 1.00 91.00 320 PHE A O 1
ATOM 2684 N N . THR A 1 321 ? -18.776 9.256 14.319 1.00 92.38 321 THR A N 1
ATOM 2685 C CA . THR A 1 321 ? -19.513 8.487 15.324 1.00 92.38 321 THR A CA 1
ATOM 2686 C C . THR A 1 321 ? -18.565 8.156 16.475 1.00 92.38 321 THR A C 1
ATOM 2688 O O . THR A 1 321 ? -17.387 7.884 16.257 1.00 92.38 321 THR A O 1
ATOM 2691 N N . ILE A 1 322 ? -19.051 8.222 17.706 1.00 93.25 322 ILE A N 1
ATOM 2692 C CA . ILE A 1 322 ? -18.308 7.795 18.888 1.00 93.25 322 ILE A CA 1
ATOM 2693 C C . ILE A 1 322 ? -18.937 6.498 19.368 1.00 93.25 322 ILE A C 1
ATOM 2695 O O . ILE A 1 322 ? -20.097 6.506 19.776 1.00 93.25 322 ILE A O 1
ATOM 2699 N N . ASP A 1 323 ? -18.155 5.429 19.390 1.00 93.81 323 ASP A N 1
ATOM 2700 C CA . ASP A 1 323 ? -18.579 4.150 19.942 1.00 93.81 323 ASP A CA 1
ATOM 2701 C C . ASP A 1 323 ? -18.118 4.124 21.397 1.00 93.81 323 ASP A C 1
ATOM 2703 O O . ASP A 1 323 ? -16.941 3.922 21.704 1.00 93.81 323 ASP A O 1
ATOM 2707 N N . LEU A 1 324 ? -19.034 4.413 22.316 1.00 95.00 324 LEU A N 1
ATOM 2708 C CA . LEU A 1 324 ? -18.748 4.433 23.742 1.00 95.00 324 LEU A CA 1
ATOM 2709 C C . LEU A 1 324 ? -18.954 3.033 24.322 1.00 95.00 324 LEU A C 1
ATOM 2711 O O . LEU A 1 324 ? -20.043 2.464 24.249 1.00 95.00 324 LEU A O 1
ATOM 2715 N N . HIS A 1 325 ? -17.923 2.510 24.976 1.00 95.81 325 HIS A N 1
ATOM 2716 C CA . HIS A 1 325 ? -17.881 1.170 25.549 1.00 95.81 325 HIS A CA 1
ATOM 2717 C C . HIS A 1 325 ? -17.589 1.225 27.047 1.00 95.81 325 HIS A C 1
ATOM 2719 O O . HIS A 1 325 ? -16.729 1.979 27.499 1.00 95.81 325 HIS A O 1
ATOM 2725 N N . SER A 1 326 ? -18.239 0.359 27.822 1.00 95.75 326 SER A N 1
ATOM 2726 C CA . SER A 1 326 ? -17.898 0.113 29.230 1.00 95.75 326 SER A CA 1
ATOM 2727 C C . SER A 1 326 ? -17.014 -1.128 29.432 1.00 95.75 326 SER A C 1
ATOM 2729 O O . SER A 1 326 ? -16.758 -1.540 30.562 1.00 95.75 326 SER A O 1
ATOM 2731 N N . TYR A 1 327 ? -16.631 -1.801 28.346 1.00 95.50 327 TYR A N 1
ATOM 2732 C CA . TYR A 1 327 ? -15.697 -2.928 28.303 1.00 95.50 327 TYR A CA 1
ATOM 2733 C C . TYR A 1 327 ? -15.292 -3.224 26.855 1.00 95.50 327 TYR A C 1
ATOM 2735 O O . TYR A 1 327 ? -16.023 -2.904 25.921 1.00 95.50 327 TYR A O 1
ATOM 2743 N N . ILE A 1 328 ? -14.174 -3.922 26.660 1.00 94.56 328 ILE A N 1
ATOM 2744 C CA . ILE A 1 328 ? -13.839 -4.521 25.364 1.00 94.56 328 ILE A CA 1
ATOM 2745 C C . ILE A 1 328 ? -14.433 -5.922 25.326 1.00 94.56 328 ILE A C 1
ATOM 2747 O O . ILE A 1 328 ? -14.110 -6.768 26.162 1.00 94.56 328 ILE A O 1
ATOM 2751 N N . GLY A 1 329 ? -15.328 -6.173 24.377 1.00 92.19 329 GLY A N 1
ATOM 2752 C CA . GLY A 1 329 ? -16.060 -7.429 24.319 1.00 92.19 329 GLY A CA 1
ATOM 2753 C C . GLY A 1 329 ? -16.921 -7.586 23.077 1.00 92.19 329 GLY A C 1
ATOM 2754 O O . GLY A 1 329 ? -17.132 -6.642 22.311 1.00 92.19 329 GLY A O 1
ATOM 2755 N N . TRP A 1 330 ? -17.451 -8.792 22.903 1.00 89.06 330 TRP A N 1
ATOM 2756 C CA . TRP A 1 330 ? -18.272 -9.171 21.757 1.00 89.06 330 TRP A CA 1
ATOM 2757 C C . TRP A 1 330 ? -19.519 -9.922 22.223 1.00 89.06 330 TRP A C 1
ATOM 2759 O O . TRP A 1 330 ? -19.408 -10.874 22.993 1.00 89.06 330 TRP A O 1
ATOM 2769 N N . ARG A 1 331 ? -20.718 -9.517 21.774 1.00 84.38 331 ARG A N 1
ATOM 2770 C CA . ARG A 1 331 ? -21.990 -10.206 22.084 1.00 84.38 331 ARG A CA 1
ATOM 2771 C C . ARG A 1 331 ? -22.252 -10.392 23.583 1.00 84.38 331 ARG A C 1
ATOM 2773 O O . ARG A 1 331 ? -22.699 -11.455 24.010 1.00 84.38 331 ARG A O 1
ATOM 2780 N N . ASN A 1 332 ? -22.000 -9.349 24.377 1.00 83.94 332 ASN A N 1
ATOM 2781 C CA . ASN A 1 332 ? -22.059 -9.360 25.848 1.00 83.94 332 ASN A CA 1
ATOM 2782 C C . ASN A 1 332 ? -21.031 -10.278 26.540 1.00 83.94 332 ASN A C 1
ATOM 2784 O O . ASN A 1 332 ? -21.120 -10.477 27.752 1.00 83.94 332 ASN A O 1
ATOM 2788 N N . VAL A 1 333 ? -20.055 -10.831 25.813 1.00 86.69 333 VAL A N 1
ATOM 2789 C CA . VAL A 1 333 ? -18.884 -11.463 26.424 1.00 86.69 333 VAL A CA 1
ATOM 2790 C C . VAL A 1 333 ? -17.819 -10.398 26.631 1.00 86.69 333 VAL A C 1
ATOM 2792 O O . VAL A 1 333 ? -17.337 -9.793 25.674 1.00 86.69 333 VAL A O 1
ATOM 2795 N N . VAL A 1 334 ? -17.470 -10.163 27.891 1.00 91.56 334 VAL A N 1
ATOM 2796 C CA . VAL A 1 334 ? -16.429 -9.216 28.298 1.00 91.56 334 VAL A CA 1
ATOM 2797 C C . VAL A 1 334 ? -15.070 -9.899 28.147 1.00 91.56 334 VAL A C 1
ATOM 2799 O O . VAL A 1 334 ? -14.814 -10.908 28.798 1.00 91.56 334 VAL A O 1
ATOM 2802 N N . PHE A 1 335 ? -14.199 -9.352 27.300 1.00 92.44 335 PHE A N 1
ATOM 2803 C CA . PHE A 1 335 ? -12.810 -9.798 27.163 1.00 92.44 335 PHE A CA 1
ATOM 2804 C C . PHE A 1 335 ? -11.889 -9.055 28.115 1.00 92.44 335 PHE A C 1
ATOM 2806 O O . PHE A 1 335 ? -11.073 -9.673 28.796 1.00 92.44 335 PHE A O 1
ATOM 2813 N N . ILE A 1 336 ? -12.021 -7.729 28.142 1.00 93.56 336 ILE A N 1
ATOM 2814 C CA . ILE A 1 336 ? -11.209 -6.842 28.970 1.00 93.56 336 ILE A CA 1
ATOM 2815 C C . ILE A 1 336 ? -12.159 -5.843 29.640 1.00 93.56 336 ILE A C 1
ATOM 2817 O O . ILE A 1 336 ? -12.756 -5.015 28.939 1.00 93.56 336 ILE A O 1
ATOM 2821 N N . PRO A 1 337 ? -12.341 -5.921 30.969 1.00 94.38 337 PRO A N 1
ATOM 2822 C CA . PRO A 1 337 ? -13.006 -4.877 31.737 1.00 94.38 337 PRO A CA 1
ATOM 2823 C C . PRO A 1 337 ? -12.354 -3.515 31.488 1.00 94.38 337 PRO A C 1
ATOM 2825 O O . PRO A 1 337 ? -11.133 -3.409 31.374 1.00 94.38 337 PRO A O 1
ATOM 2828 N N . SER A 1 338 ? -13.155 -2.455 31.413 1.00 94.19 338 SER A N 1
ATOM 2829 C CA . SER A 1 338 ? -12.636 -1.100 31.188 1.00 94.19 338 SER A CA 1
ATOM 2830 C C . SER A 1 338 ? -11.620 -0.659 32.246 1.00 94.19 338 SER A C 1
ATOM 2832 O O . SER A 1 338 ? -10.633 0.009 31.944 1.00 94.19 338 SER A O 1
ATOM 2834 N N . GLU A 1 339 ? -11.827 -1.105 33.480 1.00 92.81 339 GLU A N 1
ATOM 2835 C CA . GLU A 1 339 ? -11.027 -0.810 34.656 1.00 92.81 339 GLU A CA 1
ATOM 2836 C C . GLU A 1 339 ? -9.602 -1.358 34.515 1.00 92.81 339 GLU A C 1
ATOM 2838 O O . GLU A 1 339 ? -8.652 -0.701 34.937 1.00 92.81 339 GLU A O 1
ATOM 2843 N N . ASP A 1 340 ? -9.428 -2.507 33.853 1.00 91.25 340 ASP A N 1
ATOM 2844 C CA . ASP A 1 340 ? -8.106 -3.082 33.591 1.00 91.25 340 ASP A CA 1
ATOM 2845 C C . AS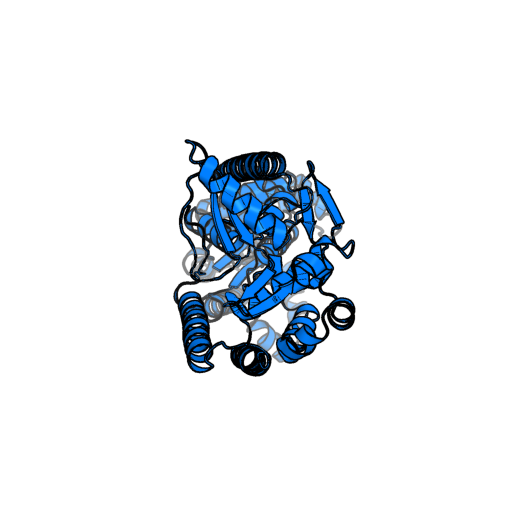P A 1 340 ? -7.283 -2.234 32.618 1.00 91.25 340 ASP A C 1
ATOM 2847 O O . ASP A 1 340 ? -6.055 -2.248 32.680 1.00 91.25 340 ASP A O 1
ATOM 2851 N N . VAL A 1 341 ? -7.939 -1.484 31.731 1.00 90.62 341 VAL A N 1
ATOM 2852 C CA . VAL A 1 341 ? -7.270 -0.577 30.788 1.00 90.62 341 VAL A CA 1
ATOM 2853 C C . VAL A 1 341 ? -7.027 0.786 31.434 1.00 90.62 341 VAL A C 1
ATOM 2855 O O . VAL A 1 341 ? -5.929 1.330 31.336 1.00 90.62 341 VAL A O 1
ATOM 2858 N N . ILE A 1 342 ? -8.039 1.331 32.114 1.00 89.19 342 ILE A N 1
ATOM 2859 C CA . ILE A 1 342 ? -8.018 2.694 32.658 1.00 89.19 342 ILE A CA 1
ATOM 2860 C C . ILE A 1 342 ? -7.146 2.791 33.921 1.00 89.19 342 ILE A C 1
ATOM 2862 O O . ILE A 1 342 ? -6.411 3.766 34.075 1.00 89.19 342 ILE A O 1
ATOM 2866 N N . ASN A 1 343 ? -7.189 1.798 34.819 1.00 80.62 343 ASN A N 1
ATOM 2867 C CA . ASN A 1 343 ? -6.563 1.910 36.144 1.00 80.62 343 ASN A CA 1
ATOM 2868 C C . ASN A 1 343 ? -5.121 1.384 36.208 1.00 80.62 343 ASN A C 1
ATOM 2870 O O . ASN A 1 343 ? -4.367 1.805 37.081 1.00 80.62 343 ASN A O 1
ATOM 2874 N N . LYS A 1 344 ? -4.696 0.494 35.301 1.00 75.44 344 LYS A N 1
ATOM 2875 C CA . LYS A 1 344 ? -3.369 -0.159 35.363 1.00 75.44 344 LYS A CA 1
ATOM 2876 C C . LYS A 1 344 ? -2.211 0.681 34.795 1.00 75.44 344 LYS A C 1
ATOM 2878 O O . LYS A 1 344 ? -1.212 0.118 34.360 1.00 75.44 344 LYS A O 1
ATOM 2883 N N . ASN A 1 345 ? -2.327 2.014 34.755 1.00 64.75 345 ASN A N 1
ATOM 2884 C CA . ASN A 1 345 ? -1.350 2.910 34.106 1.00 64.75 345 ASN A CA 1
ATOM 2885 C C . ASN A 1 345 ? -1.008 2.501 32.656 1.00 64.75 345 ASN A C 1
ATOM 2887 O O . ASN A 1 345 ? 0.065 2.807 32.144 1.00 64.75 345 ASN A O 1
ATOM 2891 N N . LEU A 1 346 ? -1.929 1.821 31.966 1.00 77.69 346 LEU A N 1
ATOM 2892 C CA . LEU A 1 346 ? -1.754 1.400 30.572 1.00 77.69 346 LEU A CA 1
ATOM 2893 C C . LEU A 1 346 ? -2.119 2.515 29.578 1.00 77.69 346 LEU A C 1
ATOM 2895 O O . LEU A 1 346 ? -2.227 2.266 28.378 1.00 77.69 346 LEU A O 1
ATOM 2899 N N . LEU A 1 347 ? -2.308 3.741 30.070 1.00 78.88 347 LEU A N 1
ATOM 2900 C CA . LEU A 1 347 ? -2.580 4.942 29.290 1.00 78.88 347 LEU A CA 1
ATOM 2901 C C . LEU A 1 347 ? -1.254 5.650 29.013 1.00 78.88 347 LEU A C 1
ATOM 2903 O O . LEU A 1 347 ? -0.548 6.025 29.943 1.00 78.88 347 LEU A O 1
ATOM 2907 N N . VAL A 1 348 ? -0.898 5.818 27.739 1.00 72.19 348 VAL A N 1
ATOM 2908 C CA . VAL A 1 348 ? 0.475 6.228 27.366 1.00 72.19 348 VAL A CA 1
ATOM 2909 C C . VAL A 1 348 ? 0.537 7.644 26.793 1.00 72.19 348 VAL A C 1
ATOM 2911 O O . VAL A 1 348 ? 1.620 8.176 26.568 1.00 72.19 348 VAL A O 1
ATOM 2914 N N . LYS A 1 349 ? -0.594 8.320 26.562 1.00 64.25 349 LYS A N 1
ATOM 2915 C CA . LYS A 1 349 ? -0.534 9.615 25.876 1.00 64.25 349 LYS A CA 1
ATOM 2916 C C . LYS A 1 349 ? -1.683 10.540 26.220 1.00 64.25 349 LYS A C 1
ATOM 2918 O O . LYS A 1 349 ? -2.836 10.147 26.095 1.00 64.25 349 LYS A O 1
ATOM 2923 N N . LYS A 1 350 ? -1.328 11.782 26.560 1.00 68.69 350 LYS A N 1
ATOM 2924 C CA . LYS A 1 350 ? -2.223 12.935 26.637 1.00 68.69 350 LYS A CA 1
ATOM 2925 C C . LYS A 1 350 ? -1.993 13.787 25.387 1.00 68.69 350 LYS A C 1
ATOM 2927 O O . LYS A 1 350 ? -0.923 14.371 25.232 1.00 68.69 350 LYS A O 1
ATOM 2932 N N . ARG A 1 351 ? -2.959 13.848 24.470 1.00 70.62 351 ARG A N 1
ATOM 2933 C CA . ARG A 1 351 ? -2.982 14.870 23.403 1.00 70.62 351 ARG A CA 1
ATOM 2934 C C . ARG A 1 351 ? -4.243 15.690 23.609 1.00 70.62 351 ARG A C 1
ATOM 2936 O O . ARG A 1 351 ? -5.324 15.132 23.513 1.00 70.62 351 ARG A O 1
ATOM 2943 N N . ASN A 1 352 ? -4.107 16.981 23.908 1.00 76.88 352 ASN A N 1
ATOM 2944 C CA . ASN A 1 352 ? -5.247 17.871 24.175 1.00 76.88 352 ASN A CA 1
ATOM 2945 C C . ASN A 1 352 ? -6.194 17.339 25.273 1.00 76.88 352 ASN A C 1
ATOM 2947 O O . ASN A 1 352 ? -7.405 17.342 25.091 1.00 76.88 352 ASN A O 1
ATOM 2951 N N . ASP A 1 353 ? -5.646 16.830 26.380 1.00 83.06 353 ASP A N 1
ATOM 2952 C CA . ASP A 1 353 ? -6.417 16.208 27.475 1.00 83.06 353 ASP A CA 1
ATOM 2953 C C . ASP A 1 353 ? -7.160 14.906 27.136 1.00 83.06 353 ASP A C 1
ATOM 2955 O O . ASP A 1 353 ? -7.961 14.426 27.932 1.00 83.06 353 ASP A O 1
ATOM 2959 N N . ILE A 1 354 ? -6.844 14.289 25.998 1.00 85.50 354 ILE A N 1
ATOM 2960 C CA . ILE A 1 354 ? -7.407 13.001 25.588 1.00 85.50 354 ILE A CA 1
ATOM 2961 C C . ILE A 1 354 ? -6.406 11.899 25.892 1.00 85.50 354 ILE A C 1
ATOM 2963 O O . ILE A 1 354 ? -5.241 11.980 25.484 1.00 85.50 354 ILE A O 1
ATOM 2967 N N . TYR A 1 355 ? -6.882 10.867 26.579 1.00 89.12 355 TYR A N 1
ATOM 2968 C CA . TYR A 1 355 ? -6.112 9.683 26.929 1.00 89.12 355 TYR A CA 1
ATOM 2969 C C . TYR A 1 355 ? -6.243 8.612 25.850 1.00 89.12 355 TYR A C 1
ATOM 2971 O O . TYR A 1 355 ? -7.345 8.283 25.414 1.00 89.12 355 TYR A O 1
ATOM 2979 N N . PHE A 1 356 ? -5.115 8.023 25.467 1.00 90.31 356 PHE A N 1
ATOM 2980 C CA . PHE A 1 356 ? -5.053 6.919 24.511 1.00 90.31 356 PHE A CA 1
ATOM 2981 C C . PHE A 1 356 ? -4.571 5.638 25.182 1.00 90.31 356 PHE A C 1
ATOM 2983 O O . PHE A 1 356 ? -3.697 5.669 26.058 1.00 90.31 356 PHE A O 1
ATOM 2990 N N . ALA A 1 357 ? -5.107 4.511 24.723 1.00 91.06 357 ALA A N 1
ATOM 2991 C CA . ALA A 1 357 ? -4.610 3.192 25.080 1.00 91.06 357 ALA A CA 1
ATOM 2992 C C . ALA A 1 357 ? -3.132 3.060 24.687 1.00 91.06 357 ALA A C 1
ATOM 2994 O O . ALA A 1 357 ? -2.729 3.433 23.584 1.00 91.06 357 ALA A O 1
ATOM 2995 N N . GLY A 1 358 ? -2.318 2.509 25.585 1.00 91.06 358 GLY A N 1
ATOM 2996 C CA . GLY A 1 358 ? -0.938 2.154 25.281 1.00 91.06 358 GLY A CA 1
ATOM 2997 C C . GLY A 1 358 ? -0.839 1.185 24.106 1.00 91.06 358 GLY A C 1
ATOM 2998 O O . GLY A 1 358 ? -1.742 0.391 23.842 1.00 91.06 358 GLY A O 1
ATOM 2999 N N . GLU A 1 359 ? 0.285 1.214 23.397 1.00 92.06 359 GLU A N 1
ATOM 3000 C CA . GLU A 1 359 ? 0.405 0.489 22.128 1.00 92.06 359 GLU A CA 1
ATOM 3001 C C . GLU A 1 359 ? 0.223 -1.030 22.283 1.00 92.06 359 GLU A C 1
ATOM 3003 O O . GLU A 1 359 ? -0.398 -1.680 21.441 1.00 92.06 359 GLU A O 1
ATOM 3008 N N . LYS A 1 360 ? 0.683 -1.589 23.411 1.00 93.00 360 LYS A N 1
ATOM 3009 C CA . LYS A 1 360 ? 0.530 -3.014 23.736 1.00 93.00 360 LYS A CA 1
ATOM 3010 C C . LYS A 1 360 ? -0.918 -3.411 24.026 1.00 93.00 360 LYS A C 1
ATOM 3012 O O . LYS A 1 360 ? -1.364 -4.460 23.578 1.00 93.00 360 LYS A O 1
ATOM 3017 N N . ILE A 1 361 ? -1.672 -2.591 24.766 1.00 93.25 361 ILE A N 1
ATOM 3018 C CA . ILE A 1 361 ? -3.086 -2.899 25.030 1.00 93.25 361 ILE A CA 1
ATOM 3019 C C . ILE A 1 361 ? -3.907 -2.715 23.751 1.00 93.25 361 ILE A C 1
ATOM 3021 O O . ILE A 1 361 ? -4.751 -3.544 23.420 1.00 93.25 361 ILE A O 1
ATOM 3025 N N . ASN A 1 362 ? -3.593 -1.685 22.968 1.00 93.19 362 ASN A N 1
ATOM 3026 C CA . ASN A 1 362 ? -4.266 -1.416 21.712 1.00 93.19 362 ASN A CA 1
ATOM 3027 C C . ASN A 1 362 ? -4.026 -2.526 20.672 1.00 93.19 362 ASN A C 1
ATOM 3029 O O . ASN A 1 362 ? -4.961 -2.923 19.980 1.00 93.19 362 ASN A O 1
ATOM 3033 N N . SER A 1 363 ? -2.818 -3.102 20.602 1.00 94.56 363 SER A N 1
ATOM 3034 C CA . SER A 1 363 ? -2.525 -4.235 19.709 1.00 94.56 363 SER A CA 1
ATOM 3035 C C . SER A 1 363 ? -3.323 -5.501 20.069 1.00 94.56 363 SER A C 1
ATOM 3037 O O . SER A 1 363 ? -3.746 -6.242 19.173 1.00 94.56 363 SER A O 1
ATOM 3039 N N . ILE A 1 364 ? -3.625 -5.715 21.356 1.00 95.38 364 ILE A N 1
ATOM 3040 C CA . ILE A 1 364 ? -4.538 -6.776 21.815 1.00 95.38 364 ILE A CA 1
ATOM 3041 C C . ILE A 1 364 ? -5.980 -6.473 21.389 1.00 95.38 364 ILE A C 1
ATOM 3043 O O . ILE A 1 364 ? -6.643 -7.345 20.830 1.00 95.38 364 ILE A O 1
ATOM 3047 N N . ILE A 1 365 ? -6.463 -5.242 21.592 1.00 95.12 365 ILE A N 1
ATOM 3048 C CA . ILE A 1 365 ? -7.828 -4.837 21.205 1.00 95.12 365 ILE A CA 1
ATOM 3049 C C . ILE A 1 365 ? -8.037 -4.993 19.690 1.00 95.12 365 ILE A C 1
ATOM 3051 O O . ILE A 1 365 ? -9.049 -5.541 19.246 1.00 95.12 365 ILE A O 1
ATOM 3055 N N . ILE A 1 366 ? -7.058 -4.577 18.885 1.00 94.44 366 ILE A N 1
ATOM 3056 C CA . ILE A 1 366 ? -7.061 -4.763 17.428 1.00 94.44 366 ILE A CA 1
ATOM 3057 C C . ILE A 1 366 ? -7.108 -6.255 17.074 1.00 94.44 366 ILE A C 1
ATOM 3059 O O . ILE A 1 366 ? -7.896 -6.665 16.226 1.00 94.44 366 ILE A O 1
ATOM 3063 N N . SER A 1 367 ? -6.330 -7.090 17.767 1.00 95.94 367 SER A N 1
ATOM 3064 C CA . SER A 1 367 ? -6.336 -8.543 17.558 1.00 95.94 367 SER A CA 1
ATOM 3065 C C . SER A 1 367 ? -7.688 -9.189 17.878 1.00 95.94 367 SER A C 1
ATOM 3067 O O . SER A 1 367 ? -8.166 -10.017 17.103 1.00 95.94 367 SER A O 1
ATOM 3069 N N . LEU A 1 368 ? -8.345 -8.775 18.964 1.00 95.56 368 LEU A N 1
ATOM 3070 C CA . LEU A 1 368 ? -9.707 -9.215 19.291 1.00 95.56 368 LEU A CA 1
ATOM 3071 C C . LEU A 1 368 ? -10.700 -8.807 18.198 1.00 95.56 368 LEU A C 1
ATOM 3073 O O . LEU A 1 368 ? -11.507 -9.623 17.759 1.00 95.56 368 LEU A O 1
ATOM 3077 N N . THR A 1 369 ? -10.588 -7.573 17.707 1.00 93.81 369 THR A N 1
ATOM 3078 C CA . THR A 1 369 ? -11.412 -7.044 16.608 1.00 93.81 369 THR A CA 1
ATOM 3079 C C . THR A 1 369 ? -11.212 -7.860 15.324 1.00 93.81 369 THR A C 1
ATOM 3081 O O . THR A 1 369 ? -12.165 -8.197 14.621 1.00 93.81 369 THR A O 1
ATOM 3084 N N . HIS A 1 370 ? -9.976 -8.251 15.010 1.00 94.38 370 HIS A N 1
ATOM 3085 C CA . HIS A 1 370 ? -9.695 -9.095 13.850 1.00 94.38 370 HIS A CA 1
ATOM 3086 C C . HIS A 1 370 ? -10.397 -10.449 13.931 1.00 94.38 370 HIS A C 1
ATOM 3088 O O . HIS A 1 370 ? -10.962 -10.894 12.936 1.00 94.38 370 HIS A O 1
ATOM 3094 N N . VAL A 1 371 ? -10.370 -11.100 15.093 1.00 94.62 371 VAL A N 1
ATOM 3095 C CA . VAL A 1 371 ? -10.925 -12.449 15.254 1.00 94.62 371 VAL A CA 1
ATOM 3096 C C . VAL A 1 371 ? -12.445 -12.438 15.368 1.00 94.62 371 VAL A C 1
ATOM 3098 O O . VAL A 1 371 ? -13.094 -13.256 14.722 1.00 94.62 371 VAL A O 1
ATOM 3101 N N . PHE A 1 372 ? -13.011 -11.525 16.158 1.00 93.50 372 PHE A N 1
ATOM 3102 C CA . PHE A 1 372 ? -14.428 -11.571 16.533 1.00 93.50 372 PHE A CA 1
ATOM 3103 C C . PHE A 1 372 ? -15.327 -10.617 15.747 1.00 93.50 372 PHE A C 1
ATOM 3105 O O . PHE A 1 372 ? -16.543 -10.738 15.826 1.00 93.50 372 PHE A O 1
ATOM 3112 N N . GLU A 1 373 ? -14.765 -9.696 14.966 1.00 90.06 373 GLU A N 1
ATOM 3113 C CA . GLU A 1 373 ? -15.557 -8.714 14.220 1.00 90.06 373 GLU A CA 1
ATOM 3114 C C . GLU A 1 373 ? -15.255 -8.742 12.718 1.00 90.06 373 GLU A C 1
ATOM 3116 O O . GLU A 1 373 ? -16.169 -8.851 11.899 1.00 90.06 373 GLU A O 1
ATOM 3121 N N . LYS A 1 374 ? -13.974 -8.675 12.332 1.00 91.56 374 LYS A N 1
ATOM 3122 C CA . LYS A 1 374 ? -13.586 -8.419 10.932 1.00 91.56 374 LYS A CA 1
ATOM 3123 C C . LYS A 1 374 ? -13.270 -9.675 10.117 1.00 91.56 374 LYS A C 1
ATOM 3125 O O . LYS A 1 374 ? -13.661 -9.772 8.956 1.00 91.56 374 LYS A O 1
ATOM 3130 N N . GLY A 1 375 ? -12.509 -10.613 10.677 1.00 94.06 375 GLY A N 1
ATOM 3131 C CA . GLY A 1 375 ? -11.970 -11.786 9.975 1.00 94.06 375 GLY A CA 1
ATOM 3132 C C . GLY A 1 375 ? -10.793 -11.495 9.025 1.00 94.06 375 GLY A C 1
ATOM 3133 O O . GLY A 1 375 ? -10.375 -12.374 8.262 1.00 94.06 375 GLY A O 1
ATOM 3134 N N . PHE A 1 376 ? -10.244 -10.277 9.031 1.00 94.56 376 PHE A N 1
ATOM 3135 C CA . PHE A 1 376 ? -9.097 -9.878 8.210 1.00 94.56 376 PHE A CA 1
ATOM 3136 C C . PHE A 1 376 ? -8.258 -8.784 8.885 1.00 94.56 376 PHE A C 1
ATOM 3138 O O . PHE A 1 376 ? -8.719 -8.134 9.818 1.00 94.56 376 PHE A O 1
ATOM 3145 N N . VAL A 1 377 ? -7.040 -8.581 8.373 1.00 93.88 377 VAL A N 1
ATOM 3146 C CA . VAL A 1 377 ? -6.060 -7.583 8.829 1.00 93.88 377 VAL A CA 1
ATOM 3147 C C . VAL A 1 377 ? -5.699 -6.656 7.663 1.00 93.88 377 VAL A C 1
ATOM 3149 O O . VAL A 1 377 ? -5.224 -7.127 6.622 1.00 93.88 377 VAL A O 1
ATOM 3152 N N . THR A 1 378 ? -5.939 -5.351 7.796 1.00 93.00 378 THR A N 1
ATOM 3153 C CA . THR A 1 378 ? -5.504 -4.337 6.811 1.00 93.00 378 THR A CA 1
ATOM 3154 C C . THR A 1 378 ? -3.986 -4.118 6.855 1.00 93.00 378 THR A C 1
ATOM 3156 O O . THR A 1 378 ? -3.307 -4.627 7.745 1.00 93.00 378 THR A O 1
ATOM 3159 N N . LEU A 1 379 ? -3.411 -3.402 5.879 1.00 92.56 379 LEU A N 1
ATOM 3160 C CA . LEU A 1 379 ? -1.964 -3.132 5.890 1.00 92.56 379 LEU A CA 1
ATOM 3161 C C . LEU A 1 379 ? -1.560 -2.253 7.081 1.00 92.56 379 LEU A C 1
ATOM 3163 O O . LEU A 1 379 ? -0.525 -2.508 7.692 1.00 92.56 379 LEU A O 1
ATOM 3167 N N . ASP A 1 380 ? -2.372 -1.254 7.420 1.00 90.75 380 ASP A N 1
ATOM 3168 C CA . ASP A 1 380 ? -2.111 -0.381 8.566 1.00 90.75 380 ASP A CA 1
ATOM 3169 C C . ASP A 1 380 ? -2.129 -1.168 9.886 1.00 90.75 380 ASP A C 1
ATOM 3171 O O . ASP A 1 380 ? -1.154 -1.161 10.635 1.00 90.75 380 ASP A O 1
ATOM 3175 N N . GLU A 1 381 ? -3.168 -1.984 10.101 1.00 92.75 381 GLU A N 1
ATOM 3176 C CA . GLU A 1 381 ? -3.262 -2.894 11.251 1.00 92.75 381 GLU A CA 1
ATOM 3177 C C . GLU A 1 381 ? -2.104 -3.901 11.289 1.00 92.75 381 GLU A C 1
ATOM 3179 O O . GLU A 1 381 ? -1.554 -4.169 12.354 1.00 92.75 381 GLU A O 1
ATOM 3184 N N . TYR A 1 382 ? -1.688 -4.443 10.140 1.00 93.88 382 TYR A N 1
ATOM 3185 C CA . TYR A 1 382 ? -0.535 -5.341 10.062 1.00 93.88 382 TYR A CA 1
ATOM 3186 C C . TYR A 1 382 ? 0.755 -4.642 10.498 1.00 93.88 382 TYR A C 1
ATOM 3188 O O . TYR A 1 382 ? 1.506 -5.192 11.302 1.00 93.88 382 TYR A O 1
ATOM 3196 N N . ASN A 1 383 ? 1.017 -3.438 9.982 1.00 91.56 383 ASN A N 1
ATOM 3197 C CA . ASN A 1 383 ? 2.204 -2.664 10.341 1.00 91.56 383 ASN A CA 1
ATOM 3198 C C . ASN A 1 383 ? 2.190 -2.294 11.827 1.00 91.56 383 ASN A C 1
ATOM 3200 O O . ASN A 1 383 ? 3.222 -2.404 12.487 1.00 91.56 383 ASN A O 1
ATOM 3204 N N . TYR A 1 384 ? 1.022 -1.934 12.359 1.00 92.00 384 TYR A N 1
ATOM 3205 C CA . TYR A 1 384 ? 0.839 -1.659 13.776 1.00 92.00 384 TYR A CA 1
ATOM 3206 C C . TYR A 1 384 ? 1.146 -2.888 14.639 1.00 92.00 384 TYR A C 1
ATOM 3208 O O . TYR A 1 384 ? 2.009 -2.846 15.516 1.00 92.00 384 TYR A O 1
ATOM 3216 N N . LEU A 1 385 ? 0.504 -4.024 14.352 1.00 94.00 385 LEU A N 1
ATOM 3217 C CA . LEU A 1 385 ? 0.743 -5.269 15.082 1.00 94.00 385 LEU A CA 1
ATOM 3218 C C . LEU A 1 385 ? 2.203 -5.716 14.977 1.00 94.00 385 LEU A C 1
ATOM 3220 O O . LEU A 1 385 ? 2.770 -6.186 15.955 1.00 94.00 385 LEU A O 1
ATOM 3224 N N . ARG A 1 386 ? 2.854 -5.519 13.828 1.00 93.00 386 ARG A N 1
ATOM 3225 C CA . ARG A 1 386 ? 4.268 -5.868 13.651 1.00 93.00 386 ARG A CA 1
ATOM 3226 C C . ARG A 1 386 ? 5.192 -5.160 14.635 1.00 93.00 386 ARG A C 1
ATOM 3228 O O . ARG A 1 386 ? 6.186 -5.751 15.047 1.00 93.00 386 ARG A O 1
ATOM 3235 N N . ASN A 1 387 ? 4.881 -3.911 14.958 1.00 92.25 387 ASN A N 1
ATOM 3236 C CA . ASN A 1 387 ? 5.726 -3.073 15.796 1.00 92.25 387 ASN A CA 1
ATOM 3237 C C . ASN A 1 387 ? 5.350 -3.162 17.282 1.00 92.25 387 ASN A C 1
ATOM 3239 O O . ASN A 1 387 ? 6.218 -2.973 18.129 1.00 92.25 387 ASN A O 1
ATOM 3243 N N . HIS A 1 388 ? 4.083 -3.456 17.596 1.00 93.50 388 HIS A N 1
ATOM 3244 C CA . HIS A 1 388 ? 3.539 -3.282 18.950 1.00 93.50 388 HIS A CA 1
ATOM 3245 C C . HIS A 1 388 ? 2.872 -4.530 19.545 1.00 93.50 388 HIS A C 1
ATOM 3247 O O . HIS A 1 388 ? 2.434 -4.496 20.699 1.00 93.50 388 HIS A O 1
ATOM 3253 N N . PHE A 1 389 ? 2.737 -5.624 18.790 1.00 94.50 389 PHE A N 1
ATOM 3254 C CA . PHE A 1 389 ? 2.193 -6.865 19.337 1.00 94.50 389 PHE A CA 1
ATOM 3255 C C . PHE A 1 389 ? 3.221 -7.540 20.251 1.00 94.50 389 PHE A C 1
ATOM 3257 O O . PHE A 1 389 ? 4.303 -7.927 19.813 1.00 94.50 389 PHE A O 1
ATOM 3264 N N . ASP A 1 390 ? 2.860 -7.686 21.523 1.00 94.12 390 ASP A N 1
ATOM 3265 C CA . ASP A 1 390 ? 3.698 -8.278 22.563 1.00 94.12 390 ASP A CA 1
ATOM 3266 C C . ASP A 1 390 ? 2.940 -9.442 23.209 1.00 94.12 390 ASP A C 1
ATOM 3268 O O . ASP A 1 390 ? 2.026 -9.258 24.019 1.00 94.12 390 ASP A O 1
ATOM 3272 N N . GLU A 1 391 ? 3.312 -10.657 22.805 1.00 94.25 391 GLU A N 1
ATOM 3273 C CA . GLU A 1 391 ? 2.697 -11.878 23.312 1.00 94.25 391 GLU A CA 1
ATOM 3274 C C . GLU A 1 391 ? 2.921 -12.026 24.821 1.00 94.25 391 GLU A C 1
ATOM 3276 O O . GLU A 1 391 ? 1.981 -12.354 25.541 1.00 94.25 391 GLU A O 1
ATOM 3281 N N . THR A 1 392 ? 4.124 -11.727 25.318 1.00 94.94 392 THR A N 1
ATOM 3282 C CA . THR A 1 392 ? 4.457 -11.818 26.746 1.00 94.94 392 THR A CA 1
ATOM 3283 C C . THR A 1 392 ? 3.583 -10.876 27.563 1.00 94.94 392 THR A C 1
ATOM 3285 O O . THR A 1 392 ? 3.007 -11.282 28.570 1.00 94.94 392 THR A O 1
ATOM 3288 N N . PHE A 1 393 ? 3.407 -9.634 27.105 1.00 94.38 393 PHE A N 1
ATOM 3289 C CA . PHE A 1 393 ? 2.522 -8.676 27.767 1.00 94.38 393 PHE A CA 1
ATOM 3290 C C . PHE A 1 393 ? 1.082 -9.193 27.860 1.00 94.38 393 PHE A C 1
ATOM 3292 O O . PHE A 1 393 ? 0.468 -9.108 28.926 1.00 94.38 393 PHE A O 1
ATOM 3299 N N . MET A 1 394 ? 0.550 -9.752 26.771 1.00 94.19 394 MET A N 1
ATOM 3300 C CA . MET A 1 394 ? -0.791 -10.332 26.762 1.00 94.19 394 MET A CA 1
ATOM 3301 C C . MET A 1 394 ? -0.887 -11.547 27.696 1.00 94.19 394 MET A C 1
ATOM 3303 O O . MET A 1 394 ? -1.864 -11.660 28.426 1.00 94.19 394 MET A O 1
ATOM 3307 N N . GLN A 1 395 ? 0.117 -12.428 27.721 1.00 93.81 395 GLN A N 1
ATOM 3308 C CA . GLN A 1 395 ? 0.137 -13.589 28.615 1.00 93.81 395 GLN A CA 1
ATOM 3309 C C . GLN A 1 395 ? 0.130 -13.181 30.093 1.00 93.81 395 GLN A C 1
ATOM 3311 O O . GLN A 1 395 ? -0.620 -13.758 30.876 1.00 93.81 395 GLN A O 1
ATOM 3316 N N . THR A 1 396 ? 0.926 -12.176 30.461 1.00 94.00 396 THR A N 1
ATOM 3317 C CA . THR A 1 396 ? 1.030 -11.701 31.846 1.00 94.00 396 THR A CA 1
ATOM 3318 C C . THR A 1 396 ? -0.231 -10.971 32.303 1.00 94.00 396 THR A C 1
ATOM 3320 O O . THR A 1 396 ? -0.686 -11.175 33.423 1.00 94.00 396 THR A O 1
ATOM 3323 N N . ASN A 1 397 ? -0.806 -10.114 31.453 1.00 93.00 397 ASN A N 1
ATOM 3324 C CA . ASN A 1 397 ? -1.913 -9.241 31.857 1.00 93.00 397 ASN A CA 1
ATOM 3325 C C . ASN A 1 397 ? -3.298 -9.836 31.572 1.00 93.00 397 ASN A C 1
ATOM 3327 O O . ASN A 1 397 ? -4.257 -9.492 32.260 1.00 93.00 397 ASN A O 1
ATOM 3331 N N . PHE A 1 398 ? -3.408 -10.713 30.571 1.00 93.50 398 PHE A N 1
ATOM 3332 C CA . PHE A 1 398 ? -4.667 -11.285 30.085 1.00 93.50 398 PHE A CA 1
ATOM 3333 C C . PHE A 1 398 ? -4.502 -12.771 29.702 1.00 93.50 398 PHE A C 1
ATOM 3335 O O . PHE A 1 398 ? -4.719 -13.149 28.543 1.00 93.50 398 PHE A O 1
ATOM 3342 N N . PRO A 1 399 ? -4.119 -13.650 30.649 1.00 94.25 399 PRO A N 1
ATOM 3343 C CA . PRO A 1 399 ? -3.819 -15.056 30.362 1.00 94.25 399 PRO A CA 1
ATOM 3344 C C . PRO A 1 399 ? -4.999 -15.816 29.734 1.00 94.25 399 PRO A C 1
ATOM 3346 O O . PRO A 1 399 ? -4.792 -16.711 28.915 1.00 94.25 399 PRO A O 1
ATOM 3349 N N . HIS A 1 400 ? -6.242 -15.433 30.040 1.00 92.19 400 HIS A N 1
ATOM 3350 C CA . HIS A 1 400 ? -7.442 -16.005 29.419 1.00 92.19 400 HIS A CA 1
ATOM 3351 C C . HIS A 1 400 ? -7.530 -15.719 27.916 1.00 92.19 400 HIS A C 1
ATOM 3353 O O . HIS A 1 400 ? -7.968 -16.581 27.153 1.00 92.19 400 HIS A O 1
ATOM 3359 N N . LEU A 1 401 ? -7.066 -14.548 27.464 1.00 93.31 401 LEU A N 1
ATOM 3360 C CA . LEU A 1 401 ? -7.047 -14.204 26.041 1.00 93.31 401 LEU A CA 1
ATOM 3361 C C . LEU A 1 401 ? -6.017 -15.020 25.271 1.00 93.31 401 LEU A C 1
ATOM 3363 O O . LEU A 1 401 ? -6.232 -15.312 24.098 1.00 93.31 401 LEU A O 1
ATOM 3367 N N . ARG A 1 402 ? -4.926 -15.442 25.920 1.00 92.00 402 ARG A N 1
ATOM 3368 C CA . ARG A 1 402 ? -3.945 -16.337 25.298 1.00 92.00 402 ARG A CA 1
ATOM 3369 C C . ARG A 1 402 ? -4.577 -17.663 24.891 1.00 92.00 402 ARG A C 1
ATOM 3371 O O . ARG A 1 402 ? -4.303 -18.146 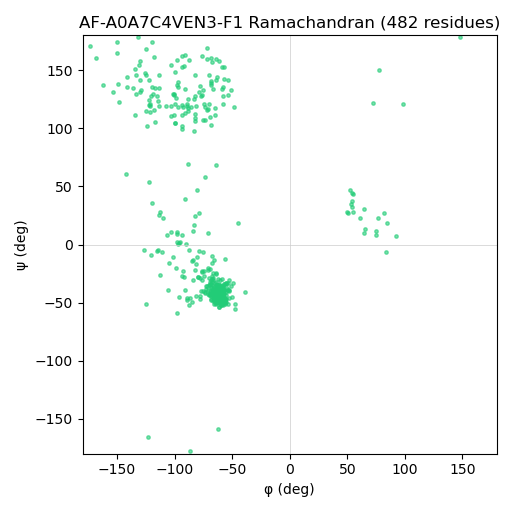23.800 1.00 92.00 402 ARG A O 1
ATOM 3378 N N . ILE A 1 403 ? -5.417 -18.235 25.751 1.00 90.94 403 ILE A N 1
ATOM 3379 C CA . ILE A 1 403 ? -6.126 -19.487 25.454 1.00 90.94 403 ILE A CA 1
ATOM 3380 C C . ILE A 1 403 ? -7.069 -19.252 24.271 1.00 90.94 403 ILE A C 1
ATOM 3382 O O . ILE A 1 403 ? -6.966 -19.933 23.249 1.00 90.94 403 ILE A O 1
ATOM 3386 N N . LEU A 1 404 ? -7.890 -18.204 24.379 1.00 91.50 404 LEU A N 1
ATOM 3387 C CA . LEU A 1 404 ? -8.891 -17.826 23.383 1.00 91.50 404 LEU A CA 1
ATOM 3388 C C . LEU A 1 404 ? -8.294 -17.552 21.992 1.00 91.50 404 LEU A C 1
ATOM 3390 O O . LEU A 1 404 ? -8.892 -17.899 20.975 1.00 91.50 404 LEU A O 1
ATOM 3394 N N . LEU A 1 405 ? -7.119 -16.920 21.939 1.00 93.75 405 LEU A N 1
ATOM 3395 C CA . LEU A 1 405 ? -6.473 -16.460 20.709 1.00 93.75 405 LEU A CA 1
ATOM 3396 C C . LEU A 1 405 ? -5.259 -17.303 20.299 1.00 93.75 405 LEU A C 1
ATOM 3398 O O . LEU A 1 405 ? -4.554 -16.906 19.377 1.00 93.75 405 LEU A O 1
ATOM 3402 N N . SER A 1 406 ? -4.988 -18.437 20.946 1.00 93.81 406 SER A N 1
ATOM 3403 C CA . SER A 1 406 ? -3.747 -19.220 20.771 1.00 93.81 406 SER A CA 1
ATOM 3404 C C . SER A 1 406 ? -3.362 -19.465 19.303 1.00 93.81 406 SER A C 1
ATOM 3406 O O . SER A 1 406 ? -2.255 -19.126 18.874 1.00 93.81 406 SER A O 1
ATOM 3408 N N . ASP A 1 407 ? -4.295 -19.972 18.498 1.00 95.12 407 ASP A N 1
ATOM 3409 C CA . ASP A 1 407 ? -4.068 -20.237 17.073 1.00 95.12 407 ASP A CA 1
ATOM 3410 C C . ASP A 1 407 ? -3.904 -18.949 16.255 1.00 95.12 407 ASP A C 1
ATOM 3412 O O . ASP A 1 407 ? -3.071 -18.891 15.345 1.00 95.12 407 ASP A O 1
ATOM 3416 N N . TYR A 1 408 ? -4.661 -17.898 16.590 1.00 95.94 408 TYR A N 1
ATOM 3417 C CA . TYR A 1 408 ? -4.510 -16.585 15.963 1.00 95.94 408 TYR A CA 1
ATOM 3418 C C . TYR A 1 408 ? -3.128 -15.998 16.256 1.00 95.94 408 TYR A C 1
ATOM 3420 O O . TYR A 1 408 ? -2.485 -15.505 15.335 1.00 95.94 408 TYR A O 1
ATOM 3428 N N . ILE A 1 409 ? -2.645 -16.099 17.496 1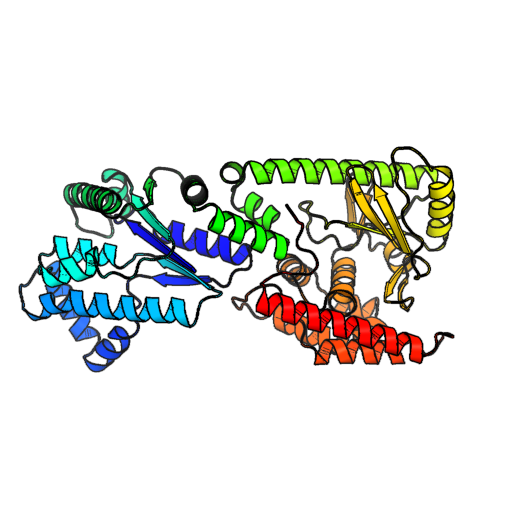.00 94.88 409 ILE A N 1
ATOM 3429 C CA . ILE A 1 409 ? -1.331 -15.609 17.929 1.00 94.88 409 ILE A CA 1
ATOM 3430 C C . ILE A 1 409 ? -0.222 -16.333 17.168 1.00 94.88 409 ILE A C 1
ATOM 3432 O O . ILE A 1 409 ? 0.654 -15.697 16.587 1.00 94.88 409 ILE A O 1
ATOM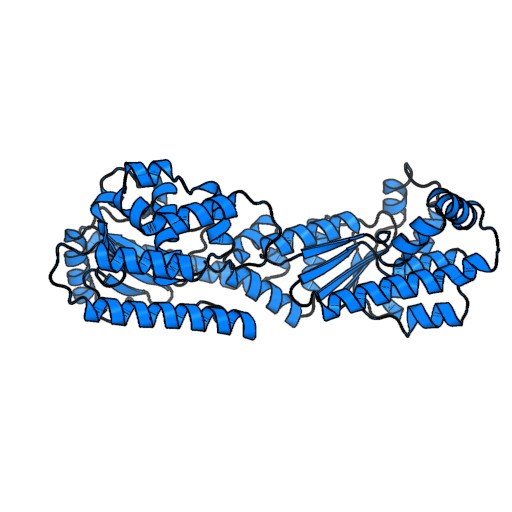 3436 N N . SER A 1 410 ? -0.292 -17.664 17.097 1.00 95.75 410 SER A N 1
ATOM 3437 C CA . SER A 1 410 ? 0.653 -18.464 16.313 1.00 95.75 410 SER A CA 1
ATOM 3438 C C . SER A 1 410 ? 0.673 -18.026 14.842 1.00 95.75 410 SER A C 1
ATOM 3440 O O . SER A 1 410 ? 1.735 -17.764 14.260 1.00 95.75 410 SER A O 1
ATOM 3442 N N . TRP A 1 411 ? -0.510 -17.857 14.245 1.00 96.38 411 TRP A N 1
ATOM 3443 C CA . TRP A 1 411 ? -0.650 -17.425 12.857 1.00 96.38 411 TRP A CA 1
ATOM 3444 C C . TRP A 1 411 ? -0.145 -16.002 12.607 1.00 96.38 411 TRP A C 1
ATOM 3446 O O . TRP A 1 411 ? 0.585 -15.783 11.631 1.00 96.38 411 TRP A O 1
ATOM 3456 N N . ILE A 1 412 ? -0.511 -15.038 13.457 1.00 94.25 412 ILE A N 1
ATOM 3457 C CA . ILE A 1 412 ? -0.126 -13.640 13.281 1.00 94.25 412 ILE A CA 1
ATOM 3458 C C . ILE A 1 412 ? 1.370 -13.483 13.532 1.00 94.25 412 ILE A C 1
ATOM 3460 O O . ILE A 1 412 ? 2.044 -12.912 12.687 1.00 94.25 412 ILE A O 1
ATOM 3464 N N . THR A 1 413 ? 1.946 -14.101 14.566 1.00 93.06 413 THR A N 1
ATOM 3465 C CA . THR A 1 413 ? 3.392 -14.051 14.832 1.00 93.06 413 THR A CA 1
ATOM 3466 C C . THR A 1 413 ? 4.200 -14.628 13.671 1.00 93.06 413 THR A C 1
ATOM 3468 O O . THR A 1 413 ? 5.167 -14.008 13.219 1.00 93.06 413 THR A O 1
ATOM 3471 N N . LYS A 1 414 ? 3.785 -15.774 13.110 1.00 94.94 414 LYS A N 1
ATOM 3472 C CA . LYS A 1 414 ? 4.408 -16.321 11.893 1.00 94.94 414 LYS A CA 1
ATOM 3473 C C . LYS A 1 414 ? 4.283 -15.349 10.719 1.00 94.94 414 LYS A C 1
ATOM 3475 O O . LYS A 1 414 ? 5.254 -15.092 10.011 1.00 94.94 414 LYS A O 1
ATOM 3480 N N . THR A 1 415 ? 3.094 -14.785 10.531 1.00 93.25 415 THR A N 1
ATOM 3481 C CA . THR A 1 415 ? 2.793 -13.841 9.452 1.00 93.25 415 THR A CA 1
ATOM 3482 C C . THR A 1 415 ? 3.613 -12.554 9.551 1.00 93.25 415 THR A C 1
ATOM 3484 O O . THR A 1 415 ? 4.160 -12.133 8.538 1.00 93.25 415 THR A O 1
ATOM 3487 N N . LEU A 1 416 ? 3.762 -11.978 10.745 1.00 90.25 416 LEU A N 1
ATOM 3488 C CA . LEU A 1 416 ? 4.526 -10.754 11.008 1.00 90.25 416 LEU A CA 1
ATOM 3489 C C . LEU A 1 416 ? 6.041 -10.948 10.804 1.00 90.25 416 LEU A C 1
ATOM 3491 O O . LEU A 1 416 ? 6.742 -10.004 10.428 1.00 90.25 416 LEU A O 1
ATOM 3495 N N . ARG A 1 417 ? 6.555 -12.169 11.024 1.00 91.12 417 ARG A N 1
ATOM 3496 C CA . ARG A 1 417 ? 7.969 -12.529 10.793 1.00 91.12 417 ARG A CA 1
ATOM 3497 C C . ARG A 1 417 ? 8.303 -12.712 9.310 1.00 91.12 417 ARG A C 1
ATOM 3499 O O . ARG A 1 417 ? 9.430 -12.446 8.891 1.00 91.12 417 ARG A O 1
ATOM 3506 N N . GLU A 1 418 ? 7.347 -13.150 8.495 1.00 90.69 418 GLU A N 1
ATOM 3507 C CA . GLU A 1 418 ? 7.561 -13.366 7.064 1.00 90.69 418 GLU A CA 1
ATOM 3508 C C . GLU A 1 418 ? 7.615 -12.034 6.289 1.00 90.69 418 GLU A C 1
ATOM 3510 O O . GLU A 1 418 ? 6.591 -11.421 5.993 1.00 90.69 418 GLU A O 1
ATOM 3515 N N . LYS A 1 419 ? 8.810 -11.615 5.842 1.00 78.19 419 LYS A N 1
ATOM 3516 C CA . LYS A 1 419 ? 8.993 -10.480 4.908 1.00 78.19 419 LYS A CA 1
ATOM 3517 C C . LYS A 1 419 ? 8.565 -10.838 3.474 1.00 78.19 419 LYS A C 1
ATOM 3519 O O . LYS A 1 419 ? 9.368 -10.782 2.543 1.00 78.19 419 LYS A O 1
ATOM 3524 N N . ARG A 1 420 ? 7.313 -11.251 3.274 1.00 78.25 420 ARG A N 1
ATOM 3525 C CA . ARG A 1 420 ? 6.772 -11.567 1.943 1.00 78.25 420 ARG A CA 1
ATOM 3526 C C . ARG A 1 420 ? 5.999 -10.382 1.376 1.00 78.25 420 ARG A C 1
ATOM 3528 O O . ARG A 1 420 ? 5.240 -9.729 2.083 1.00 78.25 420 ARG A O 1
ATOM 3535 N N . ASN A 1 421 ? 6.168 -10.141 0.079 1.00 75.75 421 ASN A N 1
ATOM 3536 C CA . ASN A 1 421 ? 5.323 -9.220 -0.676 1.00 75.75 421 ASN A CA 1
ATOM 3537 C C . ASN A 1 421 ? 3.927 -9.856 -0.786 1.00 75.75 421 ASN A C 1
ATOM 3539 O O . ASN A 1 421 ? 3.782 -10.901 -1.421 1.00 75.75 421 ASN A O 1
ATOM 3543 N N . ARG A 1 422 ? 2.933 -9.292 -0.095 1.00 82.44 422 ARG A N 1
ATOM 3544 C CA . ARG A 1 422 ? 1.571 -9.837 0.009 1.00 82.44 422 ARG A CA 1
ATOM 3545 C C . ARG A 1 422 ? 0.561 -8.775 -0.410 1.00 82.44 422 ARG A C 1
ATOM 3547 O O . ARG A 1 422 ? 0.767 -7.589 -0.172 1.00 82.44 422 ARG A O 1
ATOM 3554 N N . SER A 1 423 ? -0.548 -9.209 -0.998 1.00 83.56 423 SER A N 1
ATOM 3555 C CA . SER A 1 423 ? -1.709 -8.345 -1.206 1.00 83.56 423 SER A CA 1
ATOM 3556 C C . SER A 1 423 ? -2.494 -8.200 0.096 1.00 83.56 423 SER A C 1
ATOM 3558 O O . SER A 1 423 ? -2.767 -9.210 0.747 1.00 83.56 423 SER A O 1
ATOM 3560 N N . TYR A 1 424 ? -2.924 -6.984 0.420 1.00 88.06 424 TYR A N 1
ATOM 3561 C CA . TYR A 1 424 ? -3.772 -6.713 1.583 1.00 88.06 424 TYR A CA 1
ATOM 3562 C C . TYR A 1 424 ? -5.239 -6.481 1.184 1.00 88.06 424 TYR A C 1
ATOM 3564 O O . TYR A 1 424 ? -5.498 -6.091 0.036 1.00 88.06 424 TYR A O 1
ATOM 3572 N N . PRO A 1 425 ? -6.201 -6.742 2.092 1.00 91.81 425 PRO A N 1
ATOM 3573 C CA . PRO A 1 425 ? -6.015 -7.249 3.457 1.00 91.81 425 PRO A CA 1
ATOM 3574 C C . PRO A 1 425 ? -5.686 -8.746 3.514 1.00 91.81 425 PRO A C 1
ATOM 3576 O O . PRO A 1 425 ? -5.934 -9.496 2.566 1.00 91.81 425 PRO A O 1
ATOM 3579 N N . LEU A 1 426 ? -5.146 -9.177 4.653 1.00 92.69 426 LEU A N 1
ATOM 3580 C CA . LEU A 1 426 ? -4.868 -10.576 4.963 1.00 92.69 426 LEU A CA 1
ATOM 3581 C C . LEU A 1 426 ? -6.076 -11.195 5.663 1.00 92.69 426 LEU A C 1
ATOM 3583 O O . LEU A 1 426 ? -6.391 -10.831 6.791 1.00 92.69 426 LEU A O 1
ATOM 3587 N N . PHE A 1 427 ? -6.743 -12.145 5.011 1.00 94.56 427 PHE A N 1
ATOM 3588 C CA . PHE A 1 427 ? -7.834 -12.891 5.638 1.00 94.56 427 PHE A CA 1
ATOM 3589 C C . PHE A 1 427 ? -7.283 -13.922 6.616 1.00 94.56 427 PHE A C 1
ATOM 3591 O O . PHE A 1 427 ? -6.381 -14.691 6.270 1.00 94.56 427 PHE A O 1
ATOM 3598 N N . ILE A 1 428 ? -7.871 -13.969 7.809 1.00 95.94 428 ILE A N 1
ATOM 3599 C CA . ILE A 1 428 ? -7.551 -14.993 8.798 1.00 95.94 428 ILE A CA 1
ATOM 3600 C C . ILE A 1 428 ? -8.076 -16.339 8.264 1.00 95.94 428 ILE A C 1
ATOM 3602 O O . ILE A 1 428 ? -9.174 -16.403 7.693 1.00 95.94 428 ILE A O 1
ATOM 3606 N N . PRO A 1 429 ? -7.308 -17.435 8.379 1.00 96.50 429 PRO A N 1
ATOM 3607 C CA . PRO A 1 429 ? -7.806 -18.764 8.054 1.00 96.50 429 PRO A CA 1
ATOM 3608 C C . PRO A 1 429 ? -9.099 -19.080 8.819 1.00 96.50 429 PRO A C 1
ATOM 3610 O O . PRO A 1 429 ? -9.136 -18.974 10.041 1.00 96.50 429 PRO A O 1
ATOM 3613 N N . MET A 1 430 ? -10.149 -19.512 8.110 1.00 95.25 430 MET A N 1
ATOM 3614 C CA . MET A 1 430 ? -11.446 -19.824 8.731 1.00 95.25 430 MET A CA 1
ATOM 3615 C C . MET A 1 430 ? -11.355 -20.833 9.885 1.00 95.25 430 MET A C 1
ATOM 3617 O O . MET A 1 430 ? -12.029 -20.598 10.884 1.00 95.25 430 MET A O 1
ATOM 3621 N N . PRO A 1 431 ? -10.516 -21.892 9.826 1.00 96.44 431 PRO A N 1
ATOM 3622 C CA . PRO A 1 431 ? -10.366 -22.807 10.959 1.00 96.44 431 PRO A CA 1
ATOM 3623 C C . PRO A 1 431 ? -9.913 -22.115 12.250 1.00 96.44 431 PRO A C 1
ATOM 3625 O O . PRO A 1 431 ? -10.394 -22.462 13.323 1.00 96.44 431 PRO A O 1
ATOM 3628 N N . ILE A 1 432 ? -9.050 -21.097 12.144 1.00 96.62 432 ILE A N 1
ATOM 3629 C CA . ILE A 1 432 ? -8.578 -20.319 13.298 1.00 96.62 432 ILE A CA 1
ATOM 3630 C C . ILE A 1 432 ? -9.733 -19.518 13.895 1.00 96.62 432 ILE A C 1
ATOM 3632 O O . ILE A 1 432 ? -9.959 -19.582 15.098 1.00 96.62 432 ILE A O 1
ATOM 3636 N N . ILE A 1 433 ? -10.497 -18.810 13.054 1.00 95.25 433 ILE A N 1
ATOM 3637 C CA . ILE A 1 433 ? -11.663 -18.039 13.507 1.00 95.25 433 ILE A CA 1
ATOM 3638 C C . ILE A 1 433 ? -12.667 -18.970 14.201 1.00 95.25 433 ILE A C 1
ATOM 3640 O O . ILE A 1 433 ? -13.068 -18.708 15.330 1.00 95.25 433 ILE A O 1
ATOM 3644 N N . ILE A 1 434 ? -13.035 -20.080 13.553 1.00 94.81 434 ILE A N 1
ATOM 3645 C CA . ILE A 1 434 ? -13.988 -21.059 14.093 1.00 94.81 434 ILE A CA 1
ATOM 3646 C C . ILE A 1 434 ? -13.525 -21.561 15.461 1.00 94.81 434 ILE A C 1
ATOM 3648 O O . ILE A 1 434 ? -14.318 -21.551 16.398 1.00 94.81 434 ILE A O 1
ATOM 3652 N N . LYS A 1 435 ? -12.248 -21.935 15.602 1.00 95.12 435 LYS A N 1
ATOM 3653 C CA . LYS A 1 435 ? -11.708 -22.393 16.884 1.00 95.12 435 LYS A CA 1
ATOM 3654 C C . LYS A 1 435 ? -11.792 -21.311 17.959 1.00 95.12 435 LYS A C 1
ATOM 3656 O O . LYS A 1 435 ? -12.313 -21.591 19.029 1.00 95.12 435 LYS A O 1
ATOM 3661 N N . CYS A 1 436 ? -11.377 -20.074 17.673 1.00 94.06 436 CYS A N 1
ATOM 3662 C CA . CYS A 1 436 ? -11.481 -18.969 18.632 1.00 94.06 436 CYS A CA 1
ATOM 3663 C C . CYS A 1 436 ? -12.926 -18.728 19.101 1.00 94.06 436 CYS A C 1
ATOM 3665 O O . CYS A 1 436 ? -13.159 -18.446 20.273 1.00 94.06 436 CYS A O 1
ATOM 3667 N N . TYR A 1 437 ? -13.915 -18.865 18.215 1.00 92.75 437 TYR A N 1
ATOM 3668 C CA . TYR A 1 437 ? -15.321 -18.775 18.611 1.00 92.75 437 TYR A CA 1
ATOM 3669 C C . TYR A 1 437 ? -15.812 -19.996 19.397 1.00 92.75 437 TYR A C 1
ATOM 3671 O O . TYR A 1 437 ? -16.621 -19.828 20.303 1.00 92.75 437 TYR A O 1
ATOM 3679 N N . LEU A 1 438 ? -15.352 -21.211 19.089 1.00 91.69 438 LEU A N 1
ATOM 3680 C CA . LEU A 1 438 ? -15.673 -22.387 19.904 1.00 91.69 438 LEU A CA 1
ATOM 3681 C C . LEU A 1 438 ? -15.130 -22.214 21.327 1.00 91.69 438 LEU A C 1
ATOM 3683 O O . LEU A 1 438 ? -15.878 -22.379 22.287 1.00 91.69 438 LEU A O 1
ATOM 3687 N N . GLU A 1 439 ? -13.879 -21.774 21.463 1.00 91.38 439 GLU A N 1
ATOM 3688 C CA . GLU A 1 439 ? -13.282 -21.427 22.758 1.00 91.38 439 GLU A CA 1
ATOM 3689 C C . GLU A 1 439 ? -14.102 -20.343 23.478 1.00 91.38 439 GLU A C 1
ATOM 3691 O O . GLU A 1 439 ? -14.371 -20.455 24.673 1.00 91.38 439 GLU A O 1
ATOM 3696 N N . LEU A 1 440 ? -14.606 -19.338 22.748 1.00 89.12 440 LEU A N 1
ATOM 3697 C CA . LEU A 1 440 ? -15.497 -18.313 23.298 1.00 89.12 440 LEU A CA 1
ATOM 3698 C C . LEU A 1 440 ? -16.805 -18.892 23.864 1.00 89.12 440 LEU A C 1
ATOM 3700 O O . LEU A 1 440 ? -17.280 -18.448 24.914 1.00 89.12 440 LEU A O 1
ATOM 3704 N N . LEU A 1 441 ? -17.400 -19.875 23.177 1.00 87.06 441 LEU A N 1
ATOM 3705 C CA . LEU A 1 441 ? -18.621 -20.546 23.632 1.00 87.06 441 LEU A CA 1
ATOM 3706 C C . LEU A 1 441 ? -18.386 -21.287 24.953 1.00 87.06 441 LEU A C 1
ATOM 3708 O O . LEU A 1 441 ? -19.225 -21.190 25.854 1.00 87.06 441 LEU A O 1
ATOM 3712 N N . PHE A 1 442 ? -17.245 -21.970 25.083 1.00 86.12 442 PHE A N 1
ATOM 3713 C CA . PHE A 1 442 ? -16.888 -22.746 26.274 1.00 86.12 442 PHE A CA 1
ATOM 3714 C C . PHE A 1 442 ? -16.358 -21.896 27.432 1.00 86.12 442 PHE A C 1
ATOM 3716 O O . PHE A 1 442 ? -16.553 -22.265 28.590 1.00 86.12 442 PHE A O 1
ATOM 3723 N N . TYR A 1 443 ? -15.744 -20.745 27.149 1.00 82.31 443 TYR A N 1
ATOM 3724 C CA . TYR A 1 443 ? -15.202 -19.846 28.170 1.00 82.31 443 TYR A CA 1
ATOM 3725 C C . TYR A 1 443 ? -16.288 -19.293 29.109 1.00 82.31 443 TYR A C 1
ATOM 3727 O O . TYR A 1 443 ? -16.054 -19.050 30.291 1.00 82.31 443 TYR A O 1
ATOM 3735 N N . SER A 1 444 ? -17.522 -19.147 28.624 1.00 68.19 444 SER A N 1
ATOM 3736 C CA . SER A 1 444 ? -18.628 -18.550 29.379 1.00 68.19 444 SER A CA 1
ATOM 3737 C C . SER A 1 444 ? -19.308 -19.514 30.373 1.00 68.19 444 SER A C 1
ATOM 3739 O O . SER A 1 444 ? -20.539 -19.562 30.439 1.00 68.19 444 SER A O 1
ATOM 3741 N N . LYS A 1 445 ? -18.544 -20.256 31.181 1.00 57.88 445 LYS A N 1
ATOM 3742 C CA . LYS A 1 445 ? -19.097 -21.167 32.202 1.00 57.88 445 LYS A CA 1
ATOM 3743 C C . LYS A 1 445 ? -19.821 -20.466 33.367 1.00 57.88 445 LYS A C 1
ATOM 3745 O O . LYS A 1 445 ? -20.614 -21.114 34.037 1.00 57.88 445 LYS A O 1
ATOM 3750 N N . ASN A 1 446 ? -19.641 -19.154 33.559 1.00 54.91 446 ASN A N 1
ATOM 3751 C CA . ASN A 1 446 ? -20.110 -18.441 34.762 1.00 54.91 446 ASN A CA 1
ATOM 3752 C C . ASN A 1 446 ? -21.291 -17.466 34.556 1.00 54.91 446 ASN A C 1
ATOM 3754 O O . ASN A 1 446 ? -21.466 -16.548 35.351 1.00 54.91 446 ASN A O 1
ATOM 3758 N N . GLY A 1 447 ? -22.126 -17.612 33.520 1.00 56.34 447 GLY A N 1
ATOM 3759 C CA . GLY A 1 447 ? -23.266 -16.697 33.366 1.00 56.34 447 GLY A CA 1
ATOM 3760 C C . GLY A 1 447 ? -24.373 -17.185 32.440 1.00 56.34 447 GLY A C 1
ATOM 3761 O O . GLY A 1 447 ? -24.085 -17.663 31.346 1.00 56.34 447 GLY A O 1
ATOM 3762 N N . HIS A 1 448 ? -25.621 -16.982 32.889 1.00 54.97 448 HIS A N 1
ATOM 3763 C CA . HIS A 1 448 ? -26.964 -17.321 32.363 1.00 54.97 448 HIS A CA 1
ATOM 3764 C C . HIS A 1 448 ? -27.283 -17.060 30.870 1.00 54.97 448 HIS A C 1
ATOM 3766 O O . HIS A 1 448 ? -28.445 -16.998 30.471 1.00 54.97 448 HIS A O 1
ATOM 3772 N N . SER A 1 449 ? -26.292 -16.890 30.005 1.00 64.81 449 SER A N 1
ATOM 3773 C CA . SER A 1 449 ? -26.511 -16.718 28.574 1.00 64.81 449 SER A CA 1
ATOM 3774 C C . SER A 1 449 ? -26.703 -18.077 27.902 1.00 64.81 449 SER A C 1
ATOM 3776 O O . SER A 1 449 ? -25.778 -18.884 27.805 1.00 64.81 449 SER A O 1
ATOM 3778 N N . ASN A 1 450 ? -27.929 -18.300 27.427 1.00 82.50 450 ASN A N 1
ATOM 3779 C CA . ASN A 1 450 ? -28.348 -19.477 26.674 1.00 82.50 450 ASN A CA 1
ATOM 3780 C C . ASN A 1 450 ? -27.346 -19.782 25.539 1.00 82.50 450 ASN A C 1
ATOM 3782 O O . ASN A 1 450 ? -27.147 -18.964 24.638 1.00 82.50 450 ASN A O 1
ATOM 3786 N N . VAL A 1 451 ? -26.715 -20.961 25.590 1.00 83.88 451 VAL A N 1
ATOM 3787 C CA . VAL A 1 451 ? -25.720 -21.438 24.608 1.00 83.88 451 VAL A CA 1
ATOM 3788 C C . VAL A 1 451 ? -26.249 -21.324 23.177 1.00 83.88 451 VAL A C 1
ATOM 3790 O O . VAL A 1 451 ? -25.510 -20.934 22.273 1.00 83.88 451 VAL A O 1
ATOM 3793 N N . PHE A 1 452 ? -27.547 -21.562 22.983 1.00 85.31 452 PHE A N 1
ATOM 3794 C CA . PHE A 1 452 ? -28.208 -21.451 21.688 1.00 85.31 452 PHE A CA 1
ATOM 3795 C C . PHE A 1 452 ? -28.118 -20.038 21.095 1.00 85.31 452 PHE A C 1
ATOM 3797 O O . PHE A 1 452 ? -27.840 -19.871 19.907 1.00 85.31 452 PHE A O 1
ATOM 3804 N N . TRP A 1 453 ? -28.282 -19.000 21.921 1.00 81.94 453 TRP A N 1
ATOM 3805 C CA . TRP A 1 453 ? -28.159 -17.609 21.475 1.00 81.94 453 TRP A CA 1
ATOM 3806 C C . TRP A 1 453 ? -26.739 -17.274 21.021 1.00 81.94 453 TRP A C 1
ATOM 3808 O O . TRP A 1 453 ? -26.560 -16.605 20.000 1.00 81.94 453 TRP A O 1
ATOM 3818 N N . LYS A 1 454 ? -25.725 -17.770 21.738 1.00 83.94 454 LYS A N 1
ATOM 3819 C CA . LYS A 1 454 ? -24.325 -17.578 21.343 1.00 83.94 454 LYS A CA 1
ATOM 3820 C C . LYS A 1 454 ? -23.994 -18.323 20.056 1.00 83.94 454 LYS A C 1
ATOM 3822 O O . LYS A 1 454 ? -23.341 -17.756 19.186 1.00 83.94 454 LYS A O 1
ATOM 3827 N N . LEU A 1 455 ? -24.488 -19.553 19.907 1.00 88.00 455 LEU A N 1
ATOM 3828 C CA . LEU A 1 455 ? -24.313 -20.338 18.688 1.00 88.00 455 LEU A CA 1
ATOM 3829 C C . LEU A 1 455 ? -24.944 -19.629 17.481 1.00 88.00 455 LEU A C 1
ATOM 3831 O O . LEU A 1 455 ? -24.312 -19.506 16.435 1.00 88.00 455 LEU A O 1
ATOM 3835 N N . LYS A 1 456 ? -26.154 -19.079 17.639 1.00 88.44 456 LYS A N 1
ATOM 3836 C CA . LYS A 1 456 ? -26.811 -18.282 16.594 1.00 88.44 456 LYS A CA 1
ATOM 3837 C C . LYS A 1 456 ? -25.987 -17.048 16.212 1.00 88.44 456 LYS A C 1
ATOM 3839 O O . LYS A 1 456 ? -25.840 -16.754 15.026 1.00 88.44 456 LYS A O 1
ATOM 3844 N N . ALA A 1 457 ? -25.438 -16.332 17.197 1.00 83.50 457 ALA A N 1
ATOM 3845 C CA . ALA A 1 457 ? -24.570 -15.184 16.944 1.00 83.50 457 ALA A CA 1
ATOM 3846 C C . ALA A 1 457 ? -23.283 -15.589 16.208 1.00 83.50 457 ALA A C 1
ATOM 3848 O O . ALA A 1 457 ? -22.922 -14.938 15.231 1.00 83.50 457 ALA A O 1
ATOM 3849 N N . PHE A 1 458 ? -22.659 -16.693 16.620 1.00 89.19 458 PHE A N 1
ATOM 3850 C CA . PHE A 1 458 ? -21.489 -17.275 15.968 1.00 89.19 458 PHE A CA 1
ATOM 3851 C C . PHE A 1 458 ? -21.752 -17.614 14.497 1.00 89.19 458 PHE A C 1
ATOM 3853 O O . PHE A 1 458 ? -21.020 -17.150 13.625 1.00 89.19 458 PHE A O 1
ATOM 3860 N N . VAL A 1 459 ? -22.823 -18.361 14.203 1.00 92.06 459 VAL A N 1
ATOM 3861 C CA . VAL A 1 459 ? -23.178 -18.732 12.822 1.00 92.06 459 VAL A CA 1
ATOM 3862 C C . VAL A 1 459 ? -23.376 -17.488 11.964 1.00 92.06 459 VAL A C 1
ATOM 3864 O O . VAL A 1 459 ? -22.875 -17.428 10.840 1.00 92.06 459 VAL A O 1
ATOM 3867 N N . ARG A 1 460 ? -24.060 -16.469 12.495 1.00 90.50 460 ARG A N 1
ATOM 3868 C CA . ARG A 1 460 ? -24.254 -15.201 11.792 1.00 90.50 460 ARG A CA 1
ATOM 3869 C C . ARG A 1 460 ? -22.919 -14.508 11.504 1.00 90.50 460 ARG A C 1
ATOM 3871 O O . ARG A 1 460 ? -22.691 -14.100 10.370 1.00 90.50 460 ARG A O 1
ATOM 3878 N N . ASP A 1 461 ? -22.050 -14.378 12.501 1.00 89.50 461 ASP A N 1
ATOM 3879 C CA . ASP A 1 461 ? -20.791 -13.641 12.368 1.00 89.50 461 ASP A CA 1
ATOM 3880 C C . ASP A 1 461 ? -19.831 -14.356 11.391 1.00 89.50 461 ASP A C 1
ATOM 3882 O O . ASP A 1 461 ? -19.289 -13.725 10.482 1.00 89.50 461 ASP A O 1
ATOM 3886 N N . ILE A 1 462 ? -19.728 -15.690 11.460 1.00 92.06 462 ILE A N 1
ATOM 3887 C CA . ILE A 1 462 ? -18.980 -16.496 10.479 1.00 92.06 462 ILE A CA 1
ATOM 3888 C C . ILE A 1 462 ? -19.563 -16.355 9.073 1.00 92.06 462 ILE A C 1
ATOM 3890 O O . ILE A 1 462 ? -18.812 -16.186 8.111 1.00 92.06 462 ILE A O 1
ATOM 3894 N N . SER A 1 463 ? -20.890 -16.387 8.941 1.00 93.00 463 SER A N 1
ATOM 3895 C CA . SER A 1 463 ? -21.555 -16.207 7.646 1.00 93.00 463 SER A CA 1
ATOM 3896 C C . SER A 1 463 ? -21.231 -14.839 7.046 1.00 93.00 463 SER A C 1
ATOM 3898 O O . SER A 1 463 ? -20.926 -14.750 5.856 1.00 93.00 463 SER A O 1
ATOM 3900 N N . PHE A 1 464 ? -21.207 -13.782 7.866 1.00 89.69 464 PHE A N 1
ATOM 3901 C CA . PHE A 1 464 ? -20.765 -12.458 7.432 1.00 89.69 464 PHE A CA 1
ATOM 3902 C C . PHE A 1 464 ? -19.299 -12.454 7.002 1.00 89.69 464 PHE A C 1
ATOM 3904 O O . PHE A 1 464 ? -18.994 -11.947 5.925 1.00 89.69 464 PHE A O 1
ATOM 3911 N N . MET A 1 465 ? -18.385 -13.048 7.771 1.00 91.94 465 MET A N 1
ATOM 3912 C CA . MET A 1 465 ? -16.965 -13.114 7.396 1.00 91.94 465 MET A CA 1
ATOM 3913 C C . MET A 1 465 ? -16.750 -13.864 6.072 1.00 91.94 465 MET A C 1
ATOM 3915 O O . MET A 1 465 ? -15.987 -13.407 5.216 1.00 91.94 465 MET A O 1
ATOM 3919 N N . ILE A 1 466 ? -17.463 -14.976 5.860 1.00 92.94 466 ILE A N 1
ATOM 3920 C CA . ILE A 1 466 ? -17.450 -15.726 4.597 1.00 92.94 466 ILE A CA 1
ATOM 3921 C C . ILE A 1 466 ? -17.986 -14.857 3.458 1.00 92.94 466 ILE A C 1
ATOM 3923 O O . ILE A 1 466 ? -17.331 -14.734 2.420 1.00 92.94 466 ILE A O 1
ATOM 3927 N N . PHE A 1 467 ? -19.135 -14.207 3.658 1.00 91.94 467 PHE A N 1
ATOM 3928 C CA . PHE A 1 467 ? -19.724 -13.300 2.678 1.00 91.94 467 PHE A CA 1
ATOM 3929 C C . PHE A 1 467 ? -18.749 -12.185 2.283 1.00 91.94 467 PHE A C 1
ATOM 3931 O O . PHE A 1 467 ? -18.530 -11.949 1.093 1.00 91.94 467 PHE A O 1
ATOM 3938 N N . TRP A 1 468 ? -18.107 -11.535 3.256 1.00 87.81 468 TRP A N 1
ATOM 3939 C CA . TRP A 1 468 ? -17.142 -10.464 3.003 1.00 87.81 468 TRP A CA 1
ATOM 3940 C C . TRP A 1 468 ? -15.904 -10.959 2.271 1.00 87.81 468 TRP A C 1
ATOM 3942 O O . TRP A 1 468 ? -15.429 -10.292 1.350 1.00 87.81 468 TRP A O 1
ATOM 3952 N N . ARG A 1 469 ? -15.413 -12.152 2.609 1.00 92.31 469 ARG A N 1
ATOM 3953 C CA . ARG A 1 469 ? -14.303 -12.783 1.895 1.00 92.31 469 ARG A CA 1
ATOM 3954 C C . ARG A 1 469 ? -14.662 -13.082 0.441 1.00 92.31 469 ARG A C 1
ATOM 3956 O O . ARG A 1 469 ? -13.886 -12.738 -0.450 1.00 92.31 469 ARG A O 1
ATOM 3963 N N . ILE A 1 470 ? -15.838 -13.656 0.182 1.00 91.81 470 ILE A N 1
ATOM 3964 C CA . ILE A 1 470 ? -16.334 -13.922 -1.178 1.00 91.81 470 ILE A CA 1
ATOM 3965 C C . ILE A 1 470 ? -16.494 -12.607 -1.946 1.00 91.81 470 ILE A C 1
ATOM 3967 O O . ILE A 1 470 ? -15.963 -12.457 -3.048 1.00 91.81 470 ILE A O 1
ATOM 3971 N N . ARG A 1 471 ? -17.157 -11.613 -1.347 1.00 89.25 471 ARG A N 1
ATOM 3972 C CA . ARG A 1 471 ? -17.344 -10.286 -1.944 1.00 89.25 471 ARG A CA 1
ATOM 3973 C C . ARG A 1 471 ? -16.011 -9.618 -2.265 1.00 89.25 471 ARG A C 1
ATOM 3975 O O . ARG A 1 471 ? -15.895 -9.011 -3.329 1.00 89.25 471 ARG A O 1
ATOM 3982 N N . TYR A 1 472 ? -15.005 -9.747 -1.405 1.00 88.38 472 TYR A N 1
ATOM 3983 C CA . TYR A 1 472 ? -13.675 -9.219 -1.683 1.00 88.38 472 TYR A CA 1
ATOM 3984 C C . TYR A 1 472 ? -13.008 -9.938 -2.860 1.00 88.38 472 TYR A C 1
ATOM 3986 O O . TYR A 1 472 ? -12.474 -9.284 -3.752 1.00 88.38 472 TYR A O 1
ATOM 3994 N N . VAL A 1 473 ? -13.081 -11.270 -2.919 1.00 87.31 473 VAL A N 1
ATOM 3995 C CA . VAL A 1 473 ? -12.523 -12.041 -4.041 1.00 87.31 473 VAL A CA 1
ATOM 3996 C C . VAL A 1 473 ? -13.171 -11.647 -5.372 1.00 87.31 473 VAL A C 1
ATOM 3998 O O . VAL A 1 473 ? -12.456 -11.512 -6.365 1.00 87.31 473 VAL A O 1
ATOM 4001 N N . LEU A 1 474 ? -14.490 -11.425 -5.381 1.00 87.44 474 LEU A N 1
ATOM 4002 C CA . LEU A 1 474 ? -15.259 -11.110 -6.588 1.00 87.44 474 LEU A CA 1
ATOM 4003 C C . LEU A 1 474 ? -15.176 -9.634 -7.000 1.00 87.44 474 LEU A C 1
ATOM 4005 O O . LEU A 1 474 ? -15.035 -9.331 -8.181 1.00 87.44 474 LEU A O 1
ATOM 4009 N N . LYS A 1 475 ? -15.290 -8.706 -6.043 1.00 85.50 475 LYS A N 1
ATOM 4010 C CA . LYS A 1 475 ? -15.465 -7.265 -6.309 1.00 85.50 475 LYS A CA 1
ATOM 4011 C C . LYS A 1 475 ? -14.304 -6.398 -5.827 1.00 85.50 475 LYS A C 1
ATOM 4013 O O . LYS A 1 475 ? -14.306 -5.201 -6.093 1.00 85.50 475 LYS A O 1
ATOM 4018 N N . SER A 1 476 ? -13.322 -6.970 -5.126 1.00 83.19 476 SER A N 1
ATOM 4019 C CA . SER A 1 476 ? -12.237 -6.228 -4.463 1.00 83.19 476 SER A CA 1
ATOM 4020 C C . SER A 1 476 ? -12.741 -5.131 -3.517 1.00 83.19 476 SER A C 1
ATOM 4022 O O . SER A 1 476 ? -12.086 -4.105 -3.397 1.00 83.19 476 SER A O 1
ATOM 4024 N N . LYS A 1 477 ? -13.901 -5.347 -2.874 1.00 82.12 477 LYS A N 1
ATOM 4025 C CA . LYS A 1 477 ? -14.520 -4.405 -1.928 1.00 82.12 477 LYS A CA 1
ATOM 4026 C C . LYS A 1 477 ? -14.533 -4.964 -0.511 1.00 82.12 477 LYS A C 1
ATOM 4028 O O . LYS A 1 477 ? -14.926 -6.119 -0.332 1.00 82.12 477 LYS A O 1
ATOM 4033 N N . LEU A 1 478 ? -14.166 -4.146 0.474 1.00 80.06 478 LEU A N 1
ATOM 4034 C CA . LEU A 1 478 ? -14.333 -4.461 1.900 1.00 80.06 478 LEU A CA 1
ATOM 4035 C C . LEU A 1 478 ? -15.645 -3.918 2.477 1.00 80.06 478 LEU A C 1
ATOM 4037 O O . LEU A 1 478 ? -16.251 -3.038 1.867 1.00 80.06 478 LEU A O 1
ATOM 4041 N N . PRO A 1 479 ? -16.085 -4.434 3.644 1.00 65.56 479 PRO A N 1
ATOM 4042 C CA . PRO A 1 479 ? -17.257 -3.922 4.358 1.00 65.56 479 PRO A CA 1
ATOM 4043 C C . PRO A 1 479 ? -17.224 -2.417 4.632 1.00 65.56 479 PRO A C 1
ATOM 4045 O O . PRO A 1 479 ? -18.269 -1.781 4.594 1.00 65.56 479 PRO A O 1
ATOM 4048 N N . PHE A 1 480 ? -16.035 -1.854 4.855 1.00 64.31 480 PHE A N 1
ATOM 4049 C CA . PHE A 1 480 ? -15.856 -0.483 5.340 1.00 64.31 480 PHE A CA 1
ATOM 4050 C C . PHE A 1 480 ? -15.218 0.453 4.304 1.00 64.31 480 PHE A C 1
ATOM 4052 O O . PHE A 1 480 ? -14.511 1.386 4.675 1.00 64.31 480 PHE A O 1
ATOM 4059 N N . GLU A 1 481 ? -15.395 0.196 3.003 1.00 61.41 481 GLU A N 1
ATOM 4060 C CA . GLU A 1 481 ? -14.987 1.189 2.002 1.00 61.41 481 GLU A CA 1
ATOM 4061 C C . GLU A 1 481 ? -15.852 2.444 2.163 1.00 61.41 481 GLU A C 1
ATOM 4063 O O . GLU A 1 481 ? -17.053 2.406 1.903 1.00 61.41 481 GLU A O 1
ATOM 4068 N N . VAL A 1 482 ? -15.230 3.538 2.614 1.00 52.66 482 VAL A N 1
ATOM 4069 C CA . VAL A 1 482 ? -15.847 4.867 2.656 1.00 52.66 482 VAL A CA 1
ATOM 4070 C C . VAL A 1 482 ? -16.276 5.218 1.233 1.00 52.66 482 VAL A C 1
ATOM 4072 O O . VAL A 1 482 ? -15.450 5.209 0.317 1.00 52.66 482 VAL A O 1
ATOM 4075 N N . ALA A 1 483 ? -17.571 5.464 1.038 1.00 48.75 483 ALA A N 1
ATOM 4076 C CA . ALA A 1 483 ? -18.064 6.030 -0.208 1.00 48.75 483 ALA A CA 1
ATOM 4077 C C . ALA A 1 483 ? -17.600 7.493 -0.270 1.00 48.75 483 ALA A C 1
ATOM 4079 O O . ALA A 1 483 ? -17.889 8.254 0.651 1.00 48.75 483 ALA A O 1
ATOM 4080 N N . PHE A 1 484 ? -16.839 7.832 -1.311 1.00 46.03 484 PHE A N 1
ATOM 4081 C CA . PHE A 1 484 ? -16.471 9.204 -1.662 1.00 46.03 484 PHE A CA 1
ATOM 4082 C C . PHE A 1 484 ? -17.421 9.742 -2.722 1.00 46.03 484 PHE A C 1
ATOM 4084 O O . PHE A 1 484 ? -17.801 8.935 -3.608 1.00 46.03 484 PHE A O 1
#

Foldseek 3Di:
DEEEEAEFALLCLVVLLVVVQVLLLLLQAQEAEDELPPFDVVVVVCVVVDVVVVVVVVCCCQPVLDDDPVLLCVLVVSQVRQQVVVVCCVPPVVRHYYYYSDDNVNVVVSCVVSVSYDPVSNCCSQPVHDDGPAYEYRYEDLVSSCVSCVVPDPDDSVVSVVRRVVSVVVCVSNVHHYFYRNDDSLVRSLVVLLPDDPVVNVVSCLSSVQLVRNVVSCVVSVNCVSCVVVVVVVVLQVVQAVQVVVVVVVLCVVLVNLWKAWALDLDPRRDDALETEIEGAPVSLVSSVVSVVVCPDPFKDFDDDDPEPFWGWIDGDSHGIYIYGQALDDPNDGQGGSCLQTVPPQFDDDDPSHTYGHLAVRLLSLLCCCLQPFQWARNSNLVSCLVHHDPVVCCVSRVLVCVLQVVVCVVSVVVSPDPDSHRDTGGHPLVSSLSSLVSVLVVPPDDDDDSVVSVVSSVVRSVVNVVQVVCCVVPVDHPRRDDD

Solvent-accessible surface area (backbone atoms only — not comparable to full-atom values): 26480 Å² total; per-residue (Å²): 74,36,40,30,35,30,56,39,73,63,24,48,46,64,59,52,48,50,48,52,47,50,54,42,40,60,31,30,40,31,64,46,78,46,54,71,83,70,53,67,59,55,48,56,52,35,62,75,71,34,60,65,58,54,49,52,54,48,44,39,49,70,75,67,58,58,90,52,75,70,57,50,50,43,61,54,55,55,51,50,34,51,50,54,52,50,51,46,41,66,70,77,36,58,84,28,42,36,40,27,36,37,45,75,67,52,54,50,53,52,34,55,74,70,67,38,57,47,75,66,52,49,43,42,63,73,72,68,50,84,76,60,81,38,54,36,32,27,34,38,58,29,70,61,20,37,68,72,32,58,93,81,42,98,66,60,58,67,55,37,44,52,44,38,51,51,45,54,51,49,23,61,78,69,71,40,52,68,43,70,45,80,60,54,72,61,61,37,51,32,52,52,59,60,70,47,57,66,71,60,49,52,50,51,51,52,40,7,53,67,20,66,22,41,69,63,46,34,65,75,61,67,38,56,81,55,35,53,75,52,50,52,52,47,54,51,49,51,51,17,49,52,49,31,51,52,50,52,50,55,51,28,61,77,38,73,47,89,69,56,29,40,44,73,74,68,50,97,83,72,68,67,69,77,47,44,40,32,38,25,37,64,75,47,44,57,41,41,56,55,46,55,66,72,53,75,43,101,59,45,53,81,55,66,87,56,96,43,80,58,46,42,47,40,38,34,65,84,32,39,34,32,40,39,24,27,44,47,63,59,95,76,42,74,76,40,59,24,55,68,49,69,68,66,71,42,55,70,43,76,61,93,87,40,39,29,50,20,60,54,60,29,33,49,53,46,51,51,41,25,59,79,72,57,41,41,39,33,45,36,57,46,56,38,39,60,78,33,59,49,68,67,60,41,44,74,76,38,50,69,54,44,68,41,38,43,62,51,50,55,50,48,54,55,53,64,68,52,94,65,92,56,60,55,56,45,68,58,60,64,70,47,44,52,48,34,51,52,44,54,64,64,68,56,76,86,56,96,68,57,65,66,62,54,51,54,50,49,55,51,53,52,50,49,38,51,50,46,51,52,42,26,75,75,67,74,44,66,96,78,60,78,86,128

Secondary structure (DSSP, 8-state):
-EEEEEESTTS-HHHHHHHHHHHHHHTT--EEEEETT--SHHHHHHHHH-HHHHHHHHHIIIII----HHHHHHHHHHHHHHHHHHHHHHHH-TTSEEEEES-HHHHHHHHHHHT---HHHHHHHHTS----SEEEEEE--HHHHHHHHTTT----HHHHHHHHHHHHHHHHHHT-EEEE-SS-HHHHHHHHHHTS-HHHHHHHHHHHHHTT-HHHHHHHTT-TTTTHHHHHHHHHHHHHHHHHHHHHHHHHHHTT---EEE-----TT----SEEEEEE-HHHHHHHHHHHHHT-STTEEEEEE-SSTTEEEEEETTS-EEEEESEEEETTEEEEEHHHHHTTT-EEEEETTEEEE-HHHHHHHHHHHIIIIISEE-HHHHHHHHHH--HHHHHHH-HHHHHHHHHHHHHHHHHHH-----PSSEEPPHHHHHHHHHHHHHH-TTS---HHHHHHHHHHHHHHHHHHHHHHHHH---TT----